Protein AF-A0A3R8L8L7-F1 (afdb_monomer_lite)

pLDDT: mean 90.02, std 15.24, range [28.59, 98.88]

Secondary structure (DSSP, 8-state):
--PPPPSS-EEE--TTTT---TTSEEE----TT-PPPPEEEEEEEEP--S--S--SSPPPPEEEEEEEE--TT-EEEEEEE-HHHHHHHHHHHHHHHHHTT-EEEE-B-TTTSTTHHHHHHHHHHHHHTHHHHHHTHHHHHHTT--GGG-HHHHHHHGGGS-HHHHHHHHHHHHHHHHHSPPBPEEEGGGTEETTS-TTSSBHHHHHHHHHHTTSEEE-TTS-EEEEEEE---HHHHHHHHHHHHHHHHH----TTT-----EEE--TTT-BGGG-GGGEEE-SSSEEEEEEETTT--EEEEEEE-TT-EEEEEEE-HHHHHHHHHHHHHHHHHHT--EEEE--TTSHHHHHHHHHHHHHGGGS--TT--EEEE-HHHHHHHHHHHHTTT---EEEE-HHHHHHHHHHHHHHHTS-TTS--EEEE-TTS-EEEES-SS---HHHHHHHHHHS-----THHHHHHHHHHHHHHHHHTT-HHHHHHHHHHHHHHHHHHHTT-S--SSTTS--HHHHHHHHHHHHHHHHHH-SS-HHHHHHHHHHHHHHHHTHHHHHHHHHTTTTS----S-SSS--HHHHHHHH---HHHHHHHTT-

Sequence (595 aa):
MTLAAPTTIRIELLPTSNIQHPTSNIQRPNDPNGAAAPHLDVGCSALDVGRSARSAVPPPPLILKDKLPLLAGEILDATVLREKDLLAYYETQIARAKTDDILLSLHLKATMMKVSDPILFGHAVRVFFKPLLEKHAPTLARLGVDLNNGLGDLVSKIQTLPDAERAAIETDIQAAYATGPGLSYVNSGKGITNLHVPSDVIVDASLPALIRAGGKVYDSQGKLQDTLILIPDRSYAGVYQAVIDFVKQHGPLDPATIGSVPNVGLMAQAAEEYGSHNKTFEIPTDGTVRIIDTATGQTLLEHTVAAGDIWRACQAKDIPIQDWVKLAVTRARLSNTPAIFWLDAARAHDAQIIAKVQAYLKNHDTTGLDLRILPPATACKLTLERLVKGQDTISVTGNVLRDYLTDLFPILEVGTSAKMLSIVPLIAGGGLFETGAGGSAPKHVQQFLEENYLRWDSLGEFFALAASLEHLATTLNHAKAKVLADTLDTANGKFLENDKSPGRKLGTTDNRGSHFYLALYWAQALAAQTQDPDLAKHFAPIAEKLTDNEQKIAAELLAVQGQPADIGAYYRPDEAKASTAMRPSPTLNAILATL

Radius of gyration: 27.3 Å; chains: 1; bounding box: 80×51×76 Å

Foldseek 3Di:
DFFFAADDADEDALPQFQQADLLQKDFAAADPPPDDWFWKWWWFQAPPDDDDPDDPDGPDTDGLDGTDTDDHRKMKGKGWDALVSLLVSLLVLQVVLAVVLFAEAEAAACVLLVPPQLLSLLSNQCSLLVVLCVVCVVVCVVLVQRQSQFVQSVLVSLVPPDPVSSVVSVVSVVVSCVPTHWYFALDLVVPHGNRNGSNSHHRLQNLLVCVSNSNFGQTNVGDTTHYHYYDHHPQAVLLSNLSSVVCNVPPAADLVQFAAEAEQEQQPPNFWSSPKNSFKDQAQAFGKIFIARPVPRDTSRMDGGGHRMIMIMGMDDLLSLLVSLVVQLVVCVVVVAAEEEAADCSNSSSVSSVVSSVVNVVVDPCPSHHYYYHHSSVVSNVQVVQRSNNGYYYYRYYDVVNLNVLQNRCCSNVVGQQQDWDWDCDPVRDIDTDLGSDDPPVVQVVQCQQWVFGLDWSNSVLVSQLVNLVSCCVVVVDQVSPLLSVLSVQLSVVLVVVVQHADDDQPTHGPLSSVLSSLLSSLVSQLPDDSDPVSVVLSVVLNVLSVVCVVVQRCQSRVRTGHGQQQPDDPDGDPVSVCCSSCRRPSNVVSVVSD

Structure (mmCIF, N/CA/C/O backbone):
data_AF-A0A3R8L8L7-F1
#
_entry.id   AF-A0A3R8L8L7-F1
#
loop_
_atom_site.group_PDB
_atom_site.id
_atom_site.type_symbol
_atom_site.label_atom_id
_atom_site.label_alt_id
_atom_site.label_comp_id
_atom_site.label_asym_id
_atom_site.label_entity_id
_atom_site.label_seq_id
_atom_site.pdbx_PDB_ins_code
_atom_site.Cartn_x
_atom_site.Cartn_y
_atom_site.Cartn_z
_atom_site.occupancy
_atom_site.B_iso_or_equiv
_atom_site.auth_seq_id
_atom_site.auth_comp_id
_atom_site.auth_asym_id
_atom_site.auth_atom_id
_atom_site.pdbx_PDB_model_num
ATOM 1 N N . MET A 1 1 ? 18.881 -14.001 1.008 1.00 35.97 1 MET A N 1
ATOM 2 C CA . MET A 1 1 ? 18.713 -14.023 2.479 1.00 35.97 1 MET A CA 1
ATOM 3 C C . MET A 1 1 ? 17.714 -15.117 2.783 1.00 35.97 1 MET A C 1
ATOM 5 O O . MET A 1 1 ? 16.585 -15.009 2.331 1.00 35.97 1 MET A O 1
ATOM 9 N N . THR A 1 2 ? 18.138 -16.184 3.452 1.00 36.03 2 THR A N 1
ATOM 10 C CA . THR A 1 2 ? 17.245 -17.233 3.950 1.00 36.03 2 THR A CA 1
ATOM 11 C C . THR A 1 2 ? 16.308 -16.614 4.984 1.00 36.03 2 THR A C 1
ATOM 13 O O . THR A 1 2 ? 16.734 -16.159 6.041 1.00 36.03 2 THR A O 1
ATOM 16 N N . LEU A 1 3 ? 15.037 -16.509 4.621 1.00 45.03 3 LEU A N 1
ATOM 17 C CA . LEU A 1 3 ? 13.948 -16.069 5.489 1.00 45.03 3 LEU A CA 1
ATOM 18 C C . LEU A 1 3 ? 13.837 -17.061 6.674 1.00 45.03 3 LEU A C 1
ATOM 20 O O . LEU A 1 3 ? 13.856 -18.274 6.479 1.00 45.03 3 LEU A O 1
ATOM 24 N N . ALA A 1 4 ? 13.776 -16.577 7.914 1.00 46.50 4 ALA A N 1
ATOM 25 C CA . ALA A 1 4 ? 13.662 -17.447 9.089 1.00 46.50 4 ALA A CA 1
ATOM 26 C C . ALA A 1 4 ? 12.212 -17.932 9.270 1.00 46.50 4 ALA A C 1
ATOM 28 O O . ALA A 1 4 ? 11.280 -17.146 9.109 1.00 46.50 4 ALA A O 1
ATOM 29 N N . ALA A 1 5 ? 12.011 -19.204 9.631 1.00 47.19 5 ALA A N 1
ATOM 30 C CA . ALA A 1 5 ? 10.679 -19.722 9.942 1.00 47.19 5 ALA A CA 1
ATOM 31 C C . ALA A 1 5 ? 10.181 -19.146 11.289 1.00 47.19 5 ALA A C 1
ATOM 33 O O . ALA A 1 5 ? 10.910 -19.217 12.284 1.00 47.19 5 ALA A O 1
ATOM 34 N N . PRO A 1 6 ? 8.968 -18.574 11.353 1.00 49.94 6 PRO A N 1
ATOM 35 C CA . PRO A 1 6 ? 8.470 -17.950 12.573 1.00 49.94 6 PRO A CA 1
ATOM 36 C C . PRO A 1 6 ? 7.987 -18.962 13.616 1.00 49.94 6 PRO A C 1
ATOM 38 O O . PRO A 1 6 ? 7.127 -19.793 13.332 1.00 49.94 6 PRO A O 1
ATOM 41 N N . THR A 1 7 ? 8.467 -18.851 14.856 1.00 53.03 7 THR A N 1
ATOM 42 C CA . THR A 1 7 ? 8.131 -19.783 15.947 1.00 53.03 7 THR A CA 1
ATOM 43 C C . THR A 1 7 ? 6.872 -19.393 16.737 1.00 53.03 7 THR A C 1
ATOM 45 O O . THR A 1 7 ? 6.123 -20.289 17.123 1.00 53.03 7 THR A O 1
ATOM 48 N N . THR A 1 8 ? 6.560 -18.093 16.906 1.00 60.22 8 THR A N 1
ATOM 49 C CA . THR A 1 8 ? 5.518 -17.640 17.870 1.00 60.22 8 THR A CA 1
ATOM 50 C C . THR A 1 8 ? 4.591 -16.520 17.366 1.00 60.22 8 THR A C 1
ATOM 52 O O . THR A 1 8 ? 4.067 -15.736 18.144 1.00 60.22 8 THR A O 1
ATOM 55 N N . ILE A 1 9 ? 4.350 -16.419 16.058 1.00 62.03 9 ILE A N 1
ATOM 56 C CA . ILE A 1 9 ? 3.555 -15.307 15.489 1.00 62.03 9 ILE A CA 1
ATOM 57 C C . ILE A 1 9 ? 2.083 -15.653 15.397 1.00 62.03 9 ILE A C 1
ATOM 59 O O . ILE A 1 9 ? 1.749 -16.742 14.926 1.00 62.03 9 ILE A O 1
ATOM 63 N N . ARG A 1 10 ? 1.198 -14.728 15.762 1.00 67.88 10 ARG A N 1
ATOM 64 C CA . ARG A 1 10 ? -0.244 -14.866 15.533 1.00 67.88 10 ARG A CA 1
ATOM 65 C C . ARG A 1 10 ? -0.844 -13.524 15.135 1.00 67.88 10 ARG A C 1
ATOM 67 O O . ARG A 1 10 ? -0.438 -12.493 15.671 1.00 67.88 10 ARG A O 1
ATOM 74 N N . ILE A 1 11 ? -1.794 -13.560 14.204 1.00 71.75 11 ILE A N 1
ATOM 75 C CA . ILE A 1 11 ? -2.692 -12.436 13.960 1.00 71.75 11 ILE A CA 1
ATOM 76 C C . ILE A 1 11 ? -3.904 -12.619 14.854 1.00 71.75 11 ILE A C 1
ATOM 78 O O . ILE A 1 11 ? -4.542 -13.671 14.851 1.00 71.75 11 ILE A O 1
ATOM 82 N N . GLU A 1 12 ? -4.222 -11.577 15.604 1.00 70.94 12 GLU A N 1
ATOM 83 C CA . GLU A 1 12 ? -5.446 -11.509 16.379 1.00 70.94 12 GLU A CA 1
ATOM 84 C C . GLU A 1 12 ? -6.424 -10.583 15.663 1.00 70.94 12 GLU A C 1
ATOM 86 O O . GLU A 1 12 ? -6.056 -9.525 15.146 1.00 70.94 12 GLU A O 1
ATOM 91 N N . LEU A 1 13 ? -7.669 -11.045 15.587 1.00 61.19 13 LEU A N 1
ATOM 92 C CA . LEU A 1 13 ? -8.765 -10.396 14.878 1.00 61.19 13 LEU A CA 1
ATOM 93 C C . LEU A 1 13 ? -9.870 -10.104 15.876 1.00 61.19 13 LEU A C 1
ATOM 95 O O . LEU A 1 13 ? -10.127 -10.933 16.751 1.00 61.19 13 LEU A O 1
ATOM 99 N N . LEU A 1 14 ? -10.575 -8.984 15.714 1.00 52.09 14 LEU A N 1
ATOM 100 C CA . LEU A 1 14 ? -11.814 -8.773 16.452 1.00 52.09 14 LEU A CA 1
ATOM 101 C C . LEU A 1 14 ? -12.924 -9.604 15.781 1.00 52.09 14 LEU A C 1
ATOM 103 O O . LEU A 1 14 ? -13.299 -9.296 14.650 1.00 52.09 14 LEU A O 1
ATOM 107 N N . PRO A 1 15 ? -13.500 -10.634 16.434 1.00 41.66 15 PRO A N 1
ATOM 108 C CA . PRO A 1 15 ? -14.463 -11.521 15.773 1.00 41.66 15 PRO A CA 1
ATOM 109 C C . PRO A 1 15 ? -15.737 -10.808 15.300 1.00 41.66 15 PRO A C 1
ATOM 111 O O . PRO A 1 15 ? -16.375 -11.256 14.341 1.00 41.66 15 PRO A O 1
ATOM 114 N N . THR A 1 16 ? -16.091 -9.706 15.974 1.00 55.25 16 THR A N 1
ATOM 115 C CA . THR A 1 16 ? -17.292 -8.903 15.721 1.00 55.25 16 THR A CA 1
ATOM 116 C C . THR A 1 16 ? -17.086 -7.757 14.733 1.00 55.25 16 THR A C 1
ATOM 118 O O . THR A 1 16 ? -18.066 -7.125 14.338 1.00 55.25 16 THR A O 1
ATOM 121 N N . SER A 1 17 ? -15.854 -7.491 14.282 1.00 46.91 17 SER A N 1
ATOM 122 C CA . SER A 1 17 ? -15.610 -6.437 13.295 1.00 46.91 17 SER A CA 1
ATOM 123 C C . SER A 1 17 ? -16.218 -6.797 11.944 1.00 46.91 17 SER A C 1
ATOM 125 O O . SER A 1 17 ? -16.157 -7.943 11.502 1.00 46.91 17 SER A O 1
ATOM 127 N N . ASN A 1 18 ? -16.822 -5.806 11.283 1.00 50.59 18 ASN A N 1
ATOM 128 C CA . ASN A 1 18 ? -17.343 -5.925 9.919 1.00 50.59 18 ASN A CA 1
ATOM 129 C C . ASN A 1 18 ? -18.208 -7.173 9.652 1.00 50.59 18 ASN A C 1
ATOM 131 O O . ASN A 1 18 ? -18.197 -7.732 8.551 1.00 50.59 18 ASN A O 1
ATOM 135 N N . ILE A 1 19 ? -18.988 -7.609 10.649 1.00 53.44 19 ILE A N 1
ATOM 136 C CA . ILE A 1 19 ? -20.031 -8.613 10.437 1.00 53.44 19 ILE A CA 1
ATOM 137 C C . ILE A 1 19 ? -21.115 -7.981 9.560 1.00 53.44 19 ILE A C 1
ATOM 139 O O . ILE A 1 19 ? -21.884 -7.137 10.013 1.00 53.44 19 ILE A O 1
ATOM 143 N N . GLN A 1 20 ? -21.180 -8.418 8.304 1.00 47.50 20 GLN A N 1
ATOM 144 C CA . GLN A 1 20 ? -22.274 -8.100 7.396 1.00 47.50 20 GLN A CA 1
ATOM 145 C C . GLN A 1 20 ? -23.281 -9.252 7.408 1.00 47.50 20 GLN A C 1
ATOM 147 O O . GLN A 1 20 ? -22.940 -10.387 7.078 1.00 47.50 20 GLN A O 1
ATOM 152 N N . HIS A 1 21 ? -24.526 -8.964 7.780 1.00 40.38 21 HIS A N 1
ATOM 153 C CA . HIS A 1 21 ? -25.631 -9.903 7.611 1.00 40.38 21 HIS A CA 1
ATOM 154 C C . HIS A 1 21 ? -26.097 -9.918 6.149 1.00 40.38 21 HIS A C 1
ATOM 156 O O . HIS A 1 21 ? -25.871 -8.941 5.444 1.00 40.38 21 HIS A O 1
ATOM 162 N N . PRO A 1 22 ? -26.814 -10.957 5.676 1.00 34.66 22 PRO A N 1
ATOM 163 C CA . PRO A 1 22 ? -27.354 -10.989 4.310 1.00 34.66 22 PRO A CA 1
ATOM 164 C C . PRO A 1 22 ? -28.227 -9.782 3.923 1.00 34.66 22 PRO A C 1
ATOM 166 O O . PRO A 1 22 ? -28.472 -9.571 2.744 1.00 34.66 22 PRO A O 1
ATOM 169 N N . THR A 1 23 ? -28.701 -9.009 4.905 1.00 46.50 23 THR A N 1
ATOM 170 C CA . THR A 1 23 ? -29.482 -7.773 4.742 1.00 46.50 23 THR A CA 1
ATOM 171 C C . THR A 1 23 ? -28.653 -6.494 4.906 1.00 46.50 23 THR A C 1
ATOM 173 O O . THR A 1 23 ? -29.216 -5.408 4.912 1.00 46.50 23 THR A O 1
ATOM 176 N N . SER A 1 24 ? -27.333 -6.588 5.086 1.00 54.44 24 SER A N 1
ATOM 177 C CA . SER A 1 24 ? -26.410 -5.448 5.235 1.00 54.44 24 SER A CA 1
ATOM 178 C C . SER A 1 24 ? -26.022 -4.819 3.890 1.00 54.44 24 SER A C 1
ATOM 180 O O . SER A 1 24 ? -25.084 -4.028 3.816 1.00 54.44 24 SER A O 1
ATOM 182 N N . ASN A 1 25 ? -26.731 -5.170 2.820 1.00 61.19 25 ASN A N 1
ATOM 183 C CA . ASN A 1 25 ? -26.543 -4.642 1.482 1.00 61.19 25 ASN A CA 1
ATOM 184 C C . ASN A 1 25 ? -27.868 -4.532 0.721 1.00 61.19 25 ASN A C 1
ATOM 186 O O . ASN A 1 25 ? -28.871 -5.161 1.050 1.00 61.19 25 ASN A O 1
ATOM 190 N N . ILE A 1 26 ? -27.841 -3.735 -0.338 1.00 59.25 26 ILE A N 1
ATOM 191 C CA . ILE A 1 26 ? -28.893 -3.667 -1.342 1.00 59.25 26 ILE A CA 1
ATOM 192 C C . ILE A 1 26 ? -28.256 -3.550 -2.729 1.00 59.25 26 ILE A C 1
ATOM 194 O O . ILE A 1 26 ? -27.202 -2.934 -2.899 1.00 59.25 26 ILE A O 1
ATOM 198 N N . GLN A 1 27 ? -28.925 -4.107 -3.737 1.00 52.59 27 GLN A N 1
ATOM 199 C CA . GLN A 1 27 ? -28.637 -3.830 -5.141 1.00 52.59 27 GLN A CA 1
ATOM 200 C C . GLN A 1 27 ? -29.842 -3.110 -5.743 1.00 52.59 27 GLN A C 1
ATOM 202 O O . GLN A 1 27 ? -30.962 -3.625 -5.691 1.00 52.59 27 GLN A O 1
ATOM 207 N N . ARG A 1 28 ? -29.629 -1.934 -6.347 1.00 52.62 28 ARG A N 1
ATOM 208 C CA . ARG A 1 28 ? -30.714 -1.247 -7.059 1.00 52.62 28 ARG A CA 1
ATOM 209 C C . ARG A 1 28 ? -31.095 -2.058 -8.310 1.00 52.62 28 ARG A C 1
ATOM 211 O O . ARG A 1 28 ? -30.201 -2.357 -9.107 1.00 52.62 28 ARG A O 1
ATOM 218 N N . PRO A 1 29 ? -32.381 -2.395 -8.528 1.00 49.84 29 PRO A N 1
ATOM 219 C CA . PRO A 1 29 ? -32.817 -3.057 -9.754 1.00 49.84 29 PRO A CA 1
ATOM 220 C C . PRO A 1 29 ? -32.434 -2.241 -10.994 1.00 49.84 29 PRO A C 1
ATOM 222 O O . PRO A 1 29 ? -32.417 -1.008 -10.954 1.00 49.84 29 PRO A O 1
ATOM 225 N N . ASN A 1 30 ? -32.149 -2.920 -12.104 1.00 49.28 30 ASN A N 1
ATOM 226 C CA . ASN A 1 30 ? -31.993 -2.250 -13.391 1.00 49.28 30 ASN A CA 1
ATOM 227 C C . ASN A 1 30 ? -33.376 -1.752 -13.839 1.00 49.28 30 ASN A C 1
ATOM 229 O O . ASN A 1 30 ? -34.271 -2.568 -14.052 1.00 49.28 30 ASN A O 1
ATOM 233 N N . ASP A 1 31 ? -33.567 -0.435 -13.941 1.00 45.44 31 ASP A N 1
ATOM 234 C CA . ASP A 1 31 ? -34.810 0.157 -14.447 1.00 45.44 31 ASP A CA 1
ATOM 235 C C . ASP A 1 31 ? -34.753 0.232 -15.985 1.00 45.44 31 ASP A C 1
ATOM 237 O O . ASP A 1 31 ? -33.930 0.983 -16.517 1.00 45.44 31 ASP A O 1
ATOM 241 N N . PRO A 1 32 ? -35.595 -0.515 -16.723 1.00 42.22 32 PRO A N 1
ATOM 242 C CA . PRO A 1 32 ? -35.626 -0.455 -18.183 1.00 42.22 32 PRO A CA 1
ATOM 243 C C . PRO A 1 32 ? -36.137 0.889 -18.738 1.00 42.22 32 PRO A C 1
ATOM 245 O O . PRO A 1 32 ? -35.988 1.125 -19.934 1.00 42.22 32 PRO A O 1
ATOM 248 N N . ASN A 1 33 ? -36.707 1.774 -17.905 1.00 41.03 33 ASN A N 1
ATOM 249 C CA . ASN A 1 33 ? -37.371 3.010 -18.342 1.00 41.03 33 ASN A CA 1
ATOM 250 C C . ASN A 1 33 ? -36.611 4.313 -18.017 1.00 41.03 33 ASN A C 1
ATOM 252 O O . ASN A 1 33 ? -37.095 5.393 -18.354 1.00 41.03 33 ASN A O 1
ATOM 256 N N . GLY A 1 34 ? -35.425 4.245 -17.402 1.00 38.00 34 GLY A N 1
ATOM 257 C CA . GLY A 1 34 ? -34.536 5.406 -17.247 1.00 38.00 34 GLY A CA 1
ATOM 258 C C . GLY A 1 34 ? -35.058 6.544 -16.355 1.00 38.00 34 GLY A C 1
ATOM 259 O O . GLY A 1 34 ? -34.684 7.697 -16.579 1.00 38.00 34 GLY A O 1
ATOM 260 N N . ALA A 1 35 ? -35.904 6.269 -15.355 1.00 41.38 35 ALA A N 1
ATOM 261 C CA . ALA A 1 35 ? -36.378 7.314 -14.447 1.00 41.38 35 ALA A CA 1
ATOM 262 C C . ALA A 1 35 ? -35.230 7.911 -13.599 1.00 41.38 35 ALA A C 1
ATOM 264 O O . ALA A 1 35 ? -34.304 7.209 -13.175 1.00 41.38 35 ALA A O 1
ATOM 265 N N . ALA A 1 36 ? -35.297 9.226 -13.345 1.00 42.34 36 ALA A N 1
ATOM 266 C CA . ALA A 1 36 ? -34.312 9.967 -12.553 1.00 42.34 36 ALA A CA 1
ATOM 267 C C . ALA A 1 36 ? -34.100 9.343 -11.157 1.00 42.34 36 ALA A C 1
ATOM 269 O O . ALA A 1 36 ? -35.029 8.826 -10.539 1.00 42.34 36 ALA A O 1
ATOM 270 N N . ALA A 1 37 ? -32.853 9.369 -10.675 1.00 44.88 37 ALA A N 1
ATOM 271 C CA . ALA A 1 37 ? -32.444 8.704 -9.440 1.00 44.88 37 ALA A CA 1
ATOM 272 C C . ALA A 1 37 ? -33.157 9.279 -8.198 1.00 44.88 37 ALA A C 1
ATOM 274 O O . ALA A 1 37 ? -33.150 10.499 -8.029 1.00 44.88 37 ALA A O 1
ATOM 275 N N . PRO A 1 38 ? -33.704 8.444 -7.294 1.00 43.56 38 PRO A N 1
ATOM 276 C CA . PRO A 1 38 ? -34.073 8.923 -5.972 1.00 43.56 38 PRO A CA 1
ATOM 277 C C . PRO A 1 38 ? -32.805 9.305 -5.196 1.00 43.56 38 PRO A C 1
ATOM 279 O O . PRO A 1 38 ? -31.754 8.667 -5.318 1.00 43.56 38 PRO A O 1
ATOM 282 N N . HIS A 1 39 ? -32.896 10.367 -4.400 1.00 45.75 39 HIS A N 1
ATOM 283 C CA . HIS A 1 39 ? -31.891 10.666 -3.388 1.00 45.75 39 HIS A CA 1
ATOM 284 C C . HIS A 1 39 ? -32.092 9.689 -2.215 1.00 45.75 39 HIS A C 1
ATOM 286 O O . HIS A 1 39 ? -33.227 9.441 -1.814 1.00 45.75 39 HIS A O 1
ATOM 292 N N . LEU A 1 40 ? -31.027 9.097 -1.674 1.00 43.03 40 LEU A N 1
ATOM 293 C CA . LEU A 1 40 ? -31.105 8.363 -0.404 1.00 43.03 40 LEU A CA 1
ATOM 294 C C . LEU A 1 40 ? -30.634 9.273 0.729 1.00 43.03 40 LEU A C 1
ATOM 296 O O . LEU A 1 40 ? -29.590 9.903 0.583 1.00 43.03 40 LEU A O 1
ATOM 300 N N . ASP A 1 41 ? -31.339 9.310 1.853 1.00 40.88 41 ASP A N 1
ATOM 301 C CA . ASP A 1 41 ? -30.851 9.986 3.057 1.00 40.88 41 ASP A CA 1
ATOM 302 C C . ASP A 1 41 ? -30.323 8.946 4.039 1.00 40.88 41 ASP A C 1
ATOM 304 O O . ASP A 1 41 ? -30.942 7.902 4.273 1.00 40.88 41 ASP A O 1
ATOM 308 N N . VAL A 1 42 ? -29.158 9.234 4.624 1.00 43.25 42 VAL A N 1
ATOM 309 C CA . VAL A 1 42 ? -28.630 8.452 5.744 1.00 43.25 42 VAL A CA 1
ATOM 310 C C . VAL A 1 42 ? -28.986 9.195 7.024 1.00 43.25 42 VAL A C 1
ATOM 312 O O . VAL A 1 42 ? -28.354 10.191 7.393 1.00 43.25 42 VAL A O 1
ATOM 315 N N . GLY A 1 43 ? -30.033 8.714 7.686 1.00 39.31 43 GLY A N 1
ATOM 316 C CA . GLY A 1 43 ? -30.531 9.259 8.941 1.00 39.31 43 GLY A CA 1
ATOM 317 C C . GLY A 1 43 ? -30.132 8.379 10.121 1.00 39.31 43 GLY A C 1
ATOM 318 O O . GLY A 1 43 ? -30.296 7.163 10.090 1.00 39.31 43 GLY A O 1
ATOM 319 N N . CYS A 1 44 ? -29.650 8.989 11.197 1.00 36.41 44 CYS A N 1
ATOM 320 C CA . CYS A 1 44 ? -29.596 8.374 12.514 1.00 36.41 44 CYS A CA 1
ATOM 321 C C . CYS A 1 44 ? -30.826 8.829 13.299 1.00 36.41 44 CYS A C 1
ATOM 323 O O . CYS A 1 44 ? -30.955 9.997 13.665 1.00 36.41 44 CYS A O 1
ATOM 325 N N . SER A 1 45 ? -31.761 7.920 13.558 1.00 38.59 45 SER A N 1
ATOM 326 C CA . SER A 1 45 ? -32.768 8.178 14.583 1.00 38.59 45 SER A CA 1
ATOM 327 C C . SER A 1 45 ? -32.176 7.750 15.920 1.00 38.59 45 SER A C 1
ATOM 329 O O . SER A 1 45 ? -31.852 6.570 16.087 1.00 38.59 45 SER A O 1
ATOM 331 N N . ALA A 1 46 ? -32.065 8.674 16.876 1.00 33.03 46 ALA A N 1
ATOM 332 C CA . ALA A 1 46 ? -31.953 8.282 18.276 1.00 33.03 46 ALA A CA 1
ATOM 333 C C . ALA A 1 46 ? -33.122 7.329 18.570 1.00 33.03 46 ALA A C 1
ATOM 335 O O . ALA A 1 46 ? -34.274 7.668 18.285 1.00 33.03 46 ALA A O 1
ATOM 336 N N . LEU A 1 47 ? -32.843 6.116 19.050 1.00 37.06 47 LEU A N 1
ATOM 337 C CA . LEU A 1 47 ? -33.923 5.278 19.560 1.00 37.06 47 LEU A CA 1
ATOM 338 C C . LEU A 1 47 ? -34.453 5.937 20.829 1.00 37.06 47 LEU A C 1
ATOM 340 O O . LEU A 1 47 ? -33.691 6.496 21.617 1.00 37.06 47 LEU A O 1
ATOM 344 N N . ASP A 1 48 ? -35.764 5.812 21.008 1.00 36.03 48 ASP A N 1
ATOM 345 C CA . ASP A 1 48 ? -36.535 6.007 22.233 1.00 36.03 48 ASP A CA 1
ATOM 346 C C . ASP A 1 48 ? -35.997 5.156 23.404 1.00 36.03 48 ASP A C 1
ATOM 348 O O . ASP A 1 48 ? -36.686 4.295 23.951 1.00 36.03 48 ASP A O 1
ATOM 352 N N . VAL A 1 49 ? -34.753 5.363 23.827 1.00 28.59 49 VAL A N 1
ATOM 353 C CA . VAL A 1 49 ? -34.206 4.689 25.001 1.00 28.59 49 VAL A CA 1
ATOM 354 C C . VAL A 1 49 ? -34.479 5.573 26.215 1.00 28.59 49 VAL A C 1
ATOM 356 O O . VAL A 1 49 ? -33.670 6.395 26.631 1.00 28.59 49 VAL A O 1
ATOM 359 N N . GLY A 1 50 ? -35.679 5.410 26.778 1.00 32.81 50 GLY A N 1
ATOM 360 C CA . GLY A 1 50 ? -35.921 5.714 28.189 1.00 32.81 50 GLY A CA 1
ATOM 361 C C . GLY A 1 50 ? -36.469 7.098 28.544 1.00 32.81 50 GLY A C 1
ATOM 362 O O . GLY A 1 50 ? -36.138 7.615 29.610 1.00 32.81 50 GLY A O 1
ATOM 363 N N . ARG A 1 51 ? -37.368 7.696 27.748 1.00 34.84 51 ARG A N 1
ATOM 364 C CA . ARG A 1 51 ? -38.238 8.754 28.292 1.00 34.84 51 ARG A CA 1
ATOM 365 C C . ARG A 1 51 ? -39.477 8.143 28.930 1.00 34.84 51 ARG A C 1
ATOM 367 O O . ARG A 1 51 ? -40.331 7.571 28.262 1.00 34.84 51 ARG A O 1
ATOM 374 N N . SER A 1 52 ? -39.608 8.362 30.238 1.00 37.47 52 SER A N 1
ATOM 375 C CA . SER A 1 52 ? -40.903 8.351 30.912 1.00 37.47 52 SER A CA 1
ATOM 376 C C . SER A 1 52 ? -41.917 9.125 30.063 1.00 37.47 52 SER A C 1
ATOM 378 O O . SER A 1 52 ? -41.600 10.226 29.613 1.00 37.47 52 SER A O 1
ATOM 380 N N . ALA A 1 53 ? -43.103 8.555 29.884 1.00 41.84 53 ALA A N 1
ATOM 381 C CA . ALA A 1 53 ? -44.271 9.013 29.130 1.00 41.84 53 ALA A CA 1
ATOM 382 C C . ALA A 1 53 ? -44.660 10.519 29.228 1.00 41.84 53 ALA A C 1
ATOM 384 O O . ALA A 1 53 ? -45.752 10.843 29.686 1.00 41.84 53 ALA A O 1
ATOM 385 N N . ARG A 1 54 ? -43.805 11.473 28.821 1.00 46.00 54 ARG A N 1
ATOM 386 C CA . ARG A 1 54 ? -44.063 12.924 28.974 1.00 46.00 54 ARG A CA 1
ATOM 387 C C . ARG A 1 54 ? -43.773 13.807 27.752 1.00 46.00 54 ARG A C 1
ATOM 389 O O . ARG A 1 54 ? -43.931 15.016 27.853 1.00 46.00 54 ARG A O 1
ATOM 396 N N . SER A 1 55 ? -43.426 13.252 26.591 1.00 45.50 55 SER A N 1
ATOM 397 C CA . SER A 1 55 ? -43.384 14.009 25.326 1.00 45.50 55 SER A CA 1
ATOM 398 C C . SER A 1 55 ? -43.887 13.129 24.188 1.00 45.50 55 SER A C 1
ATOM 400 O O . SER A 1 55 ? -43.260 12.124 23.883 1.00 45.50 55 SER A O 1
ATOM 402 N N . ALA A 1 56 ? -45.022 13.493 23.587 1.00 55.06 56 ALA A N 1
ATOM 403 C CA . ALA A 1 56 ? -45.706 12.713 22.549 1.00 55.06 56 ALA A CA 1
ATOM 404 C C . ALA A 1 56 ? -45.075 12.836 21.146 1.00 55.06 56 ALA A C 1
ATOM 406 O O . ALA A 1 56 ? -45.573 12.231 20.202 1.00 55.06 56 ALA A O 1
ATOM 407 N N . VAL A 1 57 ? -44.001 13.619 20.998 1.00 50.94 57 VAL A N 1
ATOM 408 C CA . VAL A 1 57 ? -43.291 13.808 19.726 1.00 50.94 57 VAL A CA 1
ATOM 409 C C . VAL A 1 57 ? -41.823 13.408 19.918 1.00 50.94 57 VAL A C 1
ATOM 411 O O . VAL A 1 57 ? -41.159 14.010 20.774 1.00 50.94 57 VAL A O 1
ATOM 414 N N . PRO A 1 58 ? -41.316 12.397 19.185 1.00 55.62 58 PRO A N 1
ATOM 415 C CA . PRO A 1 58 ? -39.898 12.060 19.199 1.00 55.62 58 PRO A CA 1
ATOM 416 C C . PRO A 1 58 ? -39.081 13.214 18.590 1.00 55.62 58 PRO A C 1
ATOM 418 O O . PRO A 1 58 ? -39.571 13.906 17.692 1.00 55.62 58 PRO A O 1
ATOM 421 N N . PRO A 1 59 ? -37.854 13.473 19.080 1.00 61.31 59 PRO A N 1
ATOM 422 C CA . PRO A 1 59 ? -36.985 14.476 18.476 1.00 61.31 59 PRO A CA 1
ATOM 423 C C . PRO A 1 59 ? -36.717 14.136 16.998 1.00 61.31 59 PRO A C 1
ATOM 425 O O . PRO A 1 59 ? -36.707 12.956 16.634 1.00 61.31 59 PRO A O 1
ATOM 428 N N . PRO A 1 60 ? -36.502 15.147 16.137 1.00 68.88 60 PRO A N 1
ATOM 429 C CA . PRO A 1 60 ? -36.178 14.900 14.738 1.00 68.88 60 PRO A CA 1
ATOM 430 C C . PRO A 1 60 ? -34.892 14.060 14.626 1.00 68.88 60 PRO A C 1
ATOM 432 O O . PRO A 1 60 ? -33.980 14.240 15.441 1.00 68.88 60 PRO A O 1
ATOM 435 N N . PRO A 1 61 ? -34.802 13.143 13.645 1.00 75.56 61 PRO A N 1
ATOM 436 C CA . PRO A 1 61 ? -33.616 12.316 13.460 1.00 75.56 61 PRO A CA 1
ATOM 437 C C . PRO A 1 61 ? -32.394 13.183 13.131 1.00 75.56 61 PRO A C 1
ATOM 439 O O . PRO A 1 61 ? -32.492 14.177 12.409 1.00 75.56 61 PRO A O 1
ATOM 442 N N . LEU A 1 62 ? -31.230 12.781 13.637 1.00 84.25 62 LEU A N 1
ATOM 443 C CA . LEU A 1 62 ? -29.952 13.367 13.261 1.00 84.25 62 LEU A CA 1
ATOM 444 C C . LEU A 1 62 ? -29.584 12.879 11.858 1.00 84.25 62 LEU A C 1
ATOM 446 O O . LEU A 1 62 ? -29.315 11.698 11.649 1.00 84.25 62 LEU A O 1
ATOM 450 N N . ILE A 1 63 ? -29.541 13.782 10.885 1.00 87.06 63 ILE A N 1
ATOM 451 C CA . ILE A 1 63 ? -29.102 13.442 9.529 1.00 87.06 63 ILE A CA 1
ATOM 452 C C . ILE A 1 63 ? -27.572 13.348 9.530 1.00 87.06 63 ILE A C 1
ATOM 454 O O . ILE A 1 63 ? -26.892 14.358 9.698 1.00 87.06 63 ILE A O 1
ATOM 458 N N . LEU A 1 64 ? -27.031 12.136 9.348 1.00 87.12 64 LEU A N 1
ATOM 459 C CA . LEU A 1 64 ? -25.581 11.912 9.244 1.00 87.12 64 LEU A CA 1
ATOM 460 C C . LEU A 1 64 ? -25.068 12.292 7.852 1.00 87.12 64 LEU A C 1
ATOM 462 O O . LEU A 1 64 ? -23.968 12.823 7.705 1.00 87.12 64 LEU A O 1
ATOM 466 N N . LYS A 1 65 ? -25.884 12.046 6.821 1.00 86.12 65 LYS A N 1
ATOM 467 C CA . LYS A 1 65 ? -25.606 12.460 5.448 1.00 86.12 65 LYS A CA 1
ATOM 468 C C . LYS A 1 65 ? -26.890 12.794 4.703 1.00 86.12 65 LYS A C 1
ATOM 470 O O . LYS A 1 65 ? -27.700 11.907 4.444 1.00 86.12 65 LYS A O 1
ATOM 475 N N . ASP A 1 66 ? -26.995 14.054 4.294 1.00 79.94 66 ASP A N 1
ATOM 476 C CA . ASP A 1 66 ? -27.974 14.499 3.302 1.00 79.94 66 ASP A CA 1
ATOM 477 C C . ASP A 1 66 ? -27.535 14.003 1.915 1.00 79.94 66 ASP A C 1
ATOM 479 O O . ASP A 1 66 ? -26.369 14.180 1.536 1.00 79.94 66 ASP A O 1
ATOM 483 N N . LYS A 1 67 ? -28.456 13.373 1.178 1.00 77.69 67 LYS A N 1
ATOM 484 C CA . LYS A 1 67 ? -28.315 12.948 -0.226 1.00 77.69 67 LYS A CA 1
ATOM 485 C C . LYS A 1 67 ? -27.111 12.054 -0.540 1.00 77.69 67 LYS A C 1
ATOM 487 O O . LYS A 1 67 ? -25.966 12.478 -0.736 1.00 77.69 67 LYS A O 1
ATOM 492 N N . LEU A 1 68 ? -27.416 10.788 -0.769 1.00 81.62 68 LEU A N 1
ATOM 493 C CA . LEU A 1 68 ? -26.534 9.776 -1.316 1.00 81.62 68 LEU A CA 1
ATOM 494 C C . LEU A 1 68 ? -27.116 9.274 -2.648 1.00 81.62 68 LEU A C 1
ATOM 496 O O . LEU A 1 68 ? -28.046 8.468 -2.641 1.00 81.62 68 LEU A O 1
ATOM 500 N N . PRO A 1 69 ? -26.629 9.768 -3.802 1.00 82.44 69 PRO A N 1
ATOM 501 C CA . PRO A 1 69 ? -27.107 9.288 -5.091 1.00 82.44 69 PRO A CA 1
ATOM 502 C C . PRO A 1 69 ? -26.679 7.833 -5.308 1.00 82.44 69 PRO A C 1
ATOM 504 O O . PRO A 1 69 ? -25.514 7.488 -5.090 1.00 82.44 69 PRO A O 1
ATOM 507 N N . LEU A 1 70 ? -27.624 7.010 -5.769 1.00 81.69 70 LEU A N 1
ATOM 508 C CA . LEU A 1 70 ? -27.408 5.605 -6.105 1.00 81.69 70 LEU A CA 1
ATOM 509 C C . LEU A 1 70 ? -27.855 5.338 -7.546 1.00 81.69 70 LEU A C 1
ATOM 511 O O . LEU A 1 70 ? -29.002 5.604 -7.913 1.00 81.69 70 LEU A O 1
ATOM 515 N N . LEU A 1 71 ? -26.958 4.815 -8.375 1.00 84.69 71 LEU A N 1
ATOM 516 C CA . LEU A 1 71 ? -27.231 4.468 -9.768 1.00 84.69 71 LEU A CA 1
ATOM 517 C C . LEU A 1 71 ? -27.944 3.115 -9.878 1.00 84.69 71 LEU A C 1
ATOM 519 O O . LEU A 1 71 ? -27.901 2.286 -8.968 1.00 84.69 71 LEU A O 1
ATOM 523 N N . ALA A 1 72 ? -28.618 2.881 -11.006 1.00 80.50 72 ALA A N 1
ATOM 524 C CA . ALA A 1 72 ? -29.176 1.565 -11.310 1.00 80.50 72 ALA A CA 1
ATOM 525 C C . ALA A 1 72 ? -28.059 0.508 -11.331 1.00 80.50 72 ALA A C 1
ATOM 527 O O . ALA A 1 72 ? -26.964 0.764 -11.835 1.00 80.50 72 ALA A O 1
ATOM 528 N N . GLY A 1 73 ? -28.320 -0.655 -10.736 1.00 83.00 73 GLY A N 1
ATOM 529 C CA . GLY A 1 73 ? -27.340 -1.731 -10.618 1.00 83.00 73 GLY A CA 1
ATOM 530 C C . GLY A 1 73 ? -26.207 -1.481 -9.616 1.00 83.00 73 GLY A C 1
ATOM 531 O O . GLY A 1 73 ? -25.411 -2.395 -9.412 1.00 83.00 73 GLY A O 1
ATOM 532 N N . GLU A 1 74 ? -26.115 -0.308 -8.979 1.00 88.88 74 GLU A N 1
ATOM 533 C CA . GLU A 1 74 ? -25.103 -0.032 -7.952 1.00 88.88 74 GLU A CA 1
ATOM 534 C C . GLU A 1 74 ? -25.369 -0.863 -6.689 1.00 88.88 74 GLU A C 1
ATOM 536 O O . GLU A 1 74 ? -26.519 -1.049 -6.274 1.00 88.88 74 GLU A O 1
ATOM 541 N N . ILE A 1 75 ? -24.289 -1.382 -6.105 1.00 92.50 75 ILE A N 1
ATOM 542 C CA . ILE A 1 75 ? -24.293 -2.069 -4.815 1.00 92.50 75 ILE A CA 1
ATOM 543 C C . ILE A 1 75 ? -24.016 -1.029 -3.735 1.00 92.50 75 ILE A C 1
ATOM 545 O O . ILE A 1 75 ? -23.067 -0.249 -3.851 1.00 92.50 75 ILE A O 1
ATOM 549 N N . LEU A 1 76 ? -24.854 -1.031 -2.702 1.00 91.56 76 LEU A N 1
ATOM 550 C CA . LEU A 1 76 ? -24.680 -0.253 -1.482 1.00 91.56 76 LEU A CA 1
ATOM 551 C C . LEU A 1 76 ? -24.663 -1.219 -0.302 1.00 91.56 76 LEU A C 1
ATOM 553 O O . LEU A 1 76 ? -25.617 -1.973 -0.111 1.00 91.56 76 LEU A O 1
ATOM 557 N N . ASP A 1 77 ? -23.610 -1.169 0.498 1.00 92.75 77 ASP A N 1
ATOM 558 C CA . ASP A 1 77 ? -23.465 -1.951 1.722 1.00 92.75 77 ASP A CA 1
ATOM 559 C C . ASP A 1 77 ? -23.198 -1.041 2.923 1.00 92.75 77 ASP A C 1
ATOM 561 O O . ASP A 1 77 ? -22.732 0.093 2.777 1.00 92.75 77 ASP A O 1
ATOM 565 N N . ALA A 1 78 ? -23.538 -1.521 4.119 1.00 92.12 78 ALA A N 1
ATOM 566 C CA . ALA A 1 78 ? -23.273 -0.820 5.367 1.00 92.12 78 ALA A CA 1
ATOM 567 C C . ALA A 1 78 ? -22.866 -1.780 6.488 1.00 92.12 78 ALA A C 1
ATOM 569 O O . ALA A 1 78 ? -23.233 -2.953 6.500 1.00 92.12 78 ALA A O 1
ATOM 570 N N . THR A 1 79 ? -22.089 -1.267 7.437 1.00 93.25 79 THR A N 1
ATOM 571 C CA . THR A 1 79 ? -21.503 -2.037 8.538 1.00 93.25 79 THR A CA 1
ATOM 572 C C . THR A 1 79 ? -21.314 -1.162 9.774 1.00 93.25 79 THR A C 1
ATOM 574 O O . THR A 1 79 ? -21.296 0.069 9.685 1.00 93.25 79 THR A O 1
ATOM 577 N N . VAL A 1 80 ? -21.155 -1.803 10.932 1.00 91.69 80 VAL A N 1
ATOM 578 C CA . VAL A 1 80 ? -20.847 -1.152 12.206 1.00 91.69 80 VAL A CA 1
ATOM 579 C C . VAL A 1 80 ? -19.693 -1.873 12.899 1.00 91.69 80 VAL A C 1
ATOM 581 O O . VAL A 1 80 ? -19.710 -3.094 13.052 1.00 91.69 80 VAL A O 1
ATOM 584 N N . LEU A 1 81 ? -18.694 -1.110 13.337 1.00 91.00 81 LEU A N 1
ATOM 585 C CA . LEU A 1 81 ? -17.693 -1.558 14.296 1.00 91.00 81 LEU A CA 1
ATOM 586 C C . LEU A 1 81 ? -18.115 -1.089 15.686 1.00 91.00 81 LEU A C 1
ATOM 588 O O . LEU A 1 81 ? -18.289 0.109 15.907 1.00 91.00 81 LEU A O 1
ATOM 592 N N . ARG A 1 82 ? -18.275 -2.036 16.612 1.00 93.19 82 ARG A N 1
ATOM 593 C CA . ARG A 1 82 ? -18.695 -1.741 17.983 1.00 93.19 82 ARG A CA 1
ATOM 594 C C . ARG A 1 82 ? -17.524 -1.236 18.811 1.00 93.19 82 ARG A C 1
ATOM 596 O O . ARG A 1 82 ? -16.540 -1.964 18.950 1.00 93.19 82 ARG A O 1
ATOM 603 N N . GLU A 1 83 ? -17.641 -0.051 19.405 1.00 94.00 83 GLU A N 1
ATOM 604 C CA . GLU A 1 83 ? -16.564 0.519 20.232 1.00 94.00 83 GLU A CA 1
ATOM 605 C C . GLU A 1 83 ? -16.256 -0.397 21.418 1.00 94.00 83 GLU A C 1
ATOM 607 O O . GLU A 1 83 ? -15.108 -0.761 21.665 1.00 94.00 83 GLU A O 1
ATOM 612 N N . LYS A 1 84 ? -17.305 -0.841 22.118 1.00 93.50 84 LYS A N 1
ATOM 613 C CA . LYS A 1 84 ? -17.179 -1.713 23.289 1.00 93.50 84 LYS A CA 1
ATOM 614 C C . LYS A 1 84 ? -16.397 -2.991 22.981 1.00 93.50 84 LYS A C 1
ATOM 616 O O . LYS A 1 84 ? -15.543 -3.391 23.773 1.00 93.50 84 LYS A O 1
ATOM 621 N N . ASP A 1 85 ? -16.682 -3.623 21.846 1.00 92.50 85 ASP A N 1
ATOM 622 C CA . ASP A 1 85 ? -16.005 -4.856 21.449 1.00 92.50 85 ASP A CA 1
ATOM 623 C C . ASP A 1 85 ? -14.549 -4.579 21.064 1.00 92.50 85 ASP A C 1
ATOM 625 O O . ASP A 1 85 ? -13.660 -5.343 21.437 1.00 92.50 85 ASP A O 1
ATOM 629 N N . LEU A 1 86 ? -14.291 -3.467 20.367 1.00 92.81 86 LEU A N 1
ATOM 630 C CA . LEU A 1 86 ? -12.945 -3.028 20.008 1.00 92.81 86 LEU A CA 1
ATOM 631 C C . LEU A 1 86 ? -12.081 -2.762 21.248 1.00 92.81 86 LEU A C 1
ATOM 633 O O . LEU A 1 86 ? -10.943 -3.226 21.312 1.00 92.81 86 LEU A O 1
ATOM 637 N N . LEU A 1 87 ? -12.620 -2.055 22.244 1.00 94.00 87 LEU A N 1
ATOM 638 C CA . LEU A 1 87 ? -11.930 -1.780 23.504 1.00 94.00 87 LEU A CA 1
ATOM 639 C C . LEU A 1 87 ? -11.630 -3.072 24.269 1.00 94.00 87 LEU A C 1
ATOM 641 O O . LEU A 1 87 ? -10.488 -3.285 24.671 1.00 94.00 87 LEU A O 1
ATOM 645 N N . ALA A 1 88 ? -12.618 -3.963 24.406 1.00 92.31 88 ALA A N 1
ATOM 646 C CA . ALA A 1 88 ? -12.435 -5.254 25.071 1.00 92.31 88 ALA A CA 1
ATOM 647 C C . ALA A 1 88 ? -11.400 -6.135 24.351 1.00 92.31 88 ALA A C 1
ATOM 649 O O . ALA A 1 88 ? -10.593 -6.814 24.992 1.00 92.31 88 ALA A O 1
ATOM 650 N N . TYR A 1 89 ? -11.391 -6.101 23.016 1.00 92.56 89 TYR A N 1
ATOM 651 C CA . TYR A 1 89 ? -10.373 -6.751 22.201 1.00 92.56 89 TYR A CA 1
ATOM 652 C C . TYR A 1 89 ? -8.984 -6.185 22.496 1.00 92.56 89 TYR A C 1
ATOM 654 O O . TYR A 1 89 ? -8.087 -6.956 22.830 1.00 92.56 89 TYR A O 1
ATOM 662 N N . TYR A 1 90 ? -8.795 -4.864 22.455 1.00 95.69 90 TYR A N 1
ATOM 663 C CA . TYR A 1 90 ? -7.493 -4.272 22.763 1.00 95.69 90 TYR A CA 1
ATOM 664 C C . TYR A 1 90 ? -7.033 -4.585 24.188 1.00 95.69 90 TYR A C 1
ATOM 666 O O . TYR A 1 90 ? -5.887 -4.991 24.361 1.00 95.69 90 TYR A O 1
ATOM 674 N N . GLU A 1 91 ? -7.909 -4.474 25.191 1.00 96.06 91 GLU A N 1
ATOM 675 C CA . GLU A 1 91 ? -7.584 -4.816 26.584 1.00 96.06 91 GLU A CA 1
ATOM 676 C C . GLU A 1 91 ? -7.102 -6.272 26.694 1.00 96.06 91 GLU A C 1
ATOM 678 O O . GLU A 1 91 ? -6.053 -6.544 27.283 1.00 96.06 91 GLU A O 1
ATOM 683 N N . THR A 1 92 ? -7.819 -7.198 26.051 1.00 94.12 92 THR A N 1
ATOM 684 C CA . THR A 1 92 ? -7.483 -8.628 26.045 1.00 94.12 92 THR A CA 1
ATOM 685 C C . THR A 1 92 ? -6.149 -8.897 25.351 1.00 94.12 92 THR A C 1
ATOM 687 O O . THR A 1 92 ? -5.308 -9.617 25.890 1.00 94.12 92 THR A O 1
ATOM 690 N N . GLN A 1 93 ? -5.925 -8.321 24.168 1.00 93.06 93 GLN A N 1
ATOM 691 C CA . GLN A 1 93 ? -4.728 -8.617 23.381 1.00 93.06 93 GLN A CA 1
ATOM 692 C C . GLN A 1 93 ? -3.473 -7.929 23.928 1.00 93.06 93 GLN A C 1
ATOM 694 O O . GLN A 1 93 ? -2.396 -8.522 23.909 1.00 93.06 93 GLN A O 1
ATOM 699 N N . ILE A 1 94 ? -3.595 -6.722 24.489 1.00 94.94 94 ILE A N 1
ATOM 700 C CA . ILE A 1 94 ? -2.495 -6.045 25.192 1.00 94.94 94 ILE A CA 1
ATOM 701 C C . ILE A 1 94 ? -2.074 -6.861 26.420 1.00 94.94 94 ILE A C 1
ATOM 703 O O . ILE A 1 94 ? -0.882 -7.100 26.624 1.00 94.94 94 ILE A O 1
ATOM 707 N N . ALA A 1 95 ? -3.038 -7.333 27.219 1.00 95.25 95 ALA A N 1
ATOM 708 C CA . ALA A 1 95 ? -2.755 -8.203 28.358 1.00 95.25 95 ALA A CA 1
ATOM 709 C C . ALA A 1 95 ? -2.083 -9.511 27.916 1.00 95.25 95 ALA A C 1
ATOM 711 O O . ALA A 1 95 ? -1.099 -9.935 28.522 1.00 95.25 95 ALA A O 1
ATOM 712 N N . ARG A 1 96 ? -2.563 -10.115 26.825 1.00 91.81 96 ARG A N 1
ATOM 713 C CA . ARG A 1 96 ? -1.991 -11.343 26.278 1.00 91.81 96 ARG A CA 1
ATOM 714 C C . ARG A 1 96 ? -0.559 -11.170 25.789 1.00 91.81 96 ARG A C 1
ATOM 716 O O . ARG A 1 96 ? 0.278 -11.978 26.162 1.00 91.81 96 ARG A O 1
ATOM 723 N N . ALA A 1 97 ? -0.257 -10.126 25.015 1.00 93.25 97 ALA A N 1
ATOM 724 C CA . ALA A 1 97 ? 1.110 -9.861 24.556 1.00 93.25 97 ALA A CA 1
ATOM 725 C C . ALA A 1 97 ? 2.096 -9.775 25.732 1.00 93.25 97 ALA A C 1
ATOM 727 O O . ALA A 1 97 ? 3.225 -10.247 25.637 1.00 93.25 97 ALA A O 1
ATOM 728 N N . LYS A 1 98 ? 1.640 -9.239 26.873 1.00 94.81 98 LYS A N 1
ATOM 729 C CA . LYS A 1 98 ? 2.434 -9.174 28.102 1.00 94.81 98 LYS A CA 1
ATOM 730 C C . LYS A 1 98 ? 2.611 -10.549 28.745 1.00 94.81 98 LYS A C 1
ATOM 732 O O . LYS A 1 98 ? 3.707 -10.869 29.184 1.00 94.81 98 LYS A O 1
ATOM 737 N N . THR A 1 99 ? 1.545 -11.345 28.837 1.00 95.31 99 THR A N 1
ATOM 738 C CA . THR A 1 99 ? 1.607 -12.710 29.388 1.00 95.31 99 THR A CA 1
ATOM 739 C C . THR A 1 99 ? 2.486 -13.632 28.548 1.00 95.31 99 THR A C 1
ATOM 741 O O . THR A 1 99 ? 3.235 -14.425 29.111 1.00 95.31 99 THR A O 1
ATOM 744 N N . ASP A 1 100 ? 2.407 -13.503 27.226 1.00 90.69 100 ASP A N 1
ATOM 745 C CA . ASP A 1 100 ? 3.152 -14.315 26.265 1.00 90.69 100 ASP A CA 1
ATOM 746 C C . ASP A 1 100 ? 4.601 -13.807 26.064 1.00 90.69 100 ASP A C 1
ATOM 748 O O . ASP A 1 100 ? 5.369 -14.460 25.363 1.00 90.69 100 ASP A O 1
ATOM 752 N N . ASP A 1 101 ? 4.978 -12.676 26.681 1.00 93.56 101 ASP A N 1
ATOM 753 C CA . ASP A 1 101 ? 6.286 -12.005 26.559 1.00 93.56 101 ASP A CA 1
ATOM 754 C C . ASP A 1 101 ? 6.717 -11.771 25.096 1.00 93.56 101 ASP A C 1
ATOM 756 O O . ASP A 1 101 ? 7.832 -12.079 24.673 1.00 93.56 101 ASP A O 1
ATOM 760 N N . ILE A 1 102 ? 5.790 -11.238 24.295 1.00 92.81 102 ILE A N 1
ATOM 761 C CA . ILE A 1 102 ? 5.993 -10.905 22.878 1.00 92.81 102 ILE A CA 1
ATOM 762 C C . ILE A 1 102 ? 5.650 -9.443 22.607 1.00 92.81 102 ILE A C 1
ATOM 764 O O . ILE A 1 102 ? 4.834 -8.831 23.299 1.00 92.81 102 ILE A O 1
ATOM 768 N N . LEU A 1 103 ? 6.248 -8.870 21.561 1.00 96.44 103 LEU A N 1
ATOM 769 C CA . LEU A 1 103 ? 5.984 -7.478 21.209 1.00 96.44 103 LEU A CA 1
ATOM 770 C C . LEU A 1 103 ? 4.551 -7.297 20.711 1.00 96.44 103 LEU A C 1
ATOM 772 O O . LEU A 1 103 ? 4.041 -8.105 19.940 1.00 96.44 103 LEU A O 1
ATOM 776 N N . LEU A 1 104 ? 3.917 -6.187 21.056 1.00 97.00 104 LEU A N 1
ATOM 777 C CA . LEU A 1 104 ? 2.646 -5.777 20.475 1.00 97.00 104 LEU A CA 1
ATOM 778 C C . LEU A 1 104 ? 2.878 -4.923 19.220 1.00 97.00 104 LEU A C 1
ATOM 780 O O . LEU A 1 104 ? 3.684 -3.984 19.226 1.00 97.00 104 LEU A O 1
ATOM 784 N N . SER A 1 105 ? 2.141 -5.211 18.150 1.00 96.88 105 SER A N 1
ATOM 785 C CA . SER A 1 105 ? 2.127 -4.398 16.933 1.00 96.88 105 SER A CA 1
ATOM 786 C C . SER A 1 105 ? 0.703 -4.184 16.417 1.00 96.88 105 SER A C 1
ATOM 788 O O . SER A 1 105 ? -0.118 -5.094 16.406 1.00 96.88 105 SER A O 1
ATOM 790 N N . LEU A 1 106 ? 0.395 -2.954 16.017 1.00 97.12 106 LEU A N 1
ATOM 791 C CA . LEU A 1 106 ? -0.879 -2.513 15.465 1.00 97.12 106 LEU A CA 1
ATOM 792 C C . LEU A 1 106 ? -0.687 -2.113 14.007 1.00 97.12 106 LEU A C 1
ATOM 794 O O . LEU A 1 106 ? 0.166 -1.280 13.689 1.00 97.12 106 LEU A O 1
ATOM 798 N N . HIS A 1 107 ? -1.515 -2.683 13.138 1.00 96.75 107 HIS A N 1
ATOM 799 C CA . HIS A 1 107 ? -1.414 -2.503 11.698 1.00 96.75 107 HIS A CA 1
ATOM 800 C C . HIS A 1 107 ? -2.754 -2.030 11.132 1.00 96.75 107 HIS A C 1
ATOM 802 O O . HIS A 1 107 ? -3.722 -2.785 11.072 1.00 96.75 107 HIS A O 1
ATOM 808 N N . LEU A 1 108 ? -2.795 -0.762 10.724 1.00 95.31 108 LEU A N 1
ATOM 809 C CA . LEU A 1 108 ? -3.975 -0.075 10.190 1.00 95.31 108 LEU A CA 1
ATOM 810 C C . LEU A 1 108 ? -3.608 0.670 8.899 1.00 95.31 108 LEU A C 1
ATOM 812 O O . LEU A 1 108 ? -2.457 0.639 8.465 1.00 95.31 108 LEU A O 1
ATOM 816 N N . LYS A 1 109 ? -4.564 1.359 8.273 1.00 94.81 109 LYS A N 1
ATOM 817 C CA . LYS A 1 109 ? -4.334 2.180 7.076 1.00 94.81 109 LYS A CA 1
ATOM 818 C C . LYS A 1 109 ? -4.817 3.618 7.277 1.00 94.81 109 LYS A C 1
ATOM 820 O O . LYS A 1 109 ? -5.558 4.159 6.459 1.00 94.81 109 LYS A O 1
ATOM 825 N N . ALA A 1 110 ? -4.372 4.251 8.366 1.00 92.56 110 ALA A N 1
ATOM 826 C CA . ALA A 1 110 ? -4.881 5.539 8.852 1.00 92.56 110 ALA A CA 1
ATOM 827 C C . ALA A 1 110 ? -4.782 6.716 7.869 1.00 92.56 110 ALA A C 1
ATOM 829 O O . ALA A 1 110 ? -5.602 7.629 7.929 1.00 92.56 110 ALA A O 1
ATOM 830 N N . THR A 1 111 ? -3.821 6.697 6.943 1.00 87.19 111 THR A N 1
ATOM 831 C CA . THR A 1 111 ? -3.681 7.732 5.906 1.00 87.19 111 THR A CA 1
ATOM 832 C C . THR A 1 111 ? -4.794 7.666 4.862 1.00 87.19 111 THR A C 1
ATOM 834 O O . THR A 1 111 ? -5.340 8.699 4.480 1.00 87.19 111 THR A O 1
ATOM 837 N N . MET A 1 112 ? -5.140 6.460 4.403 1.00 89.50 112 MET A N 1
ATOM 838 C CA . MET A 1 112 ? -6.181 6.250 3.395 1.00 89.50 112 MET A CA 1
ATOM 839 C C . MET A 1 112 ? -7.558 6.202 4.059 1.00 89.50 112 MET A C 1
ATOM 841 O O . MET A 1 112 ? -8.451 6.967 3.702 1.00 89.50 112 MET A O 1
ATOM 845 N N . MET A 1 113 ? -7.717 5.397 5.111 1.00 91.50 113 MET A N 1
ATOM 846 C CA . MET A 1 113 ? -8.942 5.295 5.907 1.00 91.50 113 MET A CA 1
ATOM 847 C C . MET A 1 113 ? -9.061 6.442 6.920 1.00 91.50 113 MET A C 1
ATOM 849 O O . MET A 1 113 ? -9.250 6.229 8.115 1.00 91.50 113 MET A O 1
ATOM 853 N N . LYS A 1 114 ? -8.996 7.678 6.419 1.00 89.00 114 LYS A N 1
ATOM 854 C CA . LYS A 1 114 ? -8.818 8.930 7.177 1.00 89.00 114 LYS A CA 1
ATOM 855 C C . LYS A 1 114 ? -9.853 9.253 8.264 1.00 89.00 114 LYS A C 1
ATOM 857 O O . LYS A 1 114 ? -9.682 10.239 8.969 1.00 89.00 114 LYS A O 1
ATOM 862 N N . VAL A 1 115 ? -10.950 8.498 8.348 1.00 92.88 115 VAL A N 1
ATOM 863 C CA . VAL A 1 115 ? -11.984 8.672 9.383 1.00 92.88 115 VAL A CA 1
ATOM 864 C C . VAL A 1 115 ? -11.947 7.508 10.364 1.00 92.88 115 VAL A C 1
ATOM 866 O O . VAL A 1 115 ? -11.726 7.729 11.545 1.00 92.88 115 VAL A O 1
ATOM 869 N N . SER A 1 116 ? -12.122 6.269 9.890 1.00 93.00 116 SER A N 1
ATOM 870 C CA . SER A 1 116 ? -12.208 5.096 10.769 1.00 93.00 116 SER A CA 1
ATOM 871 C C . SER A 1 116 ? -10.899 4.817 11.497 1.00 93.00 116 SER A C 1
ATOM 873 O O . SER A 1 116 ? -10.868 4.707 12.717 1.00 93.00 116 SER A O 1
ATOM 875 N N . ASP A 1 117 ? -9.805 4.694 10.758 1.00 95.94 117 ASP A N 1
ATOM 876 C CA . ASP A 1 117 ? -8.580 4.100 11.282 1.00 95.94 117 ASP A CA 1
ATOM 877 C C . ASP A 1 117 ? -7.855 4.991 12.304 1.00 95.94 117 ASP A C 1
ATOM 879 O O . ASP A 1 117 ? -7.339 4.434 13.272 1.00 95.94 117 ASP A O 1
ATOM 883 N N . PRO A 1 118 ? -7.859 6.338 12.195 1.00 97.56 118 PRO A N 1
ATOM 884 C CA . PRO A 1 118 ? -7.407 7.201 13.288 1.00 97.56 118 PRO A CA 1
ATOM 885 C C . PRO A 1 118 ? -8.181 6.989 14.598 1.00 97.56 118 PRO A C 1
ATOM 887 O O . PRO A 1 118 ? -7.575 7.028 15.666 1.00 97.56 118 PRO A O 1
ATOM 890 N N . ILE A 1 119 ? -9.489 6.703 14.538 1.00 96.50 119 ILE A N 1
ATOM 891 C CA . ILE A 1 119 ? -10.302 6.401 15.730 1.00 96.50 119 ILE A CA 1
ATOM 892 C C . ILE A 1 119 ? -9.884 5.041 16.315 1.00 96.50 119 ILE A C 1
ATOM 894 O O . ILE A 1 119 ? -9.599 4.939 17.509 1.00 96.50 119 ILE A O 1
ATOM 898 N N . LEU A 1 120 ? -9.745 4.002 15.476 1.00 96.50 120 LEU A N 1
ATOM 899 C CA . LEU A 1 120 ? -9.250 2.680 15.906 1.00 96.50 120 LEU A CA 1
ATOM 900 C C . LEU A 1 120 ? -7.866 2.775 16.558 1.00 96.50 120 LEU A C 1
ATOM 902 O O . LEU A 1 120 ? -7.609 2.095 17.555 1.00 96.50 120 LEU A O 1
ATOM 906 N N . PHE A 1 121 ? -6.986 3.597 15.986 1.00 98.25 121 PHE A N 1
ATOM 907 C CA . PHE A 1 121 ? -5.650 3.858 16.506 1.00 98.25 121 PHE A CA 1
ATOM 908 C C . PHE A 1 121 ? -5.717 4.564 17.861 1.00 98.25 121 PHE A C 1
ATOM 910 O O . PHE A 1 121 ? -5.101 4.112 18.826 1.00 98.25 121 PHE A O 1
ATOM 917 N N . GLY A 1 122 ? -6.526 5.622 17.962 1.00 97.88 122 GLY A N 1
ATOM 918 C CA . GLY A 1 122 ? -6.744 6.358 19.202 1.00 97.88 122 GLY A CA 1
ATOM 919 C C . GLY A 1 122 ? -7.254 5.471 20.335 1.00 97.88 122 GLY A C 1
ATOM 920 O O . GLY A 1 122 ? -6.756 5.577 21.456 1.00 97.88 122 GLY A O 1
ATOM 921 N N . HIS A 1 123 ? -8.169 4.536 20.061 1.00 97.75 123 HIS A N 1
ATOM 922 C CA . HIS A 1 123 ? -8.610 3.559 21.061 1.00 97.75 123 HIS A CA 1
ATOM 923 C C . HIS A 1 123 ? -7.475 2.644 21.537 1.00 97.75 123 HIS A C 1
ATOM 925 O O . HIS A 1 123 ? -7.362 2.415 22.740 1.00 97.75 123 HIS A O 1
ATOM 931 N N . ALA A 1 124 ? -6.592 2.176 20.649 1.00 97.56 124 ALA A N 1
ATOM 932 C CA . ALA A 1 124 ? -5.438 1.370 21.056 1.00 97.56 124 ALA A CA 1
ATOM 933 C C . ALA A 1 124 ? -4.491 2.156 21.980 1.00 97.56 124 ALA A C 1
ATOM 935 O O . ALA A 1 124 ? -4.066 1.644 23.018 1.00 97.56 124 ALA A O 1
ATOM 936 N N . VAL A 1 125 ? -4.218 3.426 21.650 1.00 98.38 125 VAL A N 1
ATOM 937 C CA . VAL A 1 125 ? -3.419 4.335 22.491 1.00 98.38 125 VAL A CA 1
ATOM 938 C C . VAL A 1 125 ? -4.097 4.547 23.848 1.00 98.38 125 VAL A C 1
ATOM 940 O O . VAL A 1 125 ? -3.443 4.447 24.887 1.00 98.38 125 VAL A O 1
ATOM 943 N N . ARG A 1 126 ? -5.415 4.789 23.861 1.00 97.75 126 ARG A N 1
ATOM 944 C CA . ARG A 1 126 ? -6.197 4.982 25.092 1.00 97.75 126 ARG A CA 1
ATOM 945 C C . ARG A 1 126 ? -6.151 3.768 26.007 1.00 97.75 126 ARG A C 1
ATOM 947 O O . ARG A 1 126 ? -5.961 3.938 27.206 1.00 97.75 126 ARG A O 1
ATOM 954 N N . VAL A 1 127 ? -6.300 2.565 25.456 1.00 97.62 127 VAL A N 1
ATOM 955 C CA . VAL A 1 127 ? -6.258 1.327 26.241 1.00 97.62 127 VAL A CA 1
ATOM 956 C C . VAL A 1 127 ? -4.853 1.073 26.788 1.00 97.62 127 VAL A C 1
ATOM 958 O O . VAL A 1 127 ? -4.713 0.785 27.975 1.00 97.62 127 VAL A O 1
ATOM 961 N N . PHE A 1 128 ? -3.808 1.237 25.970 1.00 98.31 128 PHE A N 1
ATOM 962 C CA . PHE A 1 128 ? -2.427 1.004 26.407 1.00 98.31 128 PHE A CA 1
ATOM 963 C C . PHE A 1 128 ? -1.997 1.966 27.528 1.00 98.31 128 PHE A C 1
ATOM 965 O O . PHE A 1 128 ? -1.384 1.548 28.507 1.00 98.31 128 PHE A O 1
ATOM 972 N N . PHE A 1 129 ? -2.351 3.251 27.417 1.00 98.12 129 PHE A N 1
ATOM 973 C CA . PHE A 1 129 ? -1.957 4.297 28.368 1.00 98.12 129 PHE A CA 1
ATOM 974 C C . PHE A 1 129 ? -3.048 4.649 29.394 1.00 98.12 129 PHE A C 1
ATOM 976 O O . PHE A 1 129 ? -2.967 5.696 30.037 1.00 98.12 129 PHE A O 1
ATOM 983 N N . LYS A 1 130 ? -4.064 3.801 29.586 1.00 97.19 130 LYS A N 1
ATOM 984 C CA . LYS A 1 130 ? -5.254 4.114 30.400 1.00 97.19 130 LYS A CA 1
ATOM 985 C C . LYS A 1 130 ? -4.942 4.723 31.782 1.00 97.19 130 LYS A C 1
ATOM 987 O O . LYS A 1 130 ? -5.461 5.807 32.049 1.00 97.19 130 LYS A O 1
ATOM 992 N N . PRO A 1 131 ? -4.044 4.156 32.619 1.00 95.88 131 PRO A N 1
ATOM 993 C CA . PRO A 1 131 ? -3.759 4.729 33.939 1.00 95.88 131 PRO A CA 1
ATOM 994 C C . PRO A 1 131 ? -3.136 6.135 33.883 1.00 95.88 131 PRO A C 1
ATOM 996 O O . PRO A 1 131 ? -3.483 7.002 34.683 1.00 95.88 131 PRO A O 1
ATOM 999 N N . LEU A 1 132 ? -2.236 6.377 32.919 1.00 96.69 132 LEU A N 1
ATOM 1000 C CA . LEU A 1 132 ? -1.632 7.692 32.662 1.00 96.69 132 LEU A CA 1
ATOM 1001 C C . LEU A 1 132 ? -2.717 8.709 32.289 1.00 96.69 132 LEU A C 1
ATOM 1003 O O . LEU A 1 132 ? -2.749 9.819 32.822 1.00 96.69 132 LEU A O 1
ATOM 1007 N N . LEU A 1 133 ? -3.588 8.332 31.354 1.00 97.69 133 LEU A N 1
ATOM 1008 C CA . LEU A 1 133 ? -4.605 9.222 30.805 1.00 97.69 133 LEU A CA 1
ATOM 1009 C C . LEU A 1 133 ? -5.661 9.589 31.850 1.00 97.69 133 LEU A C 1
ATOM 1011 O O . LEU A 1 133 ? -6.053 10.750 31.921 1.00 97.69 133 LEU A O 1
ATOM 1015 N N . GLU A 1 134 ? -6.077 8.639 32.690 1.00 97.56 134 GLU A N 1
ATOM 1016 C CA . GLU A 1 134 ? -7.007 8.885 33.799 1.00 97.56 134 GLU A CA 1
ATOM 1017 C C . GLU A 1 134 ? -6.402 9.834 34.844 1.00 97.56 134 GLU A C 1
ATOM 1019 O O . GLU A 1 134 ? -7.051 10.794 35.262 1.00 97.56 134 GLU A O 1
ATOM 1024 N N . LYS A 1 135 ? -5.133 9.619 35.221 1.00 98.12 135 LYS A N 1
ATOM 1025 C CA . LYS A 1 135 ? -4.424 10.447 36.208 1.00 98.12 135 LYS A CA 1
ATOM 1026 C C . LYS A 1 135 ? -4.261 11.903 35.760 1.00 98.12 135 LYS A C 1
ATOM 1028 O O . LYS A 1 135 ? -4.386 12.809 36.581 1.00 98.12 135 LYS A O 1
ATOM 1033 N N . HIS A 1 136 ? -3.995 12.135 34.473 1.00 98.00 136 HIS A N 1
ATOM 1034 C CA . HIS A 1 136 ? -3.696 13.466 33.921 1.00 98.00 136 HIS A CA 1
ATOM 1035 C C . HIS A 1 136 ? -4.831 14.074 33.092 1.00 98.00 136 HIS A C 1
ATOM 1037 O O . HIS A 1 136 ? -4.620 15.084 32.415 1.00 98.00 136 HIS A O 1
ATOM 1043 N N . ALA A 1 137 ? -6.038 13.502 33.147 1.00 97.81 137 ALA A N 1
ATOM 1044 C CA . ALA A 1 137 ? -7.157 13.883 32.285 1.00 97.81 137 ALA A CA 1
ATOM 1045 C C . ALA A 1 137 ? -7.427 15.405 32.220 1.00 97.81 137 ALA A C 1
ATOM 1047 O O . ALA A 1 137 ? -7.542 15.922 31.106 1.00 97.81 137 ALA A O 1
ATOM 1048 N N . PRO A 1 138 ? -7.455 16.168 33.338 1.00 97.44 138 PRO A N 1
ATOM 1049 C CA . PRO A 1 138 ? -7.690 17.614 33.277 1.00 97.44 138 PRO A CA 1
ATOM 1050 C C . PRO A 1 138 ? -6.601 18.373 32.505 1.00 97.44 138 PRO A C 1
ATOM 1052 O O . PRO A 1 138 ? -6.901 19.277 31.723 1.00 97.44 138 PRO A O 1
ATOM 1055 N N . THR A 1 139 ? -5.334 17.996 32.695 1.00 97.75 139 THR A N 1
ATOM 1056 C CA . THR A 1 139 ? -4.192 18.629 32.023 1.00 97.75 139 THR A CA 1
ATOM 1057 C C . THR A 1 139 ? -4.180 18.298 30.536 1.00 97.75 139 THR A C 1
ATOM 1059 O O . THR A 1 139 ? -4.022 19.196 29.711 1.00 97.75 139 THR A O 1
ATOM 1062 N N . LEU A 1 140 ? -4.409 17.033 30.178 1.00 97.81 140 LEU A N 1
ATOM 1063 C CA . LEU A 1 140 ? -4.443 16.595 28.781 1.00 97.81 140 LEU A CA 1
ATOM 1064 C C . LEU A 1 140 ? -5.620 17.222 28.017 1.00 97.81 140 LEU A C 1
ATOM 1066 O O . LEU A 1 140 ? -5.446 17.645 26.874 1.00 97.81 140 LEU A O 1
ATOM 1070 N N . ALA A 1 141 ? -6.783 17.367 28.663 1.00 97.19 141 ALA A N 1
ATOM 1071 C CA . ALA A 1 141 ? -7.930 18.074 28.097 1.00 97.19 141 ALA A CA 1
ATOM 1072 C C . ALA A 1 141 ? -7.624 19.562 27.857 1.00 97.19 141 ALA A C 1
ATOM 1074 O O . ALA A 1 141 ? -7.925 20.086 26.786 1.00 97.19 141 ALA A O 1
ATOM 1075 N N . ARG A 1 142 ? -6.962 20.236 28.809 1.00 97.50 142 ARG A N 1
ATOM 1076 C CA . ARG A 1 142 ? -6.536 21.641 28.668 1.00 97.50 142 ARG A CA 1
ATOM 1077 C C . ARG A 1 142 ? -5.552 21.850 27.515 1.00 97.50 142 ARG A C 1
ATOM 1079 O O . ARG A 1 142 ? -5.603 22.885 26.859 1.00 97.50 142 ARG A O 1
ATOM 1086 N N . LEU A 1 143 ? -4.661 20.890 27.278 1.00 97.56 143 LEU A N 1
ATOM 1087 C CA . LEU A 1 143 ? -3.719 20.912 26.155 1.00 97.56 143 LEU A CA 1
ATOM 1088 C C . LEU A 1 143 ? -4.371 20.546 24.812 1.00 97.56 143 LEU A C 1
ATOM 1090 O O . LEU A 1 143 ? -3.738 20.698 23.769 1.00 97.56 143 LEU A O 1
ATOM 1094 N N . GLY A 1 144 ? -5.613 20.051 24.826 1.00 97.62 144 GLY A N 1
ATOM 1095 C CA . GLY A 1 144 ? -6.305 19.583 23.631 1.00 97.62 144 GLY A CA 1
ATOM 1096 C C . GLY A 1 144 ? -5.607 18.390 22.981 1.00 97.62 144 GLY A C 1
ATOM 1097 O O . GLY A 1 144 ? -5.507 18.352 21.758 1.00 97.62 144 GLY A O 1
ATOM 1098 N N . VAL A 1 145 ? -5.058 17.462 23.774 1.00 98.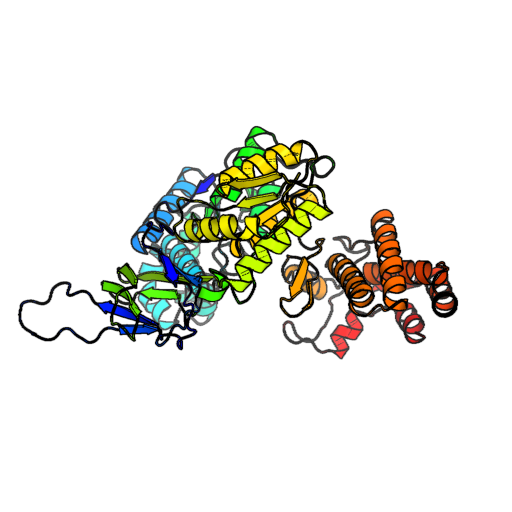12 145 VAL A N 1
ATOM 1099 C CA . VAL A 1 145 ? -4.391 16.252 23.261 1.00 98.12 145 VAL A CA 1
ATOM 1100 C C . VAL A 1 145 ? -5.378 15.397 22.466 1.00 98.12 145 VAL A C 1
ATOM 1102 O O . VAL A 1 145 ? -6.449 15.050 22.962 1.00 98.12 145 VAL A O 1
ATOM 1105 N N . ASP A 1 146 ? -4.987 15.032 21.249 1.00 97.75 146 ASP A N 1
ATOM 1106 C CA . ASP A 1 146 ? -5.758 14.198 20.336 1.00 97.75 146 ASP A CA 1
ATOM 1107 C C . ASP A 1 146 ? -5.009 12.891 20.065 1.00 97.75 146 ASP A C 1
ATOM 1109 O O . ASP A 1 146 ? -4.082 12.819 19.259 1.00 97.75 146 ASP A O 1
ATOM 1113 N N . LEU A 1 147 ? -5.439 11.831 20.748 1.00 97.69 147 LEU A N 1
ATOM 1114 C CA . LEU A 1 147 ? -4.820 10.511 20.642 1.00 97.69 147 LEU A CA 1
ATOM 1115 C C . LEU A 1 147 ? -5.123 9.809 19.314 1.00 97.69 147 LEU A C 1
ATOM 1117 O O . LEU A 1 147 ? -4.449 8.828 19.004 1.00 97.69 147 LEU A O 1
ATOM 1121 N N . ASN A 1 148 ? -6.053 10.321 18.500 1.00 97.19 148 ASN A N 1
ATOM 1122 C CA . ASN A 1 148 ? -6.239 9.832 17.132 1.00 97.19 148 ASN A CA 1
ATOM 1123 C C . ASN A 1 148 ? -5.036 10.212 16.246 1.00 97.19 148 AS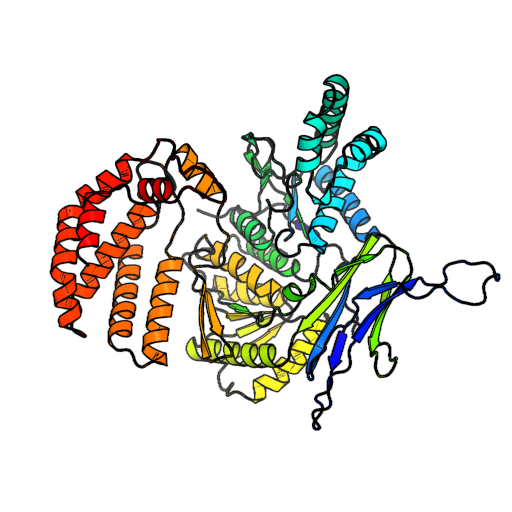N A C 1
ATOM 1125 O O . ASN A 1 148 ? -4.762 9.527 15.263 1.00 97.19 148 ASN A O 1
ATOM 1129 N N . ASN A 1 149 ? -4.261 11.236 16.640 1.00 97.06 149 ASN A N 1
ATOM 1130 C CA . ASN A 1 149 ? -2.957 11.582 16.056 1.00 97.06 149 ASN A CA 1
ATOM 1131 C C . ASN A 1 149 ? -1.779 10.846 16.727 1.00 97.06 149 ASN A C 1
ATOM 1133 O O . ASN A 1 149 ? -0.624 11.047 16.354 1.00 97.06 149 ASN A O 1
ATOM 1137 N N . GLY A 1 150 ? -2.070 9.968 17.690 1.00 97.62 150 GLY A N 1
ATOM 1138 C CA . GLY A 1 150 ? -1.112 9.115 18.383 1.00 97.62 150 GLY A CA 1
ATOM 1139 C C . GLY A 1 150 ? -0.410 9.736 19.584 1.00 97.62 150 GLY A C 1
ATOM 1140 O O . GLY A 1 150 ? -0.637 10.886 19.960 1.00 97.62 150 GLY A O 1
ATOM 1141 N N . LEU A 1 151 ? 0.463 8.946 20.219 1.00 98.06 151 LEU A N 1
ATOM 1142 C CA . LEU A 1 151 ? 1.224 9.382 21.394 1.00 98.06 151 LEU A CA 1
ATOM 1143 C C . LEU A 1 151 ? 2.134 10.581 21.081 1.00 98.06 151 LEU A C 1
ATOM 1145 O O . LEU A 1 151 ? 2.405 11.388 21.968 1.00 98.06 151 LEU A O 1
ATOM 1149 N N . GLY A 1 152 ? 2.579 10.728 19.830 1.00 97.31 152 GLY A N 1
ATOM 1150 C CA . GLY A 1 152 ? 3.391 11.862 19.392 1.00 97.31 152 GLY A CA 1
ATOM 1151 C C . GLY A 1 152 ? 2.706 13.214 19.614 1.00 97.31 152 GLY A C 1
ATOM 1152 O O . GLY A 1 152 ? 3.379 14.172 19.991 1.00 97.31 152 GLY A O 1
ATOM 1153 N N . ASP A 1 153 ? 1.377 13.287 19.467 1.00 98.06 153 ASP A N 1
ATOM 1154 C CA . ASP A 1 153 ? 0.601 14.504 19.745 1.00 98.06 153 ASP A CA 1
ATOM 1155 C C . ASP A 1 153 ? 0.656 14.878 21.234 1.00 98.06 153 ASP A C 1
ATOM 1157 O O . ASP A 1 153 ? 0.936 16.029 21.580 1.00 98.06 153 ASP A O 1
ATOM 1161 N N . LEU A 1 154 ? 0.502 13.888 22.122 1.00 98.00 154 LEU A N 1
ATOM 1162 C CA . LEU A 1 154 ? 0.670 14.070 23.565 1.00 98.00 154 LEU A CA 1
ATOM 1163 C C . LEU A 1 154 ? 2.091 14.545 23.884 1.00 98.00 154 LEU A C 1
ATOM 1165 O O . LEU A 1 154 ? 2.258 15.583 24.523 1.00 98.00 154 LEU A O 1
ATOM 1169 N N . VAL A 1 155 ? 3.109 13.814 23.417 1.00 97.25 155 VAL A N 1
ATOM 1170 C CA . VAL A 1 155 ? 4.527 14.099 23.699 1.00 97.25 155 VAL A CA 1
ATOM 1171 C C . VAL A 1 155 ? 4.927 15.493 23.217 1.00 97.25 155 VAL A C 1
ATOM 1173 O O . VAL A 1 155 ? 5.693 16.175 23.897 1.00 97.25 155 VAL A O 1
ATOM 1176 N N . SER A 1 156 ? 4.387 15.943 22.083 1.00 97.56 156 SER A N 1
ATOM 1177 C CA . SER A 1 156 ? 4.607 17.294 21.568 1.00 97.56 156 SER A CA 1
ATOM 1178 C C . SER A 1 156 ? 3.936 18.359 22.440 1.00 97.56 156 SER A C 1
ATOM 1180 O O . SER A 1 156 ? 4.582 19.337 22.820 1.00 97.56 156 SER A O 1
ATOM 1182 N N . LYS A 1 157 ? 2.664 18.172 22.807 1.00 98.06 157 LYS A N 1
ATOM 1183 C CA . LYS A 1 157 ? 1.887 19.174 23.552 1.00 98.06 157 LYS A CA 1
ATOM 1184 C C . LYS A 1 157 ? 2.349 19.355 24.993 1.00 98.06 157 LYS A C 1
ATOM 1186 O O . LYS A 1 157 ? 2.304 20.469 25.505 1.00 98.06 157 LYS A O 1
ATOM 1191 N N . ILE A 1 158 ? 2.847 18.309 25.652 1.00 97.94 158 ILE A N 1
ATOM 1192 C CA . ILE A 1 158 ? 3.353 18.442 27.029 1.00 97.94 158 ILE A CA 1
ATOM 1193 C C . ILE A 1 158 ? 4.636 19.279 27.121 1.00 97.94 158 ILE A C 1
ATOM 1195 O O . ILE A 1 158 ? 4.970 19.744 28.207 1.00 97.94 158 ILE A O 1
ATOM 1199 N N . GLN A 1 159 ? 5.328 19.539 26.003 1.00 97.50 159 GLN A N 1
ATOM 1200 C CA . GLN A 1 159 ? 6.512 20.407 25.990 1.00 97.50 159 GLN A CA 1
ATOM 1201 C C . GLN A 1 159 ? 6.189 21.865 26.340 1.00 97.50 159 GLN A C 1
ATOM 1203 O O . GLN A 1 159 ? 7.087 22.613 26.715 1.00 97.50 159 GLN A O 1
ATOM 1208 N N . THR A 1 160 ? 4.920 22.276 26.253 1.00 96.19 160 THR A N 1
ATOM 1209 C CA . THR A 1 160 ? 4.485 23.626 26.638 1.00 96.19 160 THR A CA 1
ATOM 1210 C C . THR A 1 160 ? 4.158 23.754 28.130 1.00 96.19 160 THR A C 1
ATOM 1212 O O . THR A 1 160 ? 3.734 24.824 28.566 1.00 96.19 160 THR A O 1
ATOM 1215 N N . LEU A 1 161 ? 4.265 22.672 28.910 1.00 97.19 161 LEU A N 1
ATOM 1216 C CA . LEU A 1 161 ? 3.989 22.673 30.347 1.00 97.19 161 LEU A CA 1
ATOM 1217 C C . LEU A 1 161 ? 5.208 23.120 31.171 1.00 97.19 161 LEU A C 1
ATOM 1219 O O . LEU A 1 161 ? 6.345 22.982 30.718 1.00 97.19 161 LEU A O 1
ATOM 1223 N N . PRO A 1 162 ? 4.994 23.585 32.417 1.00 97.56 162 PRO A N 1
ATOM 1224 C CA . PRO A 1 162 ? 6.071 23.728 33.391 1.00 97.56 162 PRO A CA 1
ATOM 1225 C C . PRO A 1 162 ? 6.809 22.403 33.622 1.00 97.56 162 PRO A C 1
ATOM 1227 O O . PRO A 1 162 ? 6.190 21.336 33.633 1.00 97.56 162 PRO A O 1
ATOM 1230 N N . ASP A 1 163 ? 8.116 22.476 33.890 1.00 96.75 163 ASP A N 1
ATOM 1231 C CA . ASP A 1 163 ? 8.996 21.301 33.991 1.00 96.75 163 ASP A CA 1
ATOM 1232 C C . ASP A 1 163 ? 8.486 20.227 34.963 1.00 96.75 163 ASP A C 1
ATOM 1234 O O . ASP A 1 163 ? 8.583 19.041 34.665 1.00 96.75 163 ASP A O 1
ATOM 1238 N N . ALA A 1 164 ? 7.907 20.622 36.102 1.00 96.50 164 ALA A N 1
ATOM 1239 C CA . ALA A 1 164 ? 7.387 19.679 37.092 1.00 96.50 164 ALA A CA 1
ATOM 1240 C C . ALA A 1 164 ? 6.161 18.893 36.586 1.00 96.50 164 ALA A C 1
ATOM 1242 O O . ALA A 1 164 ? 6.078 17.684 36.799 1.00 96.50 164 ALA A O 1
ATOM 1243 N N . GLU A 1 165 ? 5.226 19.558 35.896 1.00 96.31 165 GLU A N 1
ATOM 1244 C CA . GLU A 1 165 ? 4.057 18.899 35.295 1.00 96.31 165 GLU A CA 1
ATOM 1245 C C . GLU A 1 165 ? 4.478 18.012 34.117 1.00 96.31 165 GLU A C 1
ATOM 1247 O O . GLU A 1 165 ? 4.031 16.868 34.021 1.00 96.31 165 GLU A O 1
ATOM 1252 N N . ARG A 1 166 ? 5.387 18.506 33.260 1.00 97.88 166 ARG A N 1
ATOM 1253 C CA . ARG A 1 166 ? 5.948 17.731 32.144 1.00 97.88 166 ARG A CA 1
ATOM 1254 C C . ARG A 1 166 ? 6.635 16.462 32.649 1.00 97.88 166 ARG A C 1
ATOM 1256 O O . ARG A 1 166 ? 6.295 15.372 32.201 1.00 97.88 166 ARG A O 1
ATOM 1263 N N . ALA A 1 167 ? 7.544 16.592 33.617 1.00 97.62 167 ALA A N 1
ATOM 1264 C CA . ALA A 1 167 ? 8.308 15.470 34.158 1.00 97.62 167 ALA A CA 1
ATOM 1265 C C . ALA A 1 167 ? 7.411 14.413 34.824 1.00 97.62 167 ALA A C 1
ATOM 1267 O O . ALA A 1 167 ? 7.690 13.217 34.724 1.00 97.62 167 ALA A O 1
ATOM 1268 N N . ALA A 1 168 ? 6.319 14.829 35.477 1.00 97.56 168 ALA A N 1
ATOM 1269 C CA . ALA A 1 168 ? 5.347 13.900 36.048 1.00 97.56 168 ALA A CA 1
ATOM 1270 C C . ALA A 1 168 ? 4.660 13.054 34.961 1.00 97.56 168 ALA A C 1
ATOM 1272 O O . ALA A 1 168 ? 4.578 11.833 35.097 1.00 97.56 168 ALA A O 1
ATOM 1273 N N . ILE A 1 169 ? 4.226 13.681 33.862 1.00 98.38 169 ILE A N 1
ATOM 1274 C CA . ILE A 1 169 ? 3.607 12.979 32.727 1.00 98.38 169 ILE A CA 1
ATOM 1275 C C . ILE A 1 169 ? 4.626 12.068 32.030 1.00 98.38 169 ILE A C 1
ATOM 1277 O O . ILE A 1 169 ? 4.326 10.907 31.768 1.00 98.38 169 ILE A O 1
ATOM 1281 N N . GLU A 1 170 ? 5.845 12.550 31.774 1.00 97.94 170 GLU A N 1
ATOM 1282 C CA . GLU A 1 170 ? 6.922 11.754 31.164 1.00 97.94 170 GLU A CA 1
ATOM 1283 C C . GLU A 1 170 ? 7.278 10.523 32.010 1.00 97.94 170 GLU A C 1
ATOM 1285 O O . GLU A 1 170 ? 7.454 9.430 31.470 1.00 97.94 170 GLU A O 1
ATOM 1290 N N . THR A 1 171 ? 7.313 10.669 33.337 1.00 98.12 171 THR A N 1
ATOM 1291 C CA . THR A 1 171 ? 7.535 9.550 34.266 1.00 98.12 171 THR A CA 1
ATOM 1292 C C . THR A 1 171 ? 6.428 8.507 34.153 1.00 98.12 171 THR A C 1
ATOM 1294 O O . THR A 1 171 ? 6.709 7.312 34.069 1.00 98.12 171 THR A O 1
ATOM 1297 N N . ASP A 1 172 ? 5.167 8.936 34.112 1.00 98.19 172 ASP A N 1
ATOM 1298 C CA . ASP A 1 172 ? 4.036 8.017 33.996 1.00 98.19 172 ASP A CA 1
ATOM 1299 C C . ASP A 1 172 ? 3.961 7.356 32.600 1.00 98.19 172 ASP A C 1
ATOM 1301 O O . ASP A 1 172 ? 3.500 6.219 32.487 1.00 98.19 172 ASP A O 1
ATOM 1305 N N . ILE A 1 173 ? 4.473 8.002 31.541 1.00 97.94 173 ILE A N 1
ATOM 1306 C CA . ILE A 1 173 ? 4.665 7.370 30.221 1.00 97.94 173 ILE A CA 1
ATOM 1307 C C . ILE A 1 173 ? 5.685 6.229 30.330 1.00 97.94 173 ILE A C 1
ATOM 1309 O O . ILE A 1 173 ? 5.425 5.125 29.851 1.00 97.94 173 ILE A O 1
ATOM 1313 N N . GLN A 1 174 ? 6.827 6.460 30.989 1.00 96.94 174 GLN A N 1
ATOM 1314 C CA . GLN A 1 174 ? 7.822 5.403 31.211 1.00 96.94 174 GLN A CA 1
ATOM 1315 C C . GLN A 1 174 ? 7.264 4.272 32.082 1.00 96.94 174 GLN A C 1
ATOM 1317 O O . GLN A 1 174 ? 7.512 3.099 31.805 1.00 96.94 174 GLN A O 1
ATOM 1322 N N . ALA A 1 175 ? 6.457 4.600 33.094 1.00 97.62 175 ALA A N 1
ATOM 1323 C CA . ALA A 1 175 ? 5.777 3.606 33.916 1.00 97.62 175 ALA A CA 1
ATOM 1324 C C . ALA A 1 175 ? 4.791 2.758 33.096 1.00 97.62 175 ALA A C 1
ATOM 1326 O O . ALA A 1 175 ? 4.736 1.541 33.282 1.00 97.62 175 ALA A O 1
ATOM 1327 N N . ALA A 1 176 ? 4.054 3.356 32.155 1.00 96.75 176 ALA A N 1
ATOM 1328 C CA . ALA A 1 176 ? 3.176 2.619 31.248 1.00 96.75 176 ALA A CA 1
ATOM 1329 C C . ALA A 1 176 ? 3.968 1.636 30.369 1.00 96.75 176 ALA A C 1
ATOM 1331 O O . ALA A 1 176 ? 3.585 0.475 30.267 1.00 96.75 176 ALA A O 1
ATOM 1332 N N . TYR A 1 177 ? 5.120 2.041 29.821 1.00 96.31 177 TYR A N 1
ATOM 1333 C CA . TYR A 1 177 ? 5.989 1.118 29.077 1.00 96.31 177 TYR A CA 1
ATOM 1334 C C . TYR A 1 177 ? 6.560 -0.005 29.942 1.00 96.31 177 TYR A C 1
ATOM 1336 O O . TYR A 1 177 ? 6.619 -1.145 29.496 1.00 96.31 177 TYR A O 1
ATOM 1344 N N . ALA A 1 178 ? 6.961 0.296 31.179 1.00 94.81 178 ALA A N 1
ATOM 1345 C CA . ALA A 1 178 ? 7.506 -0.703 32.094 1.00 94.81 178 ALA A CA 1
ATOM 1346 C C . ALA A 1 178 ? 6.447 -1.702 32.593 1.00 94.81 178 ALA A C 1
ATOM 1348 O O . ALA A 1 178 ? 6.780 -2.822 32.979 1.00 94.81 178 ALA A O 1
ATOM 1349 N N . THR A 1 179 ? 5.176 -1.294 32.629 1.00 93.50 179 THR A N 1
ATOM 1350 C CA . THR A 1 179 ? 4.071 -2.120 33.135 1.00 93.50 179 THR A CA 1
ATOM 1351 C C . THR A 1 179 ? 3.243 -2.779 32.033 1.00 93.50 179 THR A C 1
ATOM 1353 O O . THR A 1 179 ? 2.566 -3.766 32.324 1.00 93.50 179 THR A O 1
ATOM 1356 N N . GLY A 1 180 ? 3.280 -2.285 30.796 1.00 94.00 180 GLY A N 1
ATOM 1357 C CA . GLY A 1 180 ? 2.648 -2.891 29.621 1.00 94.00 180 GLY A CA 1
ATOM 1358 C C . GLY A 1 180 ? 3.502 -3.985 28.960 1.00 94.00 180 GLY A C 1
ATOM 1359 O O . GLY A 1 180 ? 4.588 -4.301 29.449 1.00 94.00 180 GLY A O 1
ATOM 1360 N N . PRO A 1 181 ? 3.023 -4.598 27.860 1.00 96.00 181 PRO A N 1
ATOM 1361 C CA . PRO A 1 181 ? 3.883 -5.394 26.988 1.00 96.00 181 PRO A CA 1
ATOM 1362 C C . PRO A 1 181 ? 4.913 -4.509 26.277 1.00 96.00 181 PRO A C 1
ATOM 1364 O O . PRO A 1 181 ? 4.698 -3.306 26.092 1.00 96.00 181 PRO A O 1
ATOM 1367 N N . GLY A 1 182 ? 5.993 -5.121 25.788 1.00 96.62 182 GLY A N 1
ATOM 1368 C CA . GLY A 1 182 ? 6.876 -4.452 24.835 1.00 96.62 182 GLY A CA 1
ATOM 1369 C C . GLY A 1 182 ? 6.101 -4.038 23.579 1.00 96.62 182 GLY A C 1
ATOM 1370 O O . GLY A 1 182 ? 5.269 -4.791 23.079 1.00 96.62 182 GLY A O 1
ATOM 1371 N N . LEU A 1 183 ? 6.364 -2.840 23.057 1.00 97.81 183 LEU A N 1
ATOM 1372 C CA . LEU A 1 183 ? 5.818 -2.391 21.774 1.00 97.81 183 LEU A CA 1
ATOM 1373 C C . LEU A 1 183 ? 6.833 -2.603 20.655 1.00 97.81 183 LEU A C 1
ATOM 1375 O O . LEU A 1 183 ? 8.041 -2.512 20.869 1.00 97.81 183 LEU A O 1
ATOM 1379 N N . SER A 1 184 ? 6.329 -2.790 19.440 1.00 97.50 184 SER A N 1
ATOM 1380 C CA . SER A 1 184 ? 7.130 -2.634 18.228 1.00 97.50 184 SER A CA 1
ATOM 1381 C C . SER A 1 184 ? 7.570 -1.174 18.012 1.00 97.50 184 SER A C 1
ATOM 1383 O O . SER A 1 184 ? 6.849 -0.225 18.345 1.00 97.50 184 SER A O 1
ATOM 1385 N N . TYR A 1 185 ? 8.767 -0.984 17.449 1.00 97.62 185 TYR A N 1
ATOM 1386 C CA . TYR A 1 185 ? 9.377 0.325 17.197 1.00 97.62 185 TYR A CA 1
ATOM 1387 C C . TYR A 1 185 ? 9.528 0.629 15.705 1.00 97.62 185 TYR A C 1
ATOM 1389 O O . TYR A 1 185 ? 9.999 -0.186 14.913 1.00 97.62 185 TYR A O 1
ATOM 1397 N N . VAL A 1 186 ? 9.188 1.866 15.339 1.00 96.00 186 VAL A N 1
ATOM 1398 C CA . VAL A 1 186 ? 9.421 2.455 14.010 1.00 96.00 186 VAL A CA 1
ATOM 1399 C C . VAL A 1 186 ? 10.863 2.958 13.902 1.00 96.00 186 VAL A C 1
ATOM 1401 O O . VAL A 1 186 ? 11.497 2.845 12.843 1.00 96.00 186 VAL A O 1
ATOM 1404 N N . ASN A 1 187 ? 11.373 3.523 15.004 1.00 95.25 187 ASN A N 1
ATOM 1405 C CA . ASN A 1 187 ? 12.757 3.949 15.172 1.00 95.25 187 ASN A CA 1
ATOM 1406 C C . ASN A 1 187 ? 13.178 3.849 16.649 1.00 95.25 187 ASN A C 1
ATOM 1408 O O . ASN A 1 187 ? 12.943 4.770 17.435 1.00 95.25 187 ASN A O 1
ATOM 1412 N N . SER A 1 188 ? 13.838 2.748 17.010 1.00 94.38 188 SER A N 1
ATOM 1413 C CA . SER A 1 188 ? 14.298 2.476 18.378 1.00 94.38 188 SER A CA 1
ATOM 1414 C C . SER A 1 188 ? 15.300 3.519 18.888 1.00 94.38 188 SER A C 1
ATOM 1416 O O . SER A 1 188 ? 15.196 3.960 20.027 1.00 94.38 188 SER A O 1
ATOM 1418 N N . GLY A 1 189 ? 16.204 4.009 18.029 1.00 93.38 189 GLY A N 1
ATOM 1419 C CA . GLY A 1 189 ? 17.202 5.023 18.402 1.00 93.38 189 GLY A CA 1
ATOM 1420 C C . GLY A 1 189 ? 16.614 6.398 18.740 1.00 93.38 189 GLY A C 1
ATOM 1421 O O . GLY A 1 189 ? 17.261 7.185 19.425 1.00 93.38 189 GLY A O 1
ATOM 1422 N N . LYS A 1 190 ? 15.386 6.682 18.287 1.00 92.44 190 LYS A N 1
ATOM 1423 C CA . LYS A 1 190 ? 14.630 7.905 18.613 1.00 92.44 190 LYS A CA 1
ATOM 1424 C C . LYS A 1 190 ? 13.461 7.648 19.573 1.00 92.44 190 LYS A C 1
ATOM 1426 O O . LYS A 1 190 ? 12.676 8.555 19.818 1.00 92.44 190 LYS A O 1
ATOM 1431 N N . GLY A 1 191 ? 13.309 6.421 20.078 1.00 94.75 191 GLY A N 1
ATOM 1432 C CA . GLY A 1 191 ? 12.197 6.046 20.954 1.00 94.75 191 GLY A CA 1
ATOM 1433 C C . GLY A 1 191 ? 10.817 6.024 20.280 1.00 94.75 191 GLY A C 1
ATOM 1434 O O . GLY A 1 191 ? 9.812 5.996 20.983 1.00 94.75 191 GLY A O 1
ATOM 1435 N N . ILE A 1 192 ? 10.744 6.019 18.943 1.00 97.19 192 ILE A N 1
ATOM 1436 C CA . ILE A 1 192 ? 9.477 6.100 18.200 1.00 97.19 192 ILE A CA 1
ATOM 1437 C C . ILE A 1 192 ? 8.852 4.708 18.100 1.00 97.19 192 ILE A C 1
ATOM 1439 O O . ILE A 1 192 ? 9.324 3.850 17.346 1.00 97.19 192 ILE A O 1
ATOM 1443 N N . THR A 1 193 ? 7.792 4.491 18.876 1.00 98.12 193 THR A N 1
ATOM 1444 C CA . THR A 1 193 ? 6.992 3.257 18.909 1.00 98.12 193 THR A CA 1
ATOM 1445 C C . THR A 1 193 ? 5.927 3.242 17.814 1.00 98.12 193 THR A C 1
ATOM 1447 O O . THR A 1 193 ? 5.572 4.273 17.250 1.00 98.12 193 THR A O 1
ATOM 1450 N N . ASN A 1 194 ? 5.350 2.073 17.558 1.00 97.94 194 ASN A N 1
ATOM 1451 C CA . ASN A 1 194 ? 4.204 1.892 16.667 1.00 97.94 194 ASN A CA 1
ATOM 1452 C C . ASN A 1 194 ? 2.942 2.678 17.085 1.00 97.94 194 ASN A C 1
ATOM 1454 O O . ASN A 1 194 ? 2.097 2.946 16.239 1.00 97.94 194 ASN A O 1
ATOM 1458 N N . LEU A 1 195 ? 2.842 3.121 18.345 1.00 98.31 195 LEU A N 1
ATOM 1459 C CA . LEU A 1 195 ? 1.739 3.959 18.836 1.00 98.31 195 LEU A CA 1
ATOM 1460 C C . LEU A 1 195 ? 2.031 5.476 18.774 1.00 98.31 195 LEU A C 1
ATOM 1462 O O . LEU A 1 195 ? 1.218 6.274 19.241 1.00 98.31 195 LEU A O 1
ATOM 1466 N N . HIS A 1 196 ? 3.176 5.901 18.219 1.00 98.19 196 HIS A N 1
ATOM 1467 C CA . HIS A 1 196 ? 3.534 7.325 18.142 1.00 98.19 196 HIS A CA 1
ATOM 1468 C C . HIS A 1 196 ? 2.738 8.098 17.097 1.00 98.19 196 HIS A C 1
ATOM 1470 O O . HIS A 1 196 ? 2.195 9.147 17.433 1.00 98.19 196 HIS A O 1
ATOM 1476 N N . VAL A 1 197 ? 2.689 7.609 15.856 1.00 97.81 197 VAL A N 1
ATOM 1477 C CA . VAL A 1 197 ? 2.034 8.296 14.736 1.00 97.81 197 VAL A CA 1
ATOM 1478 C C . VAL A 1 197 ? 1.224 7.271 13.933 1.00 97.81 197 VAL A C 1
ATOM 1480 O O . VAL A 1 197 ? 1.787 6.262 13.502 1.00 97.81 197 VAL A O 1
ATOM 1483 N N . PRO A 1 198 ? -0.076 7.509 13.683 1.00 96.00 198 PRO A N 1
ATOM 1484 C CA . PRO A 1 198 ? -0.970 6.536 13.046 1.00 96.00 198 PRO A CA 1
ATOM 1485 C C . PRO A 1 198 ? -0.575 6.172 11.607 1.00 96.00 198 PRO A C 1
ATOM 1487 O O . PRO A 1 198 ? -0.949 5.114 11.107 1.00 96.00 198 PRO A O 1
ATOM 1490 N N . SER A 1 199 ? 0.185 7.034 10.931 1.00 94.19 199 SER A N 1
ATOM 1491 C CA . SER A 1 199 ? 0.648 6.831 9.555 1.00 94.19 199 SER A CA 1
ATOM 1492 C C . SER A 1 199 ? 1.980 6.088 9.430 1.00 94.19 199 SER A C 1
ATOM 1494 O O . SER A 1 199 ? 2.397 5.811 8.309 1.00 94.19 199 SER A O 1
ATOM 1496 N N . ASP A 1 200 ? 2.680 5.805 10.532 1.00 93.81 200 ASP A N 1
ATOM 1497 C CA . ASP A 1 200 ? 4.038 5.247 10.462 1.00 93.81 200 ASP A CA 1
ATOM 1498 C C . ASP A 1 200 ? 4.058 3.751 10.124 1.00 93.81 200 ASP A C 1
ATOM 1500 O O . ASP A 1 200 ? 4.998 3.267 9.488 1.00 93.81 200 ASP A O 1
ATOM 1504 N N . VAL A 1 201 ? 3.031 3.010 10.550 1.00 95.38 201 VAL A N 1
ATOM 1505 C CA . VAL A 1 201 ? 2.897 1.564 10.325 1.00 95.38 201 VAL A CA 1
ATOM 1506 C C . VAL A 1 201 ? 1.611 1.301 9.554 1.00 95.38 201 VAL A C 1
ATOM 1508 O O . VAL A 1 201 ? 0.525 1.229 10.124 1.00 95.38 201 VAL A O 1
ATOM 1511 N N . ILE A 1 202 ? 1.757 1.169 8.236 1.00 94.69 202 ILE A N 1
ATOM 1512 C CA . ILE A 1 202 ? 0.649 0.991 7.295 1.00 94.69 202 ILE A CA 1
ATOM 1513 C C . ILE A 1 202 ? 0.548 -0.494 6.933 1.00 94.69 202 ILE A C 1
ATOM 1515 O O . ILE A 1 202 ? 1.553 -1.112 6.584 1.00 94.69 202 ILE A O 1
ATOM 1519 N N . VAL A 1 203 ? -0.624 -1.102 7.122 1.00 94.69 203 VAL A N 1
ATOM 1520 C CA . VAL A 1 203 ? -0.843 -2.565 7.089 1.00 94.69 203 VAL A CA 1
ATOM 1521 C C . VAL A 1 203 ? -0.363 -3.244 5.801 1.00 94.69 203 VAL A C 1
ATOM 1523 O O . VAL A 1 203 ? 0.298 -4.276 5.874 1.00 94.69 203 VAL A O 1
ATOM 1526 N N . ASP A 1 204 ? -0.622 -2.630 4.651 1.00 93.00 204 ASP A N 1
ATOM 1527 C CA . ASP A 1 204 ? -0.231 -3.089 3.314 1.00 93.00 204 ASP A CA 1
ATOM 1528 C C . ASP A 1 204 ? 1.282 -3.277 3.166 1.00 93.00 204 ASP A C 1
ATOM 1530 O O . ASP A 1 204 ? 1.705 -4.319 2.686 1.00 93.00 204 ASP A O 1
ATOM 1534 N N . ALA A 1 205 ? 2.098 -2.341 3.652 1.00 91.50 205 ALA A N 1
ATOM 1535 C CA . ALA A 1 205 ? 3.557 -2.401 3.571 1.00 91.50 205 ALA A CA 1
ATOM 1536 C C . ALA A 1 205 ? 4.197 -3.098 4.784 1.00 91.50 205 ALA A C 1
ATOM 1538 O O . ALA A 1 205 ? 5.218 -3.785 4.670 1.00 91.50 205 ALA A O 1
ATOM 1539 N N . SER A 1 206 ? 3.615 -2.922 5.972 1.00 94.06 206 SER A N 1
ATOM 1540 C CA . SER A 1 206 ? 4.183 -3.420 7.228 1.00 94.06 206 SER A CA 1
ATOM 1541 C C . SER A 1 206 ? 4.030 -4.930 7.400 1.00 94.06 206 SER A C 1
ATOM 1543 O O . SER A 1 206 ? 4.976 -5.562 7.868 1.00 94.06 206 SER A O 1
ATOM 1545 N N . LEU A 1 207 ? 2.906 -5.531 6.992 1.00 94.69 207 LEU A N 1
ATOM 1546 C CA . LEU A 1 207 ? 2.709 -6.983 7.093 1.00 94.69 207 LEU A CA 1
ATOM 1547 C C . LEU A 1 207 ? 3.645 -7.771 6.169 1.00 94.69 207 LEU A C 1
ATOM 1549 O O . LEU A 1 207 ? 4.278 -8.709 6.650 1.00 94.69 207 LEU A O 1
ATOM 1553 N N . PRO A 1 208 ? 3.811 -7.418 4.883 1.00 93.06 208 PRO A N 1
ATOM 1554 C CA . PRO A 1 208 ? 4.767 -8.106 4.022 1.00 93.06 208 PRO A CA 1
ATOM 1555 C C . PRO A 1 208 ? 6.208 -7.944 4.506 1.00 93.06 208 PRO A C 1
ATOM 1557 O O . PRO A 1 208 ? 6.965 -8.914 4.505 1.00 93.06 208 PRO A O 1
ATOM 1560 N N . ALA A 1 209 ? 6.586 -6.747 4.977 1.00 91.12 209 ALA A N 1
ATOM 1561 C CA . ALA A 1 209 ? 7.902 -6.513 5.568 1.00 91.12 209 ALA A CA 1
ATOM 1562 C C . ALA A 1 209 ? 8.128 -7.380 6.816 1.00 91.12 209 ALA A C 1
ATOM 1564 O O . ALA A 1 209 ? 9.190 -7.991 6.950 1.00 91.12 209 ALA A O 1
ATOM 1565 N N . LEU A 1 210 ? 7.117 -7.481 7.685 1.00 92.56 210 LEU A N 1
ATOM 1566 C CA . LEU A 1 210 ? 7.106 -8.365 8.846 1.00 92.56 210 LEU A CA 1
ATOM 1567 C C . LEU A 1 210 ? 7.277 -9.818 8.399 1.00 92.56 210 LEU A C 1
ATOM 1569 O O . LEU A 1 210 ? 8.249 -10.451 8.799 1.00 92.56 210 LEU A O 1
ATOM 1573 N N . ILE A 1 211 ? 6.410 -10.340 7.525 1.00 91.31 211 ILE A N 1
ATOM 1574 C CA . ILE A 1 211 ? 6.440 -11.740 7.061 1.00 91.31 211 ILE A CA 1
ATOM 1575 C C . ILE A 1 211 ? 7.813 -12.075 6.469 1.00 91.31 211 ILE A C 1
ATOM 1577 O O . ILE A 1 211 ? 8.418 -13.088 6.825 1.00 91.31 211 ILE A O 1
ATOM 1581 N N . ARG A 1 212 ? 8.361 -11.179 5.642 1.00 89.88 212 ARG A N 1
ATOM 1582 C CA . ARG A 1 212 ? 9.702 -11.317 5.068 1.00 89.88 212 ARG A CA 1
ATOM 1583 C C . ARG A 1 212 ? 10.814 -11.285 6.125 1.00 89.88 212 ARG A C 1
ATOM 1585 O O . ARG A 1 212 ? 11.835 -11.943 5.968 1.00 89.88 212 ARG A O 1
ATOM 1592 N N . ALA A 1 213 ? 10.644 -10.575 7.233 1.00 88.25 213 ALA A N 1
ATOM 1593 C CA . ALA A 1 213 ? 11.595 -10.578 8.347 1.00 88.25 213 ALA A CA 1
ATOM 1594 C C . ALA A 1 213 ? 11.499 -11.841 9.236 1.00 88.25 213 ALA A C 1
ATOM 1596 O O . ALA A 1 213 ? 11.969 -11.833 10.374 1.00 88.25 213 ALA A O 1
ATOM 1597 N N . GLY A 1 2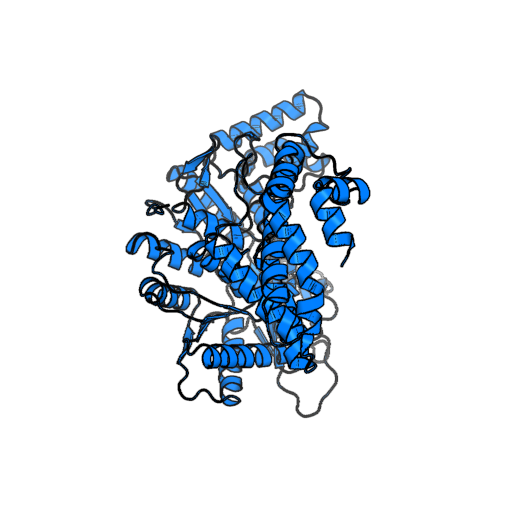14 ? 10.874 -12.923 8.751 1.00 86.88 214 GLY A N 1
ATOM 1598 C CA . GLY A 1 214 ? 10.550 -14.097 9.567 1.00 86.88 214 GLY A CA 1
ATOM 1599 C C . GLY A 1 214 ? 9.490 -13.782 10.618 1.00 86.88 214 GLY A C 1
ATOM 1600 O O . GLY A 1 214 ? 9.482 -14.373 11.694 1.00 86.88 214 GLY A O 1
ATOM 1601 N N . GLY A 1 215 ? 8.657 -12.786 10.309 1.00 86.94 215 GLY A N 1
ATOM 1602 C CA . GLY A 1 215 ? 7.569 -12.254 11.107 1.00 86.94 215 GLY A CA 1
ATOM 1603 C C . GLY A 1 215 ? 7.952 -11.642 12.459 1.00 86.94 215 GLY A C 1
ATOM 1604 O O . GLY A 1 215 ? 7.237 -11.708 13.457 1.00 86.94 215 GLY A O 1
ATOM 1605 N N . LYS A 1 216 ? 9.102 -10.978 12.460 1.00 91.00 216 LYS A N 1
ATOM 1606 C CA . LYS A 1 216 ? 9.615 -10.248 13.611 1.00 91.00 216 LYS A CA 1
ATOM 1607 C C . LYS A 1 216 ? 9.514 -8.744 13.397 1.00 91.00 216 LYS A C 1
ATOM 1609 O O . LYS A 1 216 ? 9.550 -8.263 12.265 1.00 91.00 216 LYS A O 1
ATOM 1614 N N . VAL A 1 217 ? 9.447 -8.004 14.496 1.00 94.62 217 VAL A N 1
ATOM 1615 C CA . VAL A 1 217 ? 9.478 -6.533 14.530 1.00 94.62 217 VAL A CA 1
ATOM 1616 C C . VAL A 1 217 ? 10.565 -6.050 15.482 1.00 94.62 217 VAL A C 1
ATOM 1618 O O . VAL A 1 217 ? 11.097 -6.829 16.270 1.00 94.62 217 VAL A O 1
ATOM 1621 N N . TYR A 1 218 ? 10.938 -4.775 15.378 1.00 96.62 218 TYR A N 1
ATOM 1622 C CA . TYR A 1 218 ? 12.009 -4.199 16.188 1.00 96.62 218 TYR A CA 1
ATOM 1623 C C . TYR A 1 218 ? 11.534 -3.858 17.604 1.00 96.62 218 TYR A C 1
ATOM 1625 O O . TYR A 1 218 ? 10.502 -3.209 17.769 1.00 96.62 218 TYR A O 1
ATOM 1633 N N . ASP A 1 219 ? 12.318 -4.254 18.605 1.00 96.19 219 ASP A N 1
ATOM 1634 C CA . ASP A 1 219 ? 12.165 -3.851 20.004 1.00 96.19 219 ASP A CA 1
ATOM 1635 C C . ASP A 1 219 ? 12.787 -2.466 20.289 1.00 96.19 219 ASP A C 1
ATOM 1637 O O . ASP A 1 219 ? 13.309 -1.778 19.401 1.00 96.19 219 ASP A O 1
ATOM 1641 N N . SER A 1 220 ? 12.765 -2.055 21.558 1.00 95.94 220 SER A N 1
ATOM 1642 C CA . SER A 1 220 ? 13.338 -0.786 22.023 1.00 95.94 220 SER A CA 1
ATOM 1643 C C . SER A 1 220 ? 14.861 -0.694 21.877 1.00 95.94 220 SER A C 1
ATOM 1645 O O . SER A 1 220 ? 15.403 0.409 21.892 1.00 95.94 220 SER A O 1
ATOM 1647 N N . GLN A 1 221 ? 15.560 -1.818 21.692 1.00 96.12 221 GLN A N 1
ATOM 1648 C CA . GLN A 1 221 ? 17.004 -1.875 21.447 1.00 96.12 221 GLN A CA 1
ATOM 1649 C C . GLN A 1 221 ? 17.352 -2.076 19.962 1.00 96.12 221 GLN A C 1
ATOM 1651 O O . GLN A 1 221 ? 18.528 -2.215 19.620 1.00 96.12 221 GLN A O 1
ATOM 1656 N N . GLY A 1 222 ? 16.357 -2.090 19.072 1.00 94.94 222 GLY A N 1
ATOM 1657 C CA . GLY A 1 222 ? 16.550 -2.286 17.637 1.00 94.94 222 GLY A CA 1
ATOM 1658 C C . GLY A 1 222 ? 16.837 -3.735 17.239 1.00 94.94 222 GLY A C 1
ATOM 1659 O O . GLY A 1 222 ? 17.378 -3.969 16.157 1.00 94.94 222 GLY A O 1
ATOM 1660 N N . LYS A 1 223 ? 16.486 -4.718 18.077 1.00 95.50 223 LYS A N 1
ATOM 1661 C CA . LYS A 1 223 ? 16.591 -6.147 17.754 1.00 95.50 223 LYS A CA 1
ATOM 1662 C C . LYS A 1 223 ? 15.239 -6.700 17.314 1.00 95.50 223 LYS A C 1
ATOM 1664 O O . LYS A 1 223 ? 14.191 -6.232 17.741 1.00 95.50 223 LYS A O 1
ATOM 1669 N N . LEU A 1 224 ? 15.273 -7.697 16.432 1.00 92.94 224 LEU A N 1
ATOM 1670 C CA . LEU A 1 224 ? 14.074 -8.366 15.931 1.00 92.94 224 LEU A CA 1
ATOM 1671 C C . LEU A 1 224 ? 13.537 -9.371 16.959 1.00 92.94 224 LEU A C 1
ATOM 1673 O O . LEU A 1 224 ? 14.272 -10.268 17.375 1.00 92.94 224 LEU A O 1
ATOM 1677 N N . GLN A 1 225 ? 12.253 -9.267 17.297 1.00 92.44 225 GLN A N 1
ATOM 1678 C CA . GLN A 1 225 ? 11.542 -10.192 18.186 1.00 92.44 225 GLN A CA 1
ATOM 1679 C C . GLN A 1 225 ? 10.176 -10.597 17.617 1.00 92.44 225 GLN A C 1
ATOM 1681 O O . GLN A 1 225 ? 9.639 -9.928 16.732 1.00 92.44 225 GLN A O 1
ATOM 1686 N N . ASP A 1 226 ? 9.632 -11.709 18.118 1.00 91.94 226 ASP A N 1
ATOM 1687 C CA . ASP A 1 226 ? 8.278 -12.162 17.777 1.00 91.94 226 ASP A CA 1
ATOM 1688 C C . ASP A 1 226 ? 7.229 -11.144 18.247 1.00 91.94 226 ASP A C 1
ATOM 1690 O O . ASP A 1 226 ? 7.447 -10.388 19.199 1.00 91.94 226 ASP A O 1
ATOM 1694 N N . THR A 1 227 ? 6.082 -11.118 17.567 1.00 93.94 227 THR A N 1
ATOM 1695 C CA . THR A 1 227 ? 5.030 -10.143 17.849 1.00 93.94 227 THR A CA 1
ATOM 1696 C C . THR A 1 227 ? 3.622 -10.721 17.762 1.00 93.94 227 THR A C 1
ATOM 1698 O O . THR A 1 227 ? 3.341 -11.616 16.960 1.00 93.94 227 THR A O 1
ATOM 1701 N N . LEU A 1 228 ? 2.738 -10.163 18.588 1.00 94.25 228 LEU A N 1
ATOM 1702 C CA . LEU A 1 228 ? 1.295 -10.238 18.444 1.00 94.25 228 LEU A CA 1
ATOM 1703 C C . LEU A 1 228 ? 0.824 -9.134 17.493 1.00 94.25 228 LEU A C 1
ATOM 1705 O O . LEU A 1 228 ? 0.954 -7.947 17.803 1.00 94.25 228 LEU A O 1
ATOM 1709 N N . ILE A 1 229 ? 0.275 -9.542 16.351 1.00 94.38 229 ILE A N 1
ATOM 1710 C CA . ILE A 1 229 ? -0.154 -8.643 15.280 1.00 94.38 229 ILE A CA 1
ATOM 1711 C C . ILE A 1 229 ? -1.635 -8.332 15.472 1.00 94.38 229 ILE A C 1
ATOM 1713 O O . ILE A 1 229 ? -2.483 -9.217 15.342 1.00 94.38 229 ILE A O 1
ATOM 1717 N N . LEU A 1 230 ? -1.957 -7.071 15.739 1.00 94.31 230 LEU A N 1
ATOM 1718 C CA . LEU A 1 230 ? -3.329 -6.598 15.838 1.00 94.31 230 LEU A CA 1
ATOM 1719 C C . LEU A 1 230 ? -3.805 -6.052 14.492 1.00 94.31 230 LEU A C 1
ATOM 1721 O O . LEU A 1 230 ? -3.318 -5.018 14.027 1.00 94.31 230 LEU A O 1
ATOM 1725 N N . ILE A 1 231 ? -4.812 -6.714 13.919 1.00 92.62 231 ILE A N 1
ATOM 1726 C CA . ILE A 1 231 ? -5.598 -6.205 12.791 1.00 92.62 231 ILE A CA 1
ATOM 1727 C C . ILE A 1 231 ? -7.073 -6.328 13.190 1.00 92.62 231 ILE A C 1
ATOM 1729 O O . ILE A 1 231 ? -7.650 -7.407 13.065 1.00 92.62 231 ILE A O 1
ATOM 1733 N N . PRO A 1 232 ? -7.703 -5.260 13.721 1.00 87.25 232 PRO A N 1
ATOM 1734 C CA . PRO A 1 232 ? -9.069 -5.356 14.229 1.00 87.25 232 PRO A CA 1
ATOM 1735 C C . PRO A 1 232 ? -10.074 -5.836 13.173 1.00 87.25 232 PRO A C 1
ATOM 1737 O O . PRO A 1 232 ? -10.957 -6.630 13.488 1.00 87.25 232 PRO A O 1
ATOM 1740 N N . ASP A 1 233 ? -9.943 -5.391 11.921 1.00 79.94 233 ASP A N 1
ATOM 1741 C CA . ASP A 1 233 ? -10.833 -5.801 10.834 1.00 79.94 233 ASP A CA 1
ATOM 1742 C C . ASP A 1 233 ? -10.573 -7.241 10.359 1.00 79.94 233 ASP A C 1
ATOM 1744 O O . ASP A 1 233 ? -9.492 -7.579 9.877 1.00 79.94 233 ASP A O 1
ATOM 1748 N N . ARG A 1 234 ? -11.611 -8.081 10.410 1.00 84.44 234 ARG A N 1
ATOM 1749 C CA . ARG A 1 234 ? -11.546 -9.476 9.962 1.00 84.44 234 ARG A CA 1
ATOM 1750 C C . ARG A 1 234 ? -11.658 -9.654 8.446 1.00 84.44 234 ARG A C 1
ATOM 1752 O O . ARG A 1 234 ? -11.366 -10.744 7.961 1.00 84.44 234 ARG A O 1
ATOM 1759 N N . SER A 1 235 ? -12.107 -8.634 7.705 1.00 86.06 235 SER A N 1
ATOM 1760 C CA . SER A 1 235 ? -12.441 -8.762 6.275 1.00 86.06 235 SER A CA 1
ATOM 1761 C C . SER A 1 235 ? -11.246 -9.222 5.438 1.00 86.06 235 SER A C 1
ATOM 1763 O O . SER A 1 235 ? -11.403 -10.014 4.512 1.00 86.06 235 SER A O 1
ATOM 1765 N N . TYR A 1 236 ? -10.046 -8.758 5.794 1.00 90.06 236 TYR A N 1
ATOM 1766 C CA . TYR A 1 236 ? -8.832 -8.971 4.999 1.00 90.06 236 TYR A CA 1
ATOM 1767 C C . TYR A 1 236 ? -7.732 -9.719 5.746 1.00 90.06 236 TYR A C 1
ATOM 1769 O O . TYR A 1 236 ? -6.885 -10.371 5.138 1.00 90.06 236 TYR A O 1
ATOM 1777 N N . ALA A 1 237 ? -7.746 -9.676 7.072 1.00 88.69 237 ALA A N 1
ATOM 1778 C CA . ALA A 1 237 ? -6.641 -10.163 7.879 1.00 88.69 237 ALA A CA 1
ATOM 1779 C C . ALA A 1 237 ? -6.428 -11.690 7.810 1.00 88.69 237 ALA A C 1
ATOM 1781 O O . ALA A 1 237 ? -5.302 -12.169 7.966 1.00 88.69 237 ALA A O 1
ATOM 1782 N N . GLY A 1 238 ? -7.473 -12.458 7.472 1.00 90.38 238 GLY A N 1
ATOM 1783 C CA . GLY A 1 238 ? -7.359 -13.896 7.201 1.00 90.38 238 GLY A CA 1
ATOM 1784 C C . GLY A 1 238 ? -6.412 -14.238 6.041 1.00 90.38 238 GLY A C 1
ATOM 1785 O O . GLY A 1 238 ? -5.847 -15.330 6.019 1.00 90.38 238 GLY A O 1
ATOM 1786 N N . VAL A 1 239 ? -6.179 -13.308 5.106 1.00 95.81 239 VAL A N 1
ATOM 1787 C CA . VAL A 1 239 ? -5.202 -13.476 4.016 1.00 95.81 239 VAL A CA 1
ATOM 1788 C C . VAL A 1 239 ? -3.778 -13.533 4.562 1.00 95.81 239 VAL A C 1
ATOM 1790 O O . VAL A 1 239 ? -3.032 -14.449 4.221 1.00 95.81 239 VAL A O 1
ATOM 1793 N N . TYR A 1 240 ? -3.407 -12.598 5.440 1.00 94.75 240 TYR A N 1
ATOM 1794 C CA . TYR A 1 240 ? -2.081 -12.588 6.058 1.00 94.75 240 TYR A CA 1
ATOM 1795 C C . TYR A 1 240 ? -1.879 -13.800 6.970 1.00 94.75 240 TYR A C 1
ATOM 1797 O O . TYR A 1 240 ? -0.802 -14.394 6.961 1.00 94.75 240 TYR A O 1
ATOM 1805 N N . GLN A 1 241 ? -2.922 -14.217 7.698 1.00 91.50 241 GLN A N 1
ATOM 1806 C CA . GLN A 1 241 ? -2.861 -15.416 8.536 1.00 91.50 241 GLN A CA 1
ATOM 1807 C C . GLN A 1 241 ? -2.601 -16.665 7.681 1.00 91.50 241 GLN A C 1
ATOM 1809 O O . GLN A 1 241 ? -1.737 -17.465 8.030 1.00 91.50 241 GLN A O 1
ATOM 1814 N N . ALA A 1 242 ? -3.253 -16.785 6.517 1.00 94.88 242 ALA A N 1
ATOM 1815 C CA . ALA A 1 242 ? -3.000 -17.876 5.578 1.00 94.88 242 ALA A CA 1
ATOM 1816 C C . ALA A 1 242 ? -1.541 -17.905 5.084 1.00 94.88 242 ALA A C 1
ATOM 1818 O O . ALA A 1 242 ? -0.956 -18.984 5.013 1.00 94.88 242 ALA A O 1
ATOM 1819 N N . VAL A 1 243 ? -0.928 -16.747 4.797 1.00 95.50 243 VAL A N 1
ATOM 1820 C CA . VAL A 1 243 ? 0.503 -16.678 4.439 1.00 95.50 243 VAL A CA 1
ATOM 1821 C C . VAL A 1 243 ? 1.388 -17.104 5.606 1.00 95.50 243 VAL A C 1
ATOM 1823 O O . VAL A 1 243 ? 2.289 -17.916 5.412 1.00 95.50 243 VAL A O 1
ATOM 1826 N N . ILE A 1 244 ? 1.135 -16.585 6.811 1.00 91.56 244 ILE A N 1
ATOM 1827 C CA . ILE A 1 244 ? 1.920 -16.907 8.011 1.00 91.56 244 ILE A CA 1
ATOM 1828 C C . ILE A 1 244 ? 1.871 -18.409 8.301 1.00 91.56 244 ILE A C 1
ATOM 1830 O O . ILE A 1 244 ? 2.915 -19.025 8.504 1.00 91.56 244 ILE A O 1
ATOM 1834 N N . ASP A 1 245 ? 0.682 -19.011 8.293 1.00 92.00 245 ASP A N 1
ATOM 1835 C CA . ASP A 1 245 ? 0.522 -20.446 8.535 1.00 92.00 245 ASP A CA 1
ATOM 1836 C C . ASP A 1 245 ? 1.217 -21.277 7.459 1.00 92.00 245 ASP A C 1
ATOM 1838 O O . ASP A 1 245 ? 1.887 -22.265 7.767 1.00 92.00 245 ASP A O 1
ATOM 1842 N N . PHE A 1 246 ? 1.134 -20.838 6.203 1.00 94.44 246 PHE A N 1
ATOM 1843 C CA . PHE A 1 246 ? 1.805 -21.503 5.099 1.00 94.44 246 PHE A CA 1
ATOM 1844 C C . PHE A 1 246 ? 3.331 -21.477 5.256 1.00 94.44 246 PHE A C 1
ATOM 1846 O O . PHE A 1 246 ? 3.963 -22.529 5.172 1.00 94.44 246 PHE A O 1
ATOM 1853 N N . VAL A 1 247 ? 3.939 -20.321 5.550 1.00 91.56 247 VAL A N 1
ATOM 1854 C CA . VAL A 1 247 ? 5.405 -20.236 5.714 1.00 91.56 247 VAL A CA 1
ATOM 1855 C C . VAL A 1 247 ? 5.904 -20.914 6.991 1.00 91.56 247 VAL A C 1
ATOM 1857 O O . VAL A 1 247 ? 7.047 -21.361 7.047 1.00 91.56 247 VAL A O 1
ATOM 1860 N N . LYS A 1 248 ? 5.058 -21.050 8.020 1.00 87.69 248 LYS A N 1
ATOM 1861 C CA . LYS A 1 248 ? 5.364 -21.900 9.181 1.00 87.69 248 LYS A CA 1
ATOM 1862 C C . LYS A 1 248 ? 5.416 -23.373 8.809 1.00 87.69 248 LYS A C 1
ATOM 1864 O O . LYS A 1 248 ? 6.296 -24.089 9.274 1.00 87.69 248 LYS A O 1
ATOM 1869 N N . GLN A 1 249 ? 4.463 -23.822 7.996 1.00 92.44 249 GLN A N 1
ATOM 1870 C CA . GLN A 1 249 ? 4.338 -25.223 7.613 1.00 92.44 249 GLN A CA 1
ATOM 1871 C C . GLN A 1 249 ? 5.382 -25.643 6.571 1.00 92.44 249 GLN A C 1
ATOM 1873 O O . GLN A 1 249 ? 5.925 -26.743 6.656 1.00 92.44 249 GLN A O 1
ATOM 1878 N N . HIS A 1 250 ? 5.647 -24.790 5.584 1.00 90.62 250 HIS A N 1
ATOM 1879 C CA . HIS A 1 250 ? 6.468 -25.117 4.415 1.00 90.62 250 HIS A CA 1
ATOM 1880 C C . HIS A 1 250 ? 7.867 -24.502 4.459 1.00 90.62 250 HIS A C 1
ATOM 1882 O O . HIS A 1 250 ? 8.690 -24.773 3.586 1.00 90.62 250 HIS A O 1
ATOM 1888 N N . GLY A 1 251 ? 8.146 -23.703 5.487 1.00 88.25 251 GLY A N 1
ATOM 1889 C CA . GLY A 1 251 ? 9.308 -22.843 5.505 1.00 88.25 251 GLY A CA 1
ATOM 1890 C C . GLY A 1 251 ? 9.102 -21.605 4.628 1.00 88.25 251 GLY A C 1
ATOM 1891 O O . GLY A 1 251 ? 8.034 -21.380 4.051 1.00 88.25 251 GLY A O 1
ATOM 1892 N N . PRO A 1 252 ? 10.123 -20.754 4.559 1.00 88.12 252 PRO A N 1
ATOM 1893 C CA . PRO A 1 252 ? 10.055 -19.547 3.760 1.00 88.12 252 PRO A CA 1
ATOM 1894 C C . PRO A 1 252 ? 9.903 -19.781 2.257 1.00 88.12 252 PRO A C 1
ATOM 1896 O O . PRO A 1 252 ? 10.380 -20.777 1.721 1.00 88.12 252 PRO A O 1
ATOM 1899 N N . LEU A 1 253 ? 9.344 -18.787 1.565 1.00 91.94 253 LEU A N 1
ATOM 1900 C CA . LEU A 1 253 ? 9.330 -18.751 0.104 1.00 91.94 253 LEU A CA 1
ATOM 1901 C C . LEU A 1 253 ? 10.744 -18.524 -0.454 1.00 91.94 253 LEU A C 1
ATOM 1903 O O . LEU A 1 253 ? 11.527 -17.764 0.115 1.00 91.94 253 LEU A O 1
ATOM 1907 N N . ASP A 1 254 ? 11.058 -19.158 -1.581 1.00 94.06 254 ASP A N 1
ATOM 1908 C CA . ASP A 1 254 ? 12.321 -18.969 -2.295 1.00 94.06 254 ASP A CA 1
ATOM 1909 C C . ASP A 1 254 ? 12.096 -18.149 -3.579 1.00 94.06 254 ASP A C 1
ATOM 1911 O O . ASP A 1 254 ? 11.602 -18.700 -4.565 1.00 94.06 254 ASP A O 1
ATOM 1915 N N . PRO A 1 255 ? 12.482 -16.857 -3.602 1.00 93.62 255 PRO A N 1
ATOM 1916 C CA . PRO A 1 255 ? 12.363 -15.991 -4.776 1.00 93.62 255 PRO A CA 1
ATOM 1917 C C . PRO A 1 255 ? 12.943 -16.556 -6.077 1.00 93.62 255 PRO A C 1
ATOM 1919 O O . PRO A 1 255 ? 12.546 -16.122 -7.150 1.00 93.62 255 PRO A O 1
ATOM 1922 N N . ALA A 1 256 ? 13.894 -17.496 -6.007 1.00 94.06 256 ALA A N 1
ATOM 1923 C CA . ALA A 1 256 ? 14.506 -18.084 -7.196 1.00 94.06 256 ALA A CA 1
ATOM 1924 C C . ALA A 1 256 ? 13.629 -19.142 -7.890 1.00 94.06 256 ALA A C 1
ATOM 1926 O O . ALA A 1 256 ? 13.910 -19.499 -9.034 1.00 94.06 256 ALA A O 1
ATOM 1927 N N . THR A 1 257 ? 12.616 -19.684 -7.205 1.00 95.94 257 THR A N 1
ATOM 1928 C CA . THR A 1 257 ? 11.843 -20.847 -7.681 1.00 95.94 257 THR A CA 1
ATOM 1929 C C . THR A 1 257 ? 10.331 -20.669 -7.624 1.00 95.94 257 THR A C 1
ATOM 1931 O O . THR A 1 257 ? 9.608 -21.414 -8.289 1.00 95.94 257 THR A O 1
ATOM 1934 N N . ILE A 1 258 ? 9.835 -19.705 -6.848 1.00 97.62 258 ILE A N 1
ATOM 1935 C CA . ILE A 1 258 ? 8.405 -19.407 -6.794 1.00 97.62 258 ILE A CA 1
ATOM 1936 C C . ILE A 1 258 ? 7.890 -18.796 -8.104 1.00 97.62 258 ILE A C 1
ATOM 1938 O O . ILE A 1 258 ? 8.640 -18.173 -8.850 1.00 97.62 258 ILE A O 1
ATOM 1942 N N . GLY A 1 259 ? 6.597 -18.990 -8.378 1.00 97.75 259 GLY A N 1
ATOM 1943 C CA . GLY A 1 259 ? 5.894 -18.294 -9.462 1.00 97.75 259 GLY A CA 1
ATOM 1944 C C . GLY A 1 259 ? 5.578 -16.838 -9.104 1.00 97.75 259 GLY A C 1
ATOM 1945 O O . GLY A 1 259 ? 6.187 -16.266 -8.200 1.00 97.75 259 GLY A O 1
ATOM 1946 N N . SER A 1 260 ? 4.562 -16.271 -9.755 1.00 98.06 260 SER A N 1
ATOM 1947 C CA . SER A 1 260 ? 4.094 -14.905 -9.505 1.00 98.06 260 SER A CA 1
ATOM 1948 C C . SER A 1 260 ? 2.580 -14.796 -9.297 1.00 98.06 260 SER A C 1
ATOM 1950 O O . SER A 1 260 ? 1.781 -15.573 -9.838 1.00 98.06 260 SER A O 1
ATOM 1952 N N . VAL A 1 261 ? 2.165 -13.799 -8.512 1.00 98.50 261 VAL A N 1
ATOM 1953 C CA . VAL A 1 261 ? 0.754 -13.482 -8.252 1.00 98.50 261 VAL A CA 1
ATOM 1954 C C . VAL A 1 261 ? 0.401 -12.077 -8.757 1.00 98.50 261 VAL A C 1
ATOM 1956 O O . VAL A 1 261 ? 0.366 -11.118 -7.981 1.00 98.50 261 VAL A O 1
ATOM 1959 N N . PRO A 1 262 ? 0.081 -11.916 -10.054 1.00 97.62 262 PRO A N 1
ATOM 1960 C CA . PRO A 1 262 ? -0.466 -10.661 -10.561 1.00 97.62 262 PRO A CA 1
ATOM 1961 C C . PRO A 1 262 ? -1.858 -10.368 -9.973 1.00 97.62 262 PRO A C 1
ATOM 1963 O O . PRO A 1 262 ? -2.573 -11.269 -9.518 1.00 97.62 262 PRO A O 1
ATOM 1966 N N . ASN A 1 263 ? -2.276 -9.101 -10.025 1.00 98.62 263 ASN A N 1
ATOM 1967 C CA . ASN A 1 263 ? -3.579 -8.657 -9.530 1.00 98.62 263 ASN A CA 1
ATOM 1968 C C . ASN A 1 263 ? -4.409 -7.939 -10.606 1.00 98.62 263 ASN A C 1
ATOM 1970 O O . ASN A 1 263 ? -3.883 -7.172 -11.411 1.00 98.62 263 ASN A O 1
ATOM 1974 N N . VAL A 1 264 ? -5.722 -8.176 -10.590 1.00 98.50 264 VAL A N 1
ATOM 1975 C CA . VAL A 1 264 ? -6.739 -7.387 -11.292 1.00 98.50 264 VAL A CA 1
ATOM 1976 C C . VAL A 1 264 ? -7.706 -6.827 -10.246 1.00 98.50 264 VAL A C 1
ATOM 1978 O O . VAL A 1 264 ? -8.539 -7.556 -9.701 1.00 98.50 264 VAL A O 1
ATOM 1981 N N . GLY A 1 265 ? -7.589 -5.530 -9.961 1.00 98.12 265 GLY A N 1
ATOM 1982 C CA . GLY A 1 265 ? -8.308 -4.866 -8.873 1.00 98.12 265 GLY A CA 1
ATOM 1983 C C . GLY A 1 265 ? -9.505 -4.030 -9.320 1.00 98.12 265 GLY A C 1
ATOM 1984 O O . GLY A 1 265 ? -9.400 -3.226 -10.246 1.00 98.12 265 GLY A O 1
ATOM 1985 N N . LEU A 1 266 ? -10.634 -4.163 -8.624 1.00 98.12 266 LEU A N 1
ATOM 1986 C CA . LEU A 1 266 ? -11.781 -3.266 -8.767 1.00 98.12 266 LEU A CA 1
ATOM 1987 C C . LEU A 1 266 ? -11.509 -1.959 -8.011 1.00 98.12 266 LEU A C 1
ATOM 1989 O O . LEU A 1 266 ? -11.463 -1.958 -6.788 1.00 98.12 266 LEU A O 1
ATOM 1993 N N . MET A 1 267 ? -11.354 -0.838 -8.722 1.00 96.25 267 MET A N 1
ATOM 1994 C CA . MET A 1 267 ? -11.073 0.457 -8.072 1.00 96.25 267 MET A CA 1
ATOM 1995 C C . MET A 1 267 ? -11.751 1.679 -8.703 1.00 96.25 267 MET A C 1
ATOM 1997 O O . MET A 1 267 ? -11.842 2.735 -8.070 1.00 96.25 267 MET A O 1
ATOM 2001 N N . ALA A 1 268 ? -12.237 1.561 -9.943 1.00 95.19 268 ALA A N 1
ATOM 2002 C CA . ALA A 1 268 ? -12.767 2.699 -10.686 1.00 95.19 268 ALA A CA 1
ATOM 2003 C C . ALA A 1 268 ? -13.939 3.376 -9.953 1.00 95.19 268 ALA A C 1
ATOM 2005 O O . ALA A 1 268 ? -14.807 2.720 -9.380 1.00 95.19 268 ALA A O 1
ATOM 2006 N N . GLN A 1 269 ? -13.964 4.713 -10.011 1.00 92.88 269 GLN A N 1
ATOM 2007 C CA . GLN A 1 269 ? -14.978 5.563 -9.371 1.00 92.88 269 GLN A CA 1
ATOM 2008 C C . GLN A 1 269 ? -15.055 5.414 -7.840 1.00 92.88 269 GLN A C 1
ATOM 2010 O O . GLN A 1 269 ? -16.145 5.482 -7.270 1.00 92.88 269 GLN A O 1
ATOM 2015 N N . ALA A 1 270 ? -13.890 5.260 -7.194 1.00 93.25 270 ALA A N 1
ATOM 2016 C CA . ALA A 1 270 ? -13.747 5.103 -5.745 1.00 93.25 270 ALA A CA 1
ATOM 2017 C C . ALA A 1 270 ? -14.603 3.943 -5.213 1.00 93.25 270 ALA A C 1
ATOM 2019 O O . ALA A 1 270 ? -15.445 4.123 -4.332 1.00 93.25 270 ALA A O 1
ATOM 2020 N N . ALA A 1 271 ? -14.410 2.764 -5.808 1.00 95.56 271 ALA A N 1
ATOM 2021 C CA . ALA A 1 271 ? -15.145 1.565 -5.439 1.00 95.56 271 ALA A CA 1
ATOM 2022 C C . ALA A 1 271 ? -14.898 1.183 -3.969 1.00 95.56 271 ALA A C 1
ATOM 2024 O O . ALA A 1 271 ? -13.769 1.276 -3.472 1.00 95.56 271 ALA A O 1
ATOM 2025 N N . GLU A 1 272 ? -15.961 0.714 -3.316 1.00 97.12 272 GLU A N 1
ATOM 2026 C CA . GLU A 1 272 ? -15.940 0.080 -1.995 1.00 97.12 272 GLU A CA 1
ATOM 2027 C C . GLU A 1 272 ? -15.454 1.040 -0.887 1.00 97.12 272 GLU A C 1
ATOM 2029 O O . GLU A 1 272 ? -15.947 2.170 -0.781 1.00 97.12 272 GLU A O 1
ATOM 2034 N N . GLU A 1 273 ? -14.517 0.620 -0.030 1.00 96.38 273 GLU A N 1
ATOM 2035 C CA . GLU A 1 273 ? -14.052 1.402 1.119 1.00 96.38 273 GLU A CA 1
ATOM 2036 C C . GLU A 1 273 ? -13.392 2.731 0.746 1.00 96.38 273 GLU A C 1
ATOM 2038 O O . GLU A 1 273 ? -13.502 3.696 1.505 1.00 96.38 273 GLU A O 1
ATOM 2043 N N . TYR A 1 274 ? -12.752 2.831 -0.420 1.00 95.25 274 TYR A N 1
ATOM 2044 C CA . TYR A 1 274 ? -12.038 4.048 -0.838 1.00 95.25 274 TYR A CA 1
ATOM 2045 C C . TYR A 1 274 ? -13.016 5.189 -1.158 1.00 95.25 274 TYR A C 1
ATOM 2047 O O . TYR A 1 274 ? -12.659 6.364 -1.124 1.00 95.25 274 TYR A O 1
ATOM 2055 N N . GLY A 1 275 ? -14.283 4.864 -1.427 1.00 94.50 275 GLY A N 1
ATOM 2056 C CA . GLY A 1 275 ? -15.361 5.838 -1.568 1.00 94.50 275 GLY A CA 1
ATOM 2057 C C . GLY A 1 275 ? -16.087 6.153 -0.262 1.00 94.50 275 GLY A C 1
ATOM 2058 O O . GLY A 1 275 ? -17.000 6.978 -0.273 1.00 94.50 275 GLY A O 1
ATOM 2059 N N . SER A 1 276 ? -15.749 5.502 0.854 1.00 95.00 276 SER A N 1
ATOM 2060 C CA . SER A 1 276 ? -16.575 5.503 2.072 1.00 95.00 276 SER A CA 1
ATOM 2061 C C . SER A 1 276 ? -16.351 6.688 3.008 1.00 95.00 276 SER A C 1
ATOM 2063 O O . SER A 1 276 ? -17.184 6.934 3.867 1.00 95.00 276 SER A O 1
ATOM 2065 N N . HIS A 1 277 ? -15.276 7.466 2.850 1.00 93.62 277 HIS A N 1
ATOM 2066 C CA . HIS A 1 277 ? -14.864 8.447 3.867 1.00 93.62 277 HIS A CA 1
ATOM 2067 C C . HIS A 1 277 ? -15.946 9.472 4.234 1.00 93.62 277 HIS A C 1
ATOM 2069 O O . HIS A 1 277 ? -16.053 9.880 5.382 1.00 93.62 277 HIS A O 1
ATOM 2075 N N . ASN A 1 278 ? -16.759 9.890 3.263 1.00 92.44 278 ASN A N 1
ATOM 2076 C CA . ASN A 1 278 ? -17.867 10.826 3.475 1.00 92.44 278 ASN A CA 1
ATOM 2077 C C . ASN A 1 278 ? -19.175 10.149 3.932 1.00 92.44 278 ASN A C 1
ATOM 2079 O O . ASN A 1 278 ? -20.236 10.772 3.874 1.00 92.44 278 ASN A O 1
ATOM 2083 N N . LYS A 1 279 ? -19.099 8.867 4.291 1.00 94.50 279 LYS A N 1
ATOM 2084 C CA . LYS A 1 279 ? -20.167 7.965 4.739 1.00 94.50 279 LYS A CA 1
ATOM 2085 C C . LYS A 1 279 ? -19.715 7.131 5.949 1.00 94.50 279 LYS A C 1
ATOM 2087 O O . LYS A 1 279 ? -20.307 6.090 6.220 1.00 94.50 279 LYS A O 1
ATOM 2092 N N . THR A 1 280 ? -18.662 7.568 6.635 1.00 95.56 280 THR A N 1
ATOM 2093 C CA . THR A 1 280 ? -18.156 6.952 7.863 1.00 95.56 280 THR A CA 1
ATOM 2094 C C . THR A 1 280 ? -18.388 7.924 9.006 1.00 95.56 280 THR A C 1
ATOM 2096 O O . THR A 1 280 ? -18.002 9.087 8.899 1.00 95.56 280 THR A O 1
ATOM 2099 N N . PHE A 1 281 ? -19.010 7.455 10.083 1.00 95.00 281 PHE A N 1
ATOM 2100 C CA . PHE A 1 281 ? -19.408 8.285 11.215 1.00 95.00 281 PHE A CA 1
ATOM 2101 C C . PHE A 1 281 ? -19.082 7.581 12.527 1.00 95.00 281 PHE A C 1
ATOM 2103 O O . PHE A 1 281 ? -19.422 6.412 12.700 1.00 95.00 281 PHE A O 1
ATOM 2110 N N . GLU A 1 282 ? -18.468 8.317 13.449 1.00 95.75 282 GLU A N 1
ATOM 2111 C CA . GLU A 1 282 ? -18.486 7.976 14.869 1.00 95.75 282 GLU A CA 1
ATOM 2112 C C . GLU A 1 282 ? -19.860 8.358 15.424 1.00 95.75 282 GLU A C 1
ATOM 2114 O O . GLU A 1 282 ? -20.338 9.481 15.231 1.00 95.75 282 GLU A O 1
ATOM 2119 N N . ILE A 1 283 ? -20.544 7.400 16.034 1.00 94.50 283 ILE A N 1
ATOM 2120 C CA . ILE A 1 283 ? -21.928 7.562 16.452 1.00 94.50 283 ILE A CA 1
ATOM 2121 C C . ILE A 1 283 ? -21.983 8.405 17.732 1.00 94.50 283 ILE A C 1
ATOM 2123 O O . ILE A 1 283 ? -21.353 8.053 18.724 1.00 94.50 283 ILE A O 1
ATOM 2127 N N . PRO A 1 284 ? -22.758 9.505 17.770 1.00 90.88 284 PRO A N 1
ATOM 2128 C CA . PRO A 1 284 ? -22.759 10.402 18.926 1.00 90.88 284 PRO A CA 1
ATOM 2129 C C . PRO A 1 284 ? -23.629 9.908 20.088 1.00 90.88 284 PRO A C 1
ATOM 2131 O O . PRO A 1 284 ? -23.425 10.318 21.228 1.00 90.88 284 PRO A O 1
ATOM 2134 N N . THR A 1 285 ? -24.635 9.077 19.809 1.00 89.94 285 THR A N 1
ATOM 2135 C CA . THR A 1 285 ? -25.622 8.609 20.791 1.00 89.94 285 THR A CA 1
ATOM 2136 C C . THR A 1 285 ? -26.163 7.241 20.407 1.00 89.94 285 THR A C 1
ATOM 2138 O O . THR A 1 285 ? -26.324 6.958 19.218 1.00 89.94 285 THR A O 1
ATOM 2141 N N . ASP A 1 286 ? -26.554 6.447 21.400 1.00 90.62 286 ASP A N 1
ATOM 2142 C CA . ASP A 1 286 ? -27.260 5.183 21.194 1.00 90.62 286 ASP A CA 1
ATOM 2143 C C . ASP A 1 286 ? -28.512 5.367 20.325 1.00 90.62 286 ASP A C 1
ATOM 2145 O O . ASP A 1 286 ? -29.249 6.353 20.437 1.00 90.62 286 ASP A O 1
ATOM 2149 N N . GLY A 1 287 ? -28.769 4.413 19.433 1.00 89.88 287 GLY A N 1
ATOM 2150 C CA . GLY A 1 287 ? -29.853 4.563 18.479 1.00 89.88 287 GLY A CA 1
ATOM 2151 C C . GLY A 1 287 ? -29.892 3.535 17.368 1.00 89.88 287 GLY A C 1
ATOM 2152 O O . GLY A 1 287 ? -29.522 2.371 17.520 1.00 89.88 287 GLY A O 1
ATOM 2153 N N . THR A 1 288 ? -30.416 3.967 16.227 1.00 89.94 288 THR A N 1
ATOM 2154 C CA . THR A 1 288 ? -30.468 3.171 15.005 1.00 89.94 288 THR A CA 1
ATOM 2155 C C . THR A 1 288 ? -30.124 4.045 13.809 1.00 89.94 288 THR A C 1
ATOM 2157 O O . THR A 1 288 ? -30.758 5.078 13.578 1.00 89.94 288 THR A O 1
ATOM 2160 N N . VAL A 1 289 ? -29.133 3.610 13.034 1.00 87.94 289 VAL A N 1
ATOM 2161 C CA . VAL A 1 289 ? -28.789 4.222 11.749 1.00 87.94 289 VAL A CA 1
ATOM 2162 C C . VAL A 1 289 ? -29.578 3.529 10.650 1.00 87.94 289 VAL A C 1
ATOM 2164 O O . VAL A 1 289 ? -29.555 2.301 10.547 1.00 87.94 289 VAL A O 1
ATOM 2167 N N . ARG A 1 290 ? -30.260 4.322 9.823 1.00 87.50 290 ARG A N 1
ATOM 2168 C CA . ARG A 1 290 ? -31.030 3.870 8.664 1.00 87.50 290 ARG A CA 1
ATOM 2169 C C . ARG A 1 290 ? -30.536 4.539 7.391 1.00 87.50 290 ARG A C 1
ATOM 2171 O O . ARG A 1 290 ? -30.213 5.726 7.382 1.00 87.50 290 ARG A O 1
ATOM 2178 N N . ILE A 1 291 ? -30.567 3.787 6.300 1.00 85.00 291 ILE A N 1
ATOM 2179 C CA . ILE A 1 291 ? -30.529 4.340 4.947 1.00 85.00 291 ILE A CA 1
ATOM 2180 C C . ILE A 1 291 ? -31.949 4.264 4.401 1.00 85.00 291 ILE A C 1
ATOM 2182 O O . ILE A 1 291 ? -32.522 3.175 4.347 1.00 85.00 291 ILE A O 1
ATOM 2186 N N . ILE A 1 292 ? -32.511 5.410 4.026 1.00 82.25 292 ILE A N 1
ATOM 2187 C CA . ILE A 1 292 ? -33.909 5.541 3.611 1.00 82.25 292 ILE A CA 1
ATOM 2188 C C . ILE A 1 292 ? -33.959 6.076 2.179 1.00 82.25 292 ILE A C 1
ATOM 2190 O O . ILE A 1 292 ? -33.236 7.007 1.823 1.00 82.25 292 ILE A O 1
ATOM 2194 N N . ASP A 1 293 ? -34.830 5.496 1.359 1.00 77.44 293 ASP A N 1
ATOM 2195 C CA . ASP A 1 293 ? -35.216 6.076 0.077 1.00 77.44 293 ASP A CA 1
ATOM 2196 C C . ASP A 1 293 ? -36.112 7.294 0.312 1.00 77.44 293 ASP A C 1
ATOM 2198 O O . ASP A 1 293 ? -37.236 7.164 0.795 1.00 77.44 293 ASP A O 1
ATOM 2202 N N . THR A 1 294 ? -35.626 8.489 -0.029 1.00 72.50 294 THR A N 1
ATOM 2203 C CA . THR A 1 294 ? -36.359 9.738 0.237 1.00 72.50 294 THR A CA 1
ATOM 2204 C C . THR A 1 294 ? -37.614 9.891 -0.615 1.00 72.50 294 THR A C 1
ATOM 2206 O O . THR A 1 294 ? -38.520 10.626 -0.226 1.00 72.50 294 THR A O 1
ATOM 2209 N N . ALA A 1 295 ? -37.698 9.202 -1.757 1.00 72.50 295 ALA A N 1
ATOM 2210 C CA . ALA A 1 295 ? -38.859 9.279 -2.633 1.00 72.50 295 ALA A CA 1
ATOM 2211 C C . ALA A 1 295 ? -40.011 8.402 -2.126 1.00 72.50 295 ALA A C 1
ATOM 2213 O O . ALA A 1 295 ? -41.175 8.774 -2.264 1.00 72.50 295 ALA A O 1
ATOM 2214 N N . THR A 1 296 ? -39.693 7.240 -1.548 1.00 76.44 296 THR A N 1
ATOM 2215 C CA . THR A 1 296 ? -40.692 6.250 -1.110 1.00 76.44 296 THR A CA 1
ATOM 2216 C C . THR A 1 296 ? -40.877 6.192 0.406 1.00 76.44 296 THR A C 1
ATOM 2218 O O . THR A 1 296 ? -41.876 5.655 0.881 1.00 76.44 296 THR A O 1
ATOM 2221 N N . GLY A 1 297 ? -39.929 6.726 1.178 1.00 76.50 297 GLY A N 1
ATOM 2222 C CA . GLY A 1 297 ? -39.859 6.571 2.631 1.00 76.50 297 GLY A CA 1
ATOM 2223 C C . GLY A 1 297 ? -39.431 5.169 3.083 1.00 76.50 297 GLY A C 1
ATOM 2224 O O . GLY A 1 297 ? -39.480 4.875 4.277 1.00 76.50 297 GLY A O 1
ATOM 2225 N N . GLN A 1 298 ? -39.031 4.286 2.161 1.00 81.56 298 GLN A N 1
ATOM 2226 C CA . GLN A 1 298 ? -38.654 2.912 2.477 1.00 81.56 298 GLN A CA 1
ATOM 2227 C C . GLN A 1 298 ? -37.276 2.852 3.148 1.00 81.56 298 GLN A C 1
ATOM 2229 O O . GLN A 1 298 ? -36.286 3.340 2.604 1.00 81.56 298 GLN A O 1
ATOM 2234 N N . THR A 1 299 ? -37.185 2.179 4.297 1.00 84.38 299 THR A N 1
ATOM 2235 C CA . THR A 1 299 ? -35.895 1.798 4.890 1.00 84.38 299 THR A CA 1
ATOM 2236 C C . THR A 1 299 ? -35.252 0.692 4.060 1.00 84.38 299 THR A C 1
ATOM 2238 O O . THR A 1 299 ? -35.840 -0.373 3.873 1.00 84.38 299 THR A O 1
ATOM 2241 N N . LEU A 1 300 ? -34.037 0.943 3.585 1.00 82.56 300 LEU A N 1
ATOM 2242 C CA . LEU A 1 300 ? -33.256 0.017 2.769 1.00 82.56 300 LEU A CA 1
ATOM 2243 C C . LEU A 1 300 ? -32.278 -0.799 3.618 1.00 82.56 300 LEU A C 1
ATOM 2245 O O . LEU A 1 300 ? -32.179 -2.008 3.447 1.00 82.56 300 LEU A O 1
ATOM 2249 N N . LEU A 1 301 ? -31.573 -0.131 4.536 1.00 87.44 301 LEU A N 1
ATOM 2250 C CA . LEU A 1 301 ? -30.602 -0.728 5.457 1.00 87.44 301 LEU A CA 1
ATOM 2251 C C . LEU A 1 301 ? -30.809 -0.156 6.859 1.00 87.44 301 LEU A C 1
ATOM 2253 O O . LEU A 1 301 ? -31.101 1.032 6.999 1.00 87.44 301 LEU A O 1
ATOM 2257 N N . GLU A 1 302 ? -30.625 -0.977 7.891 1.00 90.44 302 GLU A N 1
ATOM 2258 C CA . GLU A 1 302 ? -30.809 -0.588 9.291 1.00 90.44 302 GLU A CA 1
ATOM 2259 C C . GLU A 1 302 ? -29.781 -1.276 10.199 1.00 90.44 302 GLU A C 1
ATOM 2261 O O . GLU A 1 302 ? -29.527 -2.471 10.061 1.00 90.44 302 GLU A O 1
ATOM 2266 N N . HIS A 1 303 ? -29.204 -0.524 11.141 1.00 89.50 303 HIS A N 1
ATOM 2267 C CA . HIS A 1 303 ? -28.318 -1.047 12.180 1.00 89.50 303 HIS A CA 1
ATOM 2268 C C . HIS A 1 303 ? -28.608 -0.371 13.523 1.00 89.50 303 HIS A C 1
ATOM 2270 O O . HIS A 1 303 ? -28.564 0.855 13.622 1.00 89.50 303 HIS A O 1
ATOM 2276 N N . THR A 1 304 ? -28.828 -1.151 14.584 1.00 92.12 304 THR A N 1
ATOM 2277 C CA . THR A 1 304 ? -28.741 -0.639 15.962 1.00 92.12 304 THR A CA 1
ATOM 2278 C C . THR A 1 304 ? -27.312 -0.177 16.232 1.00 92.12 304 THR A C 1
ATOM 2280 O O . THR A 1 304 ? -26.381 -0.866 15.820 1.00 92.12 304 THR A O 1
ATOM 2283 N N . VAL A 1 305 ? -27.114 0.946 16.920 1.00 90.12 305 VAL A N 1
ATOM 2284 C CA . VAL A 1 305 ? -25.804 1.556 17.221 1.00 90.12 305 VAL A CA 1
ATOM 2285 C C . VAL A 1 305 ? -25.733 2.051 18.665 1.00 90.12 305 VAL A C 1
ATOM 2287 O O . VAL A 1 305 ? -26.765 2.384 19.247 1.00 90.12 305 VAL A O 1
ATOM 2290 N N . ALA A 1 306 ? -24.529 2.094 19.229 1.00 92.69 306 ALA A N 1
ATOM 2291 C CA . ALA A 1 306 ? -24.214 2.752 20.495 1.00 92.69 306 ALA A CA 1
ATOM 2292 C C . ALA A 1 306 ? -23.335 3.991 20.251 1.00 92.69 306 ALA A C 1
ATOM 2294 O O . ALA A 1 306 ? -22.685 4.088 19.209 1.00 92.69 306 ALA A O 1
ATOM 2295 N N . ALA A 1 307 ? -23.311 4.933 21.195 1.00 95.00 307 ALA A N 1
ATOM 2296 C CA . ALA A 1 307 ? -22.350 6.034 21.173 1.00 95.00 307 ALA A CA 1
ATOM 2297 C C . ALA A 1 307 ? -20.907 5.492 21.087 1.00 95.00 307 ALA A C 1
ATOM 2299 O O . ALA A 1 307 ? -20.594 4.499 21.737 1.00 95.00 307 ALA A O 1
ATOM 2300 N N . GLY A 1 308 ? -20.066 6.129 20.270 1.00 93.00 308 GLY A N 1
ATOM 2301 C CA . GLY A 1 308 ? -18.685 5.726 19.986 1.00 93.00 308 GLY A CA 1
ATOM 2302 C C . GLY A 1 308 ? -18.530 4.643 18.910 1.00 93.00 308 GLY A C 1
ATOM 2303 O O . GLY A 1 308 ? -17.441 4.484 18.360 1.00 93.00 308 GLY A O 1
ATOM 2304 N N . ASP A 1 309 ? -19.601 3.927 18.535 1.00 94.88 309 ASP A N 1
ATOM 2305 C CA . ASP A 1 309 ? -19.544 2.971 17.421 1.00 94.88 309 ASP A CA 1
ATOM 2306 C C . ASP A 1 309 ? -19.122 3.670 16.120 1.00 94.88 309 ASP A C 1
ATOM 2308 O O . ASP A 1 309 ? -19.469 4.824 15.870 1.00 94.88 309 ASP A O 1
ATOM 2312 N N . ILE A 1 310 ? -18.437 2.946 15.235 1.00 95.81 310 ILE A N 1
ATOM 2313 C CA . ILE A 1 310 ? -18.065 3.460 13.914 1.00 95.81 310 ILE A CA 1
ATOM 2314 C C . ILE A 1 310 ? -18.970 2.810 12.879 1.00 95.81 310 ILE A C 1
ATOM 2316 O O . ILE A 1 310 ? -18.849 1.620 12.581 1.00 95.81 310 ILE A O 1
ATOM 2320 N N . TRP A 1 311 ? -19.878 3.595 12.312 1.00 95.12 311 TRP A N 1
ATOM 2321 C CA . TRP A 1 311 ? -20.764 3.159 11.241 1.00 95.12 311 TRP A CA 1
ATOM 2322 C C . TRP A 1 311 ? -20.221 3.596 9.883 1.00 95.12 311 TRP A C 1
ATOM 2324 O O . TRP A 1 311 ? -19.708 4.707 9.741 1.00 95.12 311 TRP A O 1
ATOM 2334 N N . ARG A 1 312 ? -20.350 2.743 8.864 1.00 95.00 312 ARG A N 1
ATOM 2335 C CA . ARG A 1 312 ? -19.851 3.017 7.511 1.00 95.00 312 ARG A CA 1
ATOM 2336 C C . ARG A 1 312 ? -20.797 2.491 6.439 1.00 95.00 312 ARG A C 1
ATOM 2338 O O . ARG A 1 312 ? -21.322 1.392 6.592 1.00 95.00 312 ARG A O 1
ATOM 2345 N N . ALA A 1 313 ? -20.904 3.217 5.324 1.00 92.44 313 ALA A N 1
ATOM 2346 C CA . ALA A 1 313 ? -21.470 2.710 4.072 1.00 92.44 313 ALA A CA 1
ATOM 2347 C C . ALA A 1 313 ? -20.506 2.829 2.877 1.00 92.44 313 ALA A C 1
ATOM 2349 O O . ALA A 1 313 ? -19.780 3.821 2.740 1.00 92.44 313 ALA A O 1
ATOM 2350 N N . CYS A 1 314 ? -20.546 1.840 1.984 1.00 95.00 314 CYS A N 1
ATOM 2351 C CA . CYS A 1 314 ? -19.689 1.711 0.803 1.00 95.00 314 CYS A CA 1
ATOM 2352 C C . CYS A 1 314 ? -20.528 1.568 -0.478 1.00 95.00 314 CYS A C 1
ATOM 2354 O O . CYS A 1 314 ? -21.700 1.210 -0.429 1.00 95.00 314 CYS A O 1
ATOM 2356 N N . GLN A 1 315 ? -19.947 1.915 -1.629 1.00 93.12 315 GLN A N 1
ATOM 2357 C CA . GLN A 1 315 ? -20.629 1.870 -2.927 1.00 93.12 315 GLN A CA 1
ATOM 2358 C C . GLN A 1 315 ? -19.756 1.193 -3.985 1.00 93.12 315 GLN A C 1
ATOM 2360 O O . GLN A 1 315 ? -18.581 1.534 -4.123 1.00 93.12 315 GLN A O 1
ATOM 2365 N N . ALA A 1 316 ? -20.341 0.310 -4.794 1.00 94.88 316 ALA A N 1
ATOM 2366 C CA . ALA A 1 316 ? -19.689 -0.274 -5.966 1.00 94.88 316 ALA A CA 1
ATOM 2367 C C . ALA A 1 316 ? -20.612 -0.195 -7.190 1.00 94.88 316 ALA A C 1
ATOM 2369 O O . ALA A 1 316 ? -21.688 -0.796 -7.235 1.00 94.88 316 ALA A O 1
ATOM 2370 N N . LYS A 1 317 ? -20.195 0.588 -8.190 1.00 93.69 317 LYS A N 1
ATOM 2371 C CA . LYS A 1 317 ? -20.987 0.870 -9.396 1.00 93.69 317 LYS A CA 1
ATOM 2372 C C . LYS A 1 317 ? -20.880 -0.262 -10.405 1.00 93.69 317 LYS A C 1
ATOM 2374 O O . LYS A 1 317 ? -19.844 -0.903 -10.537 1.00 93.69 317 LYS A O 1
ATOM 2379 N N . ASP A 1 318 ? -21.951 -0.449 -11.166 1.00 94.12 318 ASP A N 1
ATOM 2380 C CA . ASP A 1 318 ? -22.081 -1.579 -12.079 1.00 94.12 318 ASP A CA 1
ATOM 2381 C C . ASP A 1 318 ? -21.079 -1.557 -13.246 1.00 94.12 318 ASP A C 1
ATOM 2383 O O . ASP A 1 318 ? -20.440 -2.568 -13.524 1.00 94.12 318 ASP A O 1
ATOM 2387 N N . ILE A 1 319 ? -20.884 -0.395 -13.882 1.00 95.50 319 ILE A N 1
ATOM 2388 C CA . ILE A 1 319 ? -19.942 -0.236 -15.005 1.00 95.50 319 ILE A CA 1
ATOM 2389 C C . ILE A 1 319 ? -18.503 -0.612 -14.591 1.00 95.50 319 ILE A C 1
ATOM 2391 O O . ILE A 1 319 ? -17.904 -1.438 -15.280 1.00 95.50 319 ILE A O 1
ATOM 2395 N N . PRO A 1 320 ? -17.949 -0.100 -13.468 1.00 96.94 320 PRO A N 1
ATOM 2396 C CA . PRO A 1 320 ? -16.679 -0.587 -12.926 1.00 96.94 320 PRO A CA 1
ATOM 2397 C C . PRO A 1 320 ? -16.591 -2.106 -12.736 1.00 96.94 320 PRO A C 1
ATOM 2399 O O . PRO A 1 320 ? -15.552 -2.688 -13.025 1.00 96.94 320 PRO A O 1
ATOM 2402 N N . ILE A 1 321 ? -17.665 -2.760 -12.280 1.00 98.25 321 ILE A N 1
ATOM 2403 C CA . ILE A 1 321 ? -17.674 -4.215 -12.058 1.00 98.25 321 ILE A CA 1
ATOM 2404 C C . ILE A 1 321 ? -17.624 -4.970 -13.394 1.00 98.25 321 ILE A C 1
ATOM 2406 O O . ILE A 1 321 ? -16.889 -5.949 -13.514 1.00 98.25 321 ILE A O 1
ATOM 2410 N N . GLN A 1 322 ? -18.366 -4.514 -14.407 1.00 97.62 322 GLN A N 1
ATOM 2411 C CA . GLN A 1 322 ? -18.316 -5.099 -15.752 1.00 97.62 322 GLN A CA 1
ATOM 2412 C C . GLN A 1 322 ? -16.915 -4.994 -16.367 1.00 97.62 322 GLN A C 1
ATOM 2414 O O . GLN A 1 322 ? -16.394 -5.980 -16.892 1.00 97.62 322 GLN A O 1
ATOM 2419 N N . ASP A 1 323 ? -16.292 -3.817 -16.280 1.00 97.50 323 ASP A N 1
ATOM 2420 C CA . ASP A 1 323 ? -14.942 -3.595 -16.806 1.00 97.50 323 ASP A CA 1
ATOM 2421 C C . ASP A 1 323 ? -13.891 -4.435 -16.061 1.00 97.50 323 ASP A C 1
ATOM 2423 O O . ASP A 1 323 ? -13.047 -5.076 -16.685 1.00 97.50 323 ASP A O 1
ATOM 2427 N N . TRP A 1 324 ? -14.014 -4.544 -14.737 1.00 98.50 324 TRP A N 1
ATOM 2428 C CA . TRP A 1 324 ? -13.164 -5.403 -13.912 1.00 98.50 324 TRP A CA 1
ATOM 2429 C C . TRP A 1 324 ? -13.257 -6.890 -14.301 1.00 98.50 324 TRP A C 1
ATOM 2431 O O . TRP A 1 324 ? -12.225 -7.547 -14.462 1.00 98.50 324 TRP A O 1
ATOM 2441 N N . VAL A 1 325 ? -14.465 -7.420 -14.542 1.00 98.69 325 VAL A N 1
ATOM 2442 C CA . VAL A 1 325 ? -14.656 -8.803 -15.030 1.00 98.69 325 VAL A CA 1
ATOM 2443 C C . VAL A 1 325 ? -14.046 -8.987 -16.421 1.00 98.69 325 VAL A C 1
ATOM 2445 O O . VAL A 1 325 ? -13.329 -9.963 -16.658 1.00 98.69 325 VAL A O 1
ATOM 2448 N N . LYS A 1 326 ? -14.275 -8.035 -17.334 1.00 98.06 326 LYS A N 1
ATOM 2449 C CA . LYS A 1 326 ? -13.681 -8.042 -18.677 1.00 98.06 326 LYS A CA 1
ATOM 2450 C C . LYS A 1 326 ? -12.153 -8.068 -18.608 1.00 98.06 326 LYS A C 1
ATOM 2452 O O . LYS A 1 326 ? -11.521 -8.846 -19.328 1.00 98.06 326 LYS A O 1
ATOM 2457 N N . LEU A 1 327 ? -11.552 -7.241 -17.751 1.00 97.06 327 LEU A N 1
ATOM 2458 C CA . LEU A 1 327 ? -10.105 -7.176 -17.569 1.00 97.06 327 LEU A CA 1
ATOM 2459 C C . LEU A 1 327 ? -9.555 -8.495 -17.015 1.00 97.06 327 LEU A C 1
ATOM 2461 O O . LEU A 1 327 ? -8.558 -8.993 -17.534 1.00 97.06 327 LEU A O 1
ATOM 2465 N N . ALA A 1 328 ? -10.232 -9.113 -16.044 1.00 98.38 328 ALA A N 1
ATOM 2466 C CA . ALA A 1 328 ? -9.839 -10.410 -15.495 1.00 98.38 328 ALA A CA 1
ATOM 2467 C C . ALA A 1 328 ? -9.793 -11.507 -16.572 1.00 98.38 328 ALA A C 1
ATOM 2469 O O . ALA A 1 328 ? -8.780 -12.195 -16.711 1.00 98.38 328 ALA A O 1
ATOM 2470 N N . VAL A 1 329 ? -10.846 -11.618 -17.392 1.00 98.50 329 VAL A N 1
ATOM 2471 C CA . VAL A 1 329 ? -10.894 -12.571 -18.516 1.00 98.50 329 VAL A CA 1
ATOM 2472 C C . VAL A 1 329 ? -9.800 -12.271 -19.542 1.00 98.50 329 VAL A C 1
ATOM 2474 O O . VAL A 1 329 ? -9.112 -13.182 -20.002 1.00 98.50 329 VAL A O 1
ATOM 2477 N N . THR A 1 330 ? -9.594 -10.992 -19.865 1.00 96.19 330 THR A N 1
ATOM 2478 C CA . THR A 1 330 ? -8.558 -10.548 -20.810 1.00 96.19 330 THR A CA 1
ATOM 2479 C C . THR A 1 330 ? -7.164 -10.951 -20.327 1.00 96.19 330 THR A C 1
ATOM 2481 O O . THR A 1 330 ? -6.392 -11.529 -21.090 1.00 96.19 330 THR A O 1
ATOM 2484 N N . ARG A 1 331 ? -6.834 -10.703 -19.053 1.00 96.00 331 ARG A N 1
ATOM 2485 C CA . ARG A 1 331 ? -5.526 -11.058 -18.482 1.00 96.00 331 ARG A CA 1
ATOM 2486 C C . ARG A 1 331 ? -5.330 -12.568 -18.386 1.00 96.00 331 ARG A C 1
ATOM 2488 O O . ARG A 1 331 ? -4.263 -13.039 -18.774 1.00 96.00 331 ARG A O 1
ATOM 2495 N N . ALA A 1 332 ? -6.344 -13.320 -17.953 1.00 97.69 332 ALA A N 1
ATOM 2496 C CA . ALA A 1 332 ? -6.293 -14.783 -17.907 1.00 97.69 332 ALA A CA 1
ATOM 2497 C C . ALA A 1 332 ? -6.042 -15.389 -19.296 1.00 97.69 332 ALA A C 1
ATOM 2499 O O . ALA A 1 332 ? -5.209 -16.279 -19.449 1.00 97.69 332 ALA A O 1
ATOM 2500 N N . ARG A 1 333 ? -6.699 -14.850 -20.331 1.00 97.31 333 ARG A N 1
ATOM 2501 C CA . ARG A 1 333 ? -6.516 -15.266 -21.726 1.00 97.31 333 ARG A CA 1
ATOM 2502 C C . ARG A 1 333 ? -5.117 -14.962 -22.254 1.00 97.31 333 ARG A C 1
ATOM 2504 O O . ARG A 1 333 ? -4.490 -15.851 -22.816 1.00 97.31 333 ARG A O 1
ATOM 2511 N N . LEU A 1 334 ? -4.648 -13.722 -22.095 1.00 92.44 334 LEU A N 1
ATOM 2512 C CA . LEU A 1 334 ? -3.360 -13.276 -22.644 1.00 92.44 334 LEU A CA 1
ATOM 2513 C C . LEU A 1 334 ? -2.168 -13.995 -22.007 1.00 92.44 334 LEU A C 1
ATOM 2515 O O . LEU A 1 334 ? -1.185 -14.259 -22.689 1.00 92.44 334 LEU A O 1
ATOM 2519 N N . SER A 1 335 ? -2.256 -14.300 -20.712 1.00 93.44 335 SER A N 1
ATOM 2520 C CA . SER A 1 335 ? -1.181 -14.970 -19.967 1.00 93.44 335 SER A CA 1
ATOM 2521 C C . SER A 1 335 ? -1.307 -16.493 -19.925 1.00 93.44 335 SER A C 1
ATOM 2523 O O . SER A 1 335 ? -0.346 -17.163 -19.566 1.00 93.44 335 SER A O 1
ATOM 2525 N N . ASN A 1 336 ? -2.467 -17.051 -20.298 1.00 97.06 336 ASN A N 1
ATOM 2526 C CA . ASN A 1 336 ? -2.803 -18.462 -20.090 1.00 97.06 336 ASN A CA 1
ATOM 2527 C C . ASN A 1 336 ? -2.628 -18.906 -18.619 1.00 97.06 336 ASN A C 1
ATOM 2529 O O . ASN A 1 336 ? -2.180 -20.017 -18.328 1.00 97.06 336 ASN A O 1
ATOM 2533 N N . THR A 1 337 ? -2.994 -18.023 -17.688 1.00 98.50 337 THR A N 1
ATOM 2534 C CA . THR A 1 337 ? -2.827 -18.216 -16.241 1.00 98.50 337 THR A CA 1
ATOM 2535 C C . THR A 1 337 ? -4.194 -18.319 -15.557 1.00 98.50 337 THR A C 1
ATOM 2537 O O . THR A 1 337 ? -5.072 -17.498 -15.841 1.00 98.50 337 THR A O 1
ATOM 2540 N N . PRO A 1 338 ? -4.407 -19.284 -14.635 1.00 98.69 338 PRO A N 1
ATOM 2541 C CA . PRO A 1 338 ? -5.637 -19.365 -13.849 1.00 98.69 338 PRO A CA 1
ATOM 2542 C C . PRO A 1 338 ? -5.919 -18.073 -13.083 1.00 98.69 338 PRO A C 1
ATOM 2544 O O . PRO A 1 338 ? -5.002 -17.481 -12.510 1.00 98.69 338 PRO A O 1
ATOM 2547 N N . ALA A 1 339 ? -7.187 -17.667 -13.026 1.00 98.88 339 ALA A N 1
ATOM 2548 C CA . ALA A 1 339 ? -7.616 -16.482 -12.295 1.00 98.88 339 ALA A CA 1
ATOM 2549 C C . ALA A 1 339 ? -8.645 -16.831 -11.219 1.00 98.88 339 ALA A C 1
ATOM 2551 O O . ALA A 1 339 ? -9.628 -17.535 -11.462 1.00 98.88 339 ALA A O 1
ATOM 2552 N N . ILE A 1 340 ? -8.420 -16.324 -10.012 1.00 98.88 340 ILE A N 1
ATOM 2553 C CA . ILE A 1 340 ? -9.281 -16.563 -8.859 1.00 98.88 340 ILE A CA 1
ATOM 2554 C C . ILE A 1 340 ? -9.887 -15.229 -8.441 1.00 98.88 340 ILE A C 1
ATOM 2556 O O . ILE A 1 340 ? -9.154 -14.296 -8.134 1.00 98.88 340 ILE A O 1
ATOM 2560 N N . PHE A 1 341 ? -11.214 -15.154 -8.390 1.00 98.88 341 PHE A N 1
ATOM 2561 C CA . PHE A 1 341 ? -11.965 -14.073 -7.761 1.00 98.88 341 PHE A CA 1
ATOM 2562 C C . PHE A 1 341 ? -12.005 -14.298 -6.246 1.00 98.88 341 PHE A C 1
ATOM 2564 O O . PHE A 1 341 ? -12.529 -15.319 -5.791 1.00 98.88 341 PHE A O 1
ATOM 2571 N N . TRP A 1 342 ? -11.431 -13.377 -5.468 1.00 98.69 342 TRP A N 1
ATOM 2572 C CA . TRP A 1 342 ? -11.314 -13.505 -4.009 1.00 98.69 342 TRP A CA 1
ATOM 2573 C C . TRP A 1 342 ? -12.529 -12.853 -3.359 1.00 98.69 342 TRP A C 1
ATOM 2575 O O . TRP A 1 342 ? -12.501 -11.671 -3.022 1.00 98.69 342 TRP A O 1
ATOM 2585 N N . LEU A 1 343 ? -13.611 -13.618 -3.255 1.00 98.31 343 LEU A N 1
ATOM 2586 C CA . LEU A 1 343 ? -14.919 -13.147 -2.810 1.00 98.31 343 LEU A CA 1
ATOM 2587 C C . LEU A 1 343 ? -15.489 -14.139 -1.799 1.00 98.31 343 LEU A C 1
ATOM 2589 O O . LEU A 1 343 ? -15.589 -15.336 -2.078 1.00 98.31 343 LEU A O 1
ATOM 2593 N N . ASP A 1 344 ? -15.859 -13.645 -0.621 1.00 94.69 344 ASP A N 1
ATOM 2594 C CA . ASP A 1 344 ? -16.455 -14.454 0.436 1.00 94.69 344 ASP A CA 1
ATOM 2595 C C . ASP A 1 344 ? -17.983 -14.384 0.376 1.00 94.69 344 ASP A C 1
ATOM 2597 O O . ASP A 1 344 ? -18.580 -13.383 0.754 1.00 94.69 344 ASP A O 1
ATOM 2601 N N . ALA A 1 345 ? -18.643 -15.470 -0.028 1.00 94.00 345 ALA A N 1
ATOM 2602 C CA . ALA A 1 345 ? -20.106 -15.526 -0.069 1.00 94.00 345 ALA A CA 1
ATOM 2603 C C . ALA A 1 345 ? -20.782 -15.298 1.304 1.00 94.00 345 ALA A C 1
ATOM 2605 O O . ALA A 1 345 ? -21.982 -15.031 1.346 1.00 94.00 345 ALA A O 1
ATOM 2606 N N . ALA A 1 346 ? -20.043 -15.399 2.419 1.00 89.69 346 ALA A N 1
ATOM 2607 C CA . ALA A 1 346 ? -20.537 -15.053 3.750 1.00 89.69 346 ALA A CA 1
ATOM 2608 C C . ALA A 1 346 ? -20.530 -13.538 4.038 1.00 89.69 346 ALA A C 1
ATOM 2610 O O . ALA A 1 346 ? -21.170 -13.105 4.997 1.00 89.69 346 ALA A O 1
ATOM 2611 N N . ARG A 1 347 ? -19.841 -12.721 3.229 1.00 90.38 347 ARG A N 1
ATOM 2612 C CA . ARG A 1 347 ? -19.939 -11.256 3.262 1.00 90.38 347 ARG A CA 1
ATOM 2613 C C . ARG A 1 347 ? -21.051 -10.816 2.321 1.00 90.38 347 ARG A C 1
ATOM 2615 O O . ARG A 1 347 ? -21.067 -11.182 1.148 1.00 90.38 347 ARG A O 1
ATOM 2622 N N . ALA A 1 348 ? -21.972 -10.004 2.830 1.00 90.56 348 ALA A N 1
ATOM 2623 C CA . ALA A 1 348 ? -23.118 -9.550 2.053 1.00 90.56 348 ALA A CA 1
ATOM 2624 C C . ALA A 1 348 ? -22.666 -8.836 0.771 1.00 90.56 348 ALA A C 1
ATOM 2626 O O . ALA A 1 348 ? -23.103 -9.200 -0.320 1.00 90.56 348 ALA A O 1
ATOM 2627 N N . HIS A 1 349 ? -21.757 -7.864 0.886 1.00 94.81 349 HIS A N 1
ATOM 2628 C CA . HIS A 1 349 ? -21.180 -7.157 -0.260 1.00 94.81 349 HIS A CA 1
ATOM 2629 C C . HIS A 1 349 ? -20.651 -8.118 -1.335 1.00 94.81 349 HIS A C 1
ATOM 2631 O O . HIS A 1 349 ? -21.137 -8.115 -2.468 1.00 94.81 349 HIS A O 1
ATOM 2637 N N . ASP A 1 350 ? -19.735 -9.010 -0.955 1.00 95.94 350 ASP A N 1
ATOM 2638 C CA . ASP A 1 350 ? -19.118 -9.975 -1.864 1.00 95.94 350 ASP A CA 1
ATOM 2639 C C . ASP A 1 350 ? -20.162 -10.901 -2.504 1.00 95.94 350 ASP A C 1
ATOM 2641 O O . ASP A 1 350 ? -20.042 -11.207 -3.685 1.00 95.94 350 ASP A O 1
ATOM 2645 N N . ALA A 1 351 ? -21.227 -11.300 -1.799 1.00 95.69 351 ALA A N 1
ATOM 2646 C CA . ALA A 1 351 ? -22.304 -12.103 -2.384 1.00 95.69 351 ALA A CA 1
ATOM 2647 C C . ALA A 1 351 ? -22.996 -11.400 -3.575 1.00 95.69 351 ALA A C 1
ATOM 2649 O O . ALA A 1 351 ? -23.318 -12.052 -4.573 1.00 95.69 351 ALA A O 1
ATOM 2650 N N . GLN A 1 352 ? -23.169 -10.073 -3.524 1.00 95.31 352 GLN A N 1
ATOM 2651 C CA . GLN A 1 352 ? -23.711 -9.292 -4.650 1.00 95.31 352 GLN A CA 1
ATOM 2652 C C . GLN A 1 352 ? -22.692 -9.159 -5.783 1.00 95.31 352 GLN A C 1
ATOM 2654 O O . GLN A 1 352 ? -23.049 -9.262 -6.960 1.00 95.31 352 GLN A O 1
ATOM 2659 N N . ILE A 1 353 ? -21.409 -8.984 -5.447 1.00 97.94 353 ILE A N 1
ATOM 2660 C CA . ILE A 1 353 ? -20.328 -8.981 -6.439 1.00 97.94 353 ILE A CA 1
ATOM 2661 C C . ILE A 1 353 ? -20.255 -10.340 -7.149 1.00 97.94 353 ILE A C 1
ATOM 2663 O O . ILE A 1 353 ? -20.191 -10.371 -8.375 1.00 97.94 353 ILE A O 1
ATOM 2667 N N . ILE A 1 354 ? -20.354 -11.460 -6.425 1.00 98.38 354 ILE A N 1
ATOM 2668 C CA . ILE A 1 354 ? -20.378 -12.822 -6.985 1.00 98.38 354 ILE A CA 1
ATOM 2669 C C . ILE A 1 354 ? -21.518 -12.968 -7.996 1.00 98.38 354 ILE A C 1
ATOM 2671 O O . ILE A 1 354 ? -21.287 -13.468 -9.099 1.00 98.38 354 ILE A O 1
ATOM 2675 N N . ALA A 1 355 ? -22.726 -12.501 -7.663 1.00 97.94 355 ALA A N 1
ATOM 2676 C CA . ALA A 1 355 ? -23.866 -12.552 -8.577 1.00 97.94 355 ALA A CA 1
ATOM 2677 C C . ALA A 1 355 ? -23.591 -11.784 -9.884 1.00 97.94 355 ALA A C 1
ATOM 2679 O O . ALA A 1 355 ? -23.869 -12.291 -10.976 1.00 97.94 355 ALA A O 1
ATOM 2680 N N . LYS A 1 356 ? -22.979 -10.595 -9.798 1.00 97.88 356 LYS A N 1
ATOM 2681 C CA . LYS A 1 356 ? -22.569 -9.811 -10.974 1.00 97.88 356 LYS A CA 1
ATOM 2682 C C . LYS A 1 356 ? -21.449 -10.478 -11.768 1.00 97.88 356 LYS A C 1
ATOM 2684 O O . LYS A 1 356 ? -21.550 -10.556 -12.988 1.00 97.88 356 LYS A O 1
ATOM 2689 N N . VAL A 1 357 ? -20.425 -11.018 -11.106 1.00 98.44 357 VAL A N 1
ATOM 2690 C CA . VAL A 1 357 ? -19.339 -11.772 -11.757 1.00 98.44 357 VAL A CA 1
ATOM 2691 C C . VAL A 1 357 ? -19.916 -12.940 -12.556 1.00 98.44 357 VAL A C 1
ATOM 2693 O O . VAL A 1 357 ? -19.638 -13.071 -13.745 1.00 98.44 357 VAL A O 1
ATOM 2696 N N . GLN A 1 358 ? -20.787 -13.749 -11.950 1.00 98.19 358 GLN A N 1
ATOM 2697 C CA . GLN A 1 358 ? -21.432 -14.881 -12.622 1.00 98.19 358 GLN A CA 1
ATOM 2698 C C . GLN A 1 358 ? -22.307 -14.456 -13.808 1.00 98.19 358 GLN A C 1
ATOM 2700 O O . GLN A 1 358 ? -22.399 -15.187 -14.796 1.00 98.19 358 GLN A O 1
ATOM 2705 N N . ALA A 1 359 ? -22.962 -13.296 -13.724 1.00 97.88 359 ALA A N 1
ATOM 2706 C CA . ALA A 1 359 ? -23.726 -12.744 -14.835 1.00 97.88 359 ALA A CA 1
ATOM 2707 C C . ALA A 1 359 ? -22.807 -12.283 -15.977 1.00 97.88 359 ALA A C 1
ATOM 2709 O O . ALA A 1 359 ? -23.026 -12.663 -17.125 1.00 97.88 359 ALA A O 1
ATOM 2710 N N . TYR A 1 360 ? -21.759 -11.518 -15.670 1.00 98.25 360 TYR A N 1
ATOM 2711 C CA . TYR A 1 360 ? -20.905 -10.875 -16.670 1.00 98.25 360 TYR A CA 1
ATOM 2712 C C . TYR A 1 360 ? -19.879 -11.804 -17.305 1.00 98.25 360 TYR A C 1
ATOM 2714 O O . TYR A 1 360 ? -19.548 -11.618 -18.472 1.00 98.25 360 TYR A O 1
ATOM 2722 N N . LEU A 1 361 ? -19.459 -12.874 -16.626 1.00 98.31 361 LEU A N 1
ATOM 2723 C CA . LEU A 1 361 ? -18.636 -13.915 -17.250 1.00 98.31 361 LEU A CA 1
ATOM 2724 C C . LEU A 1 361 ? -19.318 -14.557 -18.472 1.00 98.31 361 LEU A C 1
ATOM 2726 O O . LEU A 1 361 ? -18.625 -15.005 -19.379 1.00 98.31 361 LEU A O 1
ATOM 2730 N N . LYS A 1 362 ? -20.658 -14.553 -18.544 1.00 97.94 362 LYS A N 1
ATOM 2731 C CA . LYS A 1 362 ? -21.419 -15.061 -19.703 1.00 97.94 362 LYS A CA 1
ATOM 2732 C C . LYS A 1 362 ? -21.298 -14.172 -20.945 1.00 97.94 362 LYS A C 1
ATOM 2734 O O . LYS A 1 362 ? -21.621 -14.626 -22.037 1.00 97.94 362 LYS A O 1
ATOM 2739 N N . ASN A 1 363 ? -20.831 -12.933 -20.789 1.00 97.69 363 ASN A N 1
ATOM 2740 C CA . ASN A 1 363 ? -20.642 -11.981 -21.885 1.00 97.69 363 ASN A CA 1
ATOM 2741 C C . ASN A 1 363 ? -19.257 -12.105 -22.543 1.00 97.69 363 ASN A C 1
ATOM 2743 O O . ASN A 1 363 ? -18.931 -11.331 -23.444 1.00 97.69 363 ASN A O 1
ATOM 2747 N N . HIS A 1 364 ? -18.429 -13.048 -22.091 1.00 98.06 364 HIS A N 1
ATOM 2748 C CA . HIS A 1 364 ? -17.065 -13.236 -22.566 1.00 98.06 364 HIS A CA 1
ATOM 2749 C C . HIS A 1 364 ? -16.816 -14.691 -22.964 1.00 98.06 364 HIS A C 1
ATOM 2751 O O . HIS A 1 364 ? -17.402 -15.614 -22.400 1.00 98.06 364 HIS A O 1
ATOM 2757 N N . ASP A 1 365 ? -15.901 -14.906 -23.910 1.00 97.19 365 ASP A N 1
ATOM 2758 C CA . ASP A 1 365 ? -15.417 -16.252 -24.204 1.00 97.19 365 ASP A CA 1
ATOM 2759 C C . ASP A 1 365 ? -14.481 -16.727 -23.085 1.00 97.19 365 ASP A C 1
ATOM 2761 O O . ASP A 1 365 ? -13.336 -16.277 -22.966 1.00 97.19 365 ASP A O 1
ATOM 2765 N N . THR A 1 366 ? -14.978 -17.655 -22.270 1.00 98.19 366 THR A N 1
ATOM 2766 C CA . THR A 1 366 ? -14.247 -18.290 -21.166 1.00 98.19 366 THR A CA 1
ATOM 2767 C C . THR A 1 366 ? -13.738 -19.690 -21.513 1.00 98.19 366 THR A C 1
ATOM 2769 O O . THR A 1 366 ? -13.165 -20.369 -20.662 1.00 98.19 366 THR A O 1
ATOM 2772 N N . THR A 1 367 ? -13.883 -20.129 -22.770 1.00 97.94 367 THR A N 1
ATOM 2773 C CA . THR A 1 367 ? -13.461 -21.462 -23.221 1.00 97.94 367 THR A CA 1
ATOM 2774 C C . THR A 1 367 ? -11.977 -21.675 -22.946 1.00 97.94 367 THR A C 1
ATOM 2776 O O . THR A 1 367 ? -11.149 -20.876 -23.379 1.00 97.94 367 THR A O 1
ATOM 2779 N N . GLY A 1 368 ? -11.621 -22.740 -22.226 1.00 97.56 368 GLY A N 1
ATOM 2780 C CA . GLY A 1 368 ? -10.228 -23.063 -21.900 1.00 97.56 368 GLY A CA 1
ATOM 2781 C C . GLY A 1 368 ? -9.583 -22.192 -20.813 1.00 97.56 368 GLY A C 1
ATOM 2782 O O . GLY A 1 368 ? -8.387 -22.335 -20.591 1.00 97.56 368 GLY A O 1
ATOM 2783 N N . LEU A 1 369 ? -10.334 -21.313 -20.135 1.00 98.44 369 LEU A N 1
ATOM 2784 C CA . LEU A 1 369 ? -9.838 -20.567 -18.973 1.00 98.44 369 LEU A CA 1
ATOM 2785 C C . LEU A 1 369 ? -10.173 -21.295 -17.665 1.00 98.44 369 LEU A C 1
ATOM 2787 O O . LEU A 1 369 ? -11.278 -21.810 -17.499 1.00 98.44 369 LEU A O 1
ATOM 2791 N N . ASP A 1 370 ? -9.243 -21.278 -16.708 1.00 98.44 370 ASP A N 1
ATOM 2792 C CA . ASP A 1 370 ? -9.488 -21.699 -15.323 1.00 98.44 370 ASP A CA 1
ATOM 2793 C C . ASP A 1 370 ? -9.860 -20.468 -14.484 1.00 98.44 370 ASP A C 1
ATOM 2795 O O . ASP A 1 370 ? -8.989 -19.719 -14.035 1.00 98.44 370 ASP A O 1
ATOM 2799 N N . LEU A 1 371 ? -11.167 -20.228 -14.338 1.00 98.62 371 LEU A N 1
ATOM 2800 C CA . LEU A 1 371 ? -11.728 -19.124 -13.560 1.00 98.62 371 LEU A CA 1
ATOM 2801 C C . LEU A 1 371 ? -12.459 -19.677 -12.336 1.00 98.62 371 LEU A C 1
ATOM 2803 O O . LEU A 1 371 ? -13.379 -20.485 -12.469 1.00 98.62 371 LEU A O 1
ATOM 2807 N N . ARG A 1 372 ? -12.079 -19.227 -11.137 1.00 98.44 372 ARG A N 1
ATOM 2808 C CA . ARG A 1 372 ? -12.660 -19.701 -9.867 1.00 98.44 372 ARG A CA 1
ATOM 2809 C C . ARG A 1 372 ? -13.124 -18.541 -9.003 1.00 98.44 372 ARG A C 1
ATOM 2811 O O . ARG A 1 372 ? -12.586 -17.448 -9.103 1.00 98.44 372 ARG A O 1
ATOM 2818 N N . ILE A 1 373 ? -14.077 -18.796 -8.112 1.00 98.75 373 ILE A N 1
ATOM 2819 C CA . ILE A 1 373 ? -14.499 -17.861 -7.062 1.00 98.75 373 ILE A CA 1
ATOM 2820 C C . ILE A 1 373 ? -14.259 -18.555 -5.722 1.00 98.75 373 ILE A C 1
ATOM 2822 O O . ILE A 1 373 ? -14.796 -19.640 -5.504 1.00 98.75 373 ILE A O 1
ATOM 2826 N N . LEU A 1 374 ? -13.428 -17.973 -4.855 1.00 98.56 374 LEU A N 1
ATOM 2827 C CA . LEU A 1 374 ? -13.055 -18.553 -3.561 1.00 98.56 374 LEU A CA 1
ATOM 2828 C C . LEU A 1 374 ? -12.997 -17.469 -2.471 1.00 98.56 374 LEU A C 1
ATOM 2830 O O . LEU A 1 374 ? -12.559 -16.356 -2.766 1.00 98.56 374 LEU A O 1
ATOM 2834 N N . PRO A 1 375 ? -13.334 -17.791 -1.206 1.00 97.75 375 PRO A N 1
ATOM 2835 C CA . PRO A 1 375 ? -13.122 -16.875 -0.088 1.00 97.75 375 PRO A CA 1
ATOM 2836 C C . PRO A 1 375 ? -11.641 -16.469 0.037 1.00 97.75 375 PRO A C 1
ATOM 2838 O O . PRO A 1 375 ? -10.773 -17.320 -0.189 1.00 97.75 375 PRO A O 1
ATOM 2841 N N . PRO A 1 376 ? -11.315 -15.226 0.446 1.00 97.38 376 PRO A N 1
ATOM 2842 C CA . PRO A 1 376 ? -9.953 -14.686 0.385 1.00 97.38 376 PRO A CA 1
ATOM 2843 C C . PRO A 1 376 ? -8.865 -15.557 1.028 1.00 97.38 376 PRO A C 1
ATOM 2845 O O . PRO A 1 376 ? -7.831 -15.799 0.412 1.00 97.38 376 PRO A O 1
ATOM 2848 N N . ALA A 1 377 ? -9.088 -16.092 2.234 1.00 95.88 377 ALA A N 1
ATOM 2849 C CA . ALA A 1 377 ? -8.097 -16.946 2.901 1.00 95.88 377 ALA A CA 1
ATOM 2850 C C . ALA A 1 377 ? -7.868 -18.276 2.153 1.00 95.88 377 ALA A C 1
ATOM 2852 O O . ALA A 1 377 ? -6.735 -18.740 2.019 1.00 95.88 377 ALA A O 1
ATOM 2853 N N . THR A 1 378 ? -8.934 -18.876 1.611 1.00 98.25 378 THR A N 1
ATOM 2854 C CA . THR A 1 378 ? -8.857 -20.099 0.797 1.00 98.25 378 THR A CA 1
ATOM 2855 C C . THR A 1 378 ? -8.176 -19.836 -0.545 1.00 98.25 378 THR A C 1
ATOM 2857 O O . THR A 1 378 ? -7.339 -20.631 -0.972 1.00 98.25 378 THR A O 1
ATOM 2860 N N . ALA A 1 379 ? -8.498 -18.712 -1.190 1.00 98.69 379 ALA A N 1
ATOM 2861 C CA . ALA A 1 379 ? -7.863 -18.268 -2.425 1.00 98.69 379 ALA A CA 1
ATOM 2862 C C . ALA A 1 379 ? -6.357 -18.033 -2.227 1.00 98.69 379 ALA A C 1
ATOM 2864 O O . ALA A 1 379 ? -5.553 -18.513 -3.026 1.00 98.69 379 ALA A O 1
ATOM 2865 N N . CYS A 1 380 ? -5.978 -17.377 -1.125 1.00 98.62 380 CYS A N 1
ATOM 2866 C CA . CYS A 1 380 ? -4.588 -17.158 -0.733 1.00 98.62 380 CYS A CA 1
ATOM 2867 C C . CYS A 1 380 ? -3.841 -18.484 -0.546 1.00 98.62 380 CYS A C 1
ATOM 2869 O O . CYS A 1 380 ? -2.794 -18.689 -1.154 1.00 98.62 380 CYS A O 1
ATOM 2871 N N . LYS A 1 381 ? -4.411 -19.432 0.209 1.00 98.38 381 LYS A N 1
ATOM 2872 C CA . LYS A 1 381 ? -3.798 -20.752 0.417 1.00 98.38 381 LYS A CA 1
ATOM 2873 C C . LYS A 1 381 ? -3.558 -21.499 -0.900 1.00 98.38 381 LYS A C 1
ATOM 2875 O O . LYS A 1 381 ? -2.443 -21.949 -1.141 1.00 98.38 381 LYS A O 1
ATOM 2880 N N . LEU A 1 382 ? -4.570 -21.594 -1.768 1.00 98.62 382 LEU A N 1
ATOM 2881 C CA . LEU A 1 382 ? -4.425 -22.246 -3.077 1.00 98.62 382 LEU A CA 1
ATOM 2882 C C . LEU A 1 382 ? -3.384 -21.533 -3.955 1.00 98.62 382 LEU A C 1
ATOM 2884 O O . LEU A 1 382 ? -2.621 -22.182 -4.669 1.00 98.62 382 LEU A O 1
ATOM 2888 N N . THR A 1 383 ? -3.345 -20.203 -3.890 1.00 98.75 383 THR A N 1
ATOM 2889 C CA . THR A 1 383 ? -2.346 -19.393 -4.592 1.00 98.75 383 THR A CA 1
ATOM 2890 C C . THR A 1 383 ? -0.941 -19.737 -4.107 1.00 98.75 383 THR A C 1
ATOM 2892 O O . THR A 1 383 ? -0.090 -20.033 -4.933 1.00 98.75 383 THR A O 1
ATOM 2895 N N . LEU A 1 384 ? -0.704 -19.806 -2.793 1.00 98.56 384 LEU A N 1
ATOM 2896 C CA . LEU A 1 384 ? 0.591 -20.185 -2.211 1.00 98.56 384 LEU A CA 1
ATOM 2897 C C . LEU A 1 384 ? 1.005 -21.620 -2.577 1.00 98.56 384 LEU A C 1
ATOM 2899 O O . LEU A 1 384 ? 2.164 -21.864 -2.905 1.00 98.56 384 LEU A O 1
ATOM 2903 N N . GLU A 1 385 ? 0.061 -22.567 -2.588 1.00 98.44 385 GLU A N 1
ATOM 2904 C CA . GLU A 1 385 ? 0.301 -23.959 -3.002 1.00 98.44 385 GLU A CA 1
ATOM 2905 C C . GLU A 1 385 ? 0.744 -24.087 -4.468 1.00 98.44 385 GLU A C 1
ATOM 2907 O O . GLU A 1 385 ? 1.480 -25.017 -4.813 1.00 98.44 385 GLU A O 1
ATOM 2912 N N . ARG A 1 386 ? 0.274 -23.186 -5.339 1.00 98.50 386 ARG A N 1
ATOM 2913 C CA . ARG A 1 386 ? 0.723 -23.059 -6.734 1.00 98.50 386 ARG A CA 1
ATOM 2914 C C . ARG A 1 386 ? 2.054 -22.318 -6.816 1.00 98.50 386 ARG A C 1
ATOM 2916 O O . ARG A 1 386 ? 2.966 -22.777 -7.499 1.00 98.50 386 ARG A O 1
ATOM 2923 N N . LEU A 1 387 ? 2.176 -21.233 -6.057 1.00 98.19 387 LEU A N 1
ATOM 2924 C CA . LEU A 1 387 ? 3.326 -20.341 -6.035 1.00 98.19 387 LEU A CA 1
ATOM 2925 C C . LEU A 1 387 ? 4.623 -21.106 -5.757 1.00 98.19 387 LEU A C 1
ATOM 2927 O O . LEU A 1 387 ? 5.566 -21.004 -6.533 1.00 98.19 387 LEU A O 1
ATOM 2931 N N . VAL A 1 388 ? 4.647 -21.964 -4.730 1.00 97.94 388 VAL A N 1
ATOM 2932 C CA . VAL A 1 388 ? 5.832 -22.785 -4.392 1.00 97.94 388 VAL A CA 1
ATOM 2933 C C . VAL A 1 388 ? 6.167 -23.879 -5.407 1.00 97.94 388 VAL A C 1
ATOM 2935 O O . VAL A 1 388 ? 7.210 -24.515 -5.303 1.00 97.94 388 VAL A O 1
ATOM 2938 N N . LYS A 1 389 ? 5.292 -24.126 -6.387 1.00 98.19 389 LYS A N 1
ATOM 2939 C CA . LYS A 1 389 ? 5.534 -25.049 -7.506 1.00 98.19 389 LYS A CA 1
ATOM 2940 C C . LYS A 1 389 ? 6.013 -24.314 -8.762 1.00 98.19 389 LYS A C 1
ATOM 2942 O O . LYS A 1 389 ? 5.991 -24.909 -9.837 1.00 98.19 389 LYS A O 1
ATOM 2947 N N . GLY A 1 390 ? 6.375 -23.034 -8.647 1.00 97.94 390 GLY A N 1
ATOM 2948 C CA . GLY A 1 390 ? 6.747 -22.196 -9.788 1.00 97.94 390 GLY A CA 1
ATOM 2949 C C . GLY A 1 390 ? 5.562 -21.848 -10.692 1.00 97.94 390 GLY A C 1
ATOM 2950 O O . GLY A 1 390 ? 5.755 -21.622 -11.881 1.00 97.94 390 GLY A O 1
ATOM 2951 N N . GLN A 1 391 ? 4.326 -21.898 -10.176 1.00 98.56 391 GLN A N 1
ATOM 2952 C CA . GLN A 1 391 ? 3.114 -21.667 -10.966 1.00 98.56 391 GLN A CA 1
ATOM 2953 C C . GLN A 1 391 ? 2.456 -20.335 -10.616 1.00 98.56 391 GLN A C 1
ATOM 2955 O O . GLN A 1 391 ? 2.226 -20.036 -9.443 1.00 98.56 391 GLN A O 1
ATOM 2960 N N . ASP A 1 392 ? 2.035 -19.613 -11.650 1.00 98.62 392 ASP A N 1
ATOM 2961 C CA . ASP A 1 392 ? 1.408 -18.301 -11.500 1.00 98.62 392 ASP A CA 1
ATOM 2962 C C . ASP A 1 392 ? -0.090 -18.403 -11.206 1.00 98.62 392 ASP A C 1
ATOM 2964 O O . ASP A 1 392 ? -0.763 -19.360 -11.610 1.00 98.62 392 ASP A O 1
ATOM 2968 N N . THR A 1 393 ? -0.647 -17.408 -10.518 1.00 98.81 393 THR A N 1
ATOM 2969 C CA . THR A 1 393 ? -2.097 -17.310 -10.278 1.00 98.81 393 THR A CA 1
ATOM 2970 C C . THR A 1 393 ? -2.531 -15.852 -10.295 1.00 98.81 393 THR A C 1
ATOM 2972 O O . THR A 1 393 ? -2.027 -15.056 -9.514 1.00 98.81 393 THR A O 1
ATOM 2975 N N . ILE A 1 394 ? -3.497 -15.486 -11.140 1.00 98.88 394 ILE A N 1
ATOM 2976 C CA . ILE A 1 394 ? -4.061 -14.133 -11.123 1.00 98.88 394 ILE A CA 1
ATOM 2977 C C . ILE A 1 394 ? -5.025 -14.016 -9.939 1.00 98.88 394 ILE A C 1
ATOM 2979 O O . ILE A 1 394 ? -6.009 -14.754 -9.843 1.00 98.88 394 ILE A O 1
ATOM 2983 N N . SER A 1 395 ? -4.768 -13.053 -9.059 1.00 98.81 395 SER A N 1
ATOM 2984 C CA . SER A 1 395 ? -5.720 -12.622 -8.037 1.00 98.81 395 SER A CA 1
ATOM 2985 C C . SER A 1 395 ? -6.666 -11.570 -8.622 1.00 98.81 395 SER A C 1
ATOM 2987 O O . SER A 1 395 ? -6.234 -10.567 -9.181 1.00 98.81 395 SER A O 1
ATOM 2989 N N . VAL A 1 396 ? -7.973 -11.799 -8.536 1.00 98.81 396 VAL A N 1
ATOM 2990 C CA . VAL A 1 396 ? -9.006 -10.882 -9.032 1.00 98.81 396 VAL A CA 1
ATOM 2991 C C . VAL A 1 396 ? -9.806 -10.411 -7.826 1.00 98.81 396 VAL A C 1
ATOM 2993 O O . VAL A 1 396 ? -10.535 -11.190 -7.212 1.00 98.81 396 VAL A O 1
ATOM 2996 N N . THR A 1 397 ? -9.613 -9.161 -7.410 1.00 98.81 397 THR A N 1
ATOM 2997 C CA . THR A 1 397 ? -10.015 -8.720 -6.064 1.00 98.81 397 THR A CA 1
ATOM 2998 C C . THR A 1 397 ? -10.730 -7.373 -6.044 1.00 98.81 397 THR A C 1
ATOM 3000 O O . THR A 1 397 ? -10.609 -6.577 -6.976 1.00 98.81 397 THR A O 1
ATOM 3003 N N . GLY A 1 398 ? -11.434 -7.103 -4.940 1.00 98.38 398 GLY A N 1
ATOM 3004 C CA . GLY A 1 398 ? -11.882 -5.756 -4.574 1.00 98.38 398 GLY A CA 1
ATOM 3005 C C . GLY A 1 398 ? -10.716 -4.794 -4.304 1.00 98.38 398 GLY A C 1
ATOM 3006 O O . GLY A 1 398 ? -9.541 -5.174 -4.358 1.00 98.38 398 GLY A O 1
ATOM 3007 N N . ASN A 1 399 ? -11.042 -3.547 -3.988 1.00 97.81 399 ASN A N 1
ATOM 3008 C CA . ASN A 1 399 ? -10.128 -2.413 -3.923 1.00 97.81 399 ASN A CA 1
ATOM 3009 C C . ASN A 1 399 ? -9.103 -2.531 -2.787 1.00 97.81 399 ASN A C 1
ATOM 3011 O O . ASN A 1 399 ? -7.908 -2.326 -3.002 1.00 97.81 399 ASN A O 1
ATOM 3015 N N . VAL A 1 400 ? -9.541 -2.919 -1.584 1.00 96.62 400 VAL A N 1
ATOM 3016 C CA . VAL A 1 400 ? -8.626 -3.086 -0.440 1.00 96.62 400 VAL A CA 1
ATOM 3017 C C . VAL A 1 400 ? -7.657 -4.244 -0.675 1.00 96.62 400 VAL A C 1
ATOM 3019 O O . VAL A 1 400 ? -6.454 -4.090 -0.480 1.00 96.62 400 VAL A O 1
ATOM 3022 N N . LEU A 1 401 ? -8.158 -5.394 -1.141 1.00 97.81 401 LEU A N 1
ATOM 3023 C CA . LEU A 1 401 ? -7.305 -6.548 -1.429 1.00 97.81 401 LEU A CA 1
ATOM 3024 C C . LEU A 1 401 ? -6.382 -6.317 -2.624 1.00 97.81 401 LEU A C 1
ATOM 3026 O O . LEU A 1 401 ? -5.278 -6.846 -2.598 1.00 97.81 401 LEU A O 1
ATOM 3030 N N . ARG A 1 402 ? -6.778 -5.518 -3.628 1.00 97.75 402 ARG A N 1
ATOM 3031 C CA . ARG A 1 402 ? -5.860 -5.088 -4.697 1.00 97.75 402 ARG A CA 1
ATOM 3032 C C . ARG A 1 402 ? -4.613 -4.507 -4.056 1.00 97.75 402 ARG A C 1
ATOM 3034 O O . ARG A 1 402 ? -3.527 -5.019 -4.274 1.00 97.75 402 ARG A O 1
ATOM 3041 N N . ASP A 1 403 ? -4.817 -3.502 -3.214 1.00 95.19 403 ASP A N 1
ATOM 3042 C CA . ASP A 1 403 ? -3.752 -2.780 -2.536 1.00 95.19 403 ASP A CA 1
ATOM 3043 C C . ASP A 1 403 ? -2.868 -3.724 -1.695 1.00 95.19 403 ASP A C 1
ATOM 3045 O O . ASP A 1 403 ? -1.666 -3.841 -1.930 1.00 95.19 403 ASP A O 1
ATOM 3049 N N . TYR A 1 404 ? -3.486 -4.525 -0.818 1.00 96.19 404 TYR A N 1
ATOM 3050 C CA . TYR A 1 404 ? -2.758 -5.431 0.078 1.00 96.19 404 TYR A CA 1
ATOM 3051 C C . TYR A 1 404 ? -1.951 -6.489 -0.676 1.00 96.19 404 TYR A C 1
ATOM 3053 O O . TYR A 1 404 ? -0.826 -6.797 -0.285 1.00 96.19 404 TYR A O 1
ATOM 3061 N N . LEU A 1 405 ? -2.514 -7.072 -1.738 1.00 97.88 405 LEU A N 1
ATOM 3062 C CA . LEU A 1 405 ? -1.858 -8.137 -2.494 1.00 97.88 405 LEU A CA 1
ATOM 3063 C C . LEU A 1 405 ? -0.751 -7.605 -3.407 1.00 97.88 405 LEU A C 1
ATOM 3065 O O . LEU A 1 405 ? 0.256 -8.295 -3.578 1.00 97.88 405 LEU A O 1
ATOM 3069 N N . THR A 1 406 ? -0.903 -6.388 -3.942 1.00 95.75 406 THR A N 1
ATOM 3070 C CA . THR A 1 406 ? 0.132 -5.730 -4.757 1.00 95.75 406 THR A CA 1
ATOM 3071 C C . THR A 1 406 ? 1.323 -5.219 -3.949 1.00 95.75 406 THR A C 1
ATOM 3073 O O . THR A 1 406 ? 2.376 -4.973 -4.530 1.00 95.75 406 THR A O 1
ATOM 3076 N N . ASP A 1 407 ? 1.216 -5.126 -2.622 1.00 93.94 407 ASP A N 1
ATOM 3077 C CA . ASP A 1 407 ? 2.389 -5.034 -1.748 1.00 93.94 407 ASP A CA 1
ATOM 3078 C C . ASP A 1 407 ? 2.898 -6.419 -1.330 1.00 93.94 407 ASP A C 1
ATOM 3080 O O . ASP A 1 407 ? 4.092 -6.709 -1.434 1.00 93.94 407 ASP A O 1
ATOM 3084 N N . LEU A 1 408 ? 1.995 -7.297 -0.884 1.00 96.31 408 LEU A N 1
ATOM 3085 C CA . LEU A 1 408 ? 2.337 -8.587 -0.290 1.00 96.31 408 LEU A CA 1
ATOM 3086 C C . LEU A 1 408 ? 3.166 -9.478 -1.205 1.00 96.31 408 LEU A C 1
ATOM 3088 O O . LEU A 1 408 ? 4.279 -9.852 -0.837 1.00 96.31 408 LEU A O 1
ATOM 3092 N N . PHE A 1 409 ? 2.639 -9.829 -2.374 1.00 97.50 409 PHE A N 1
ATOM 3093 C CA . PHE A 1 409 ? 3.319 -10.774 -3.250 1.00 97.50 409 PHE A CA 1
ATOM 3094 C C . PHE A 1 409 ? 4.595 -10.181 -3.860 1.00 97.50 409 PHE A C 1
ATOM 3096 O O . PHE A 1 409 ? 5.634 -10.820 -3.721 1.00 97.50 409 PHE A O 1
ATOM 3103 N N . PRO A 1 410 ? 4.622 -8.935 -4.371 1.00 94.62 410 PRO A N 1
ATOM 3104 C CA . PRO A 1 410 ? 5.861 -8.329 -4.867 1.00 94.62 410 PRO A CA 1
ATOM 3105 C C . PRO A 1 410 ? 6.973 -8.198 -3.821 1.00 94.62 410 PRO A C 1
ATOM 3107 O O . PRO A 1 410 ? 8.148 -8.416 -4.126 1.00 94.62 410 PRO A O 1
ATOM 3110 N N . ILE A 1 411 ? 6.646 -7.894 -2.559 1.00 92.12 411 ILE A N 1
ATOM 3111 C CA . ILE A 1 411 ? 7.651 -7.867 -1.484 1.00 92.12 411 ILE A CA 1
ATOM 3112 C C . ILE A 1 411 ? 8.213 -9.269 -1.205 1.00 92.12 411 ILE A C 1
ATOM 3114 O O . ILE A 1 411 ? 9.396 -9.389 -0.870 1.00 92.12 411 ILE A O 1
ATOM 3118 N N . LEU A 1 412 ? 7.405 -10.320 -1.351 1.00 92.88 412 LEU A N 1
ATOM 3119 C CA . LEU A 1 412 ? 7.847 -11.708 -1.197 1.00 92.88 412 LEU A CA 1
ATOM 3120 C C . LEU A 1 412 ? 8.608 -12.231 -2.431 1.00 92.88 412 LEU A C 1
ATOM 3122 O O . LEU A 1 412 ? 9.575 -12.968 -2.258 1.00 92.88 412 LEU A O 1
ATOM 3126 N N . GLU A 1 413 ? 8.218 -11.817 -3.638 1.00 94.50 413 GLU A N 1
ATOM 3127 C CA . GLU A 1 413 ? 8.782 -12.246 -4.926 1.00 94.50 413 GLU A CA 1
ATOM 3128 C C . GLU A 1 413 ? 10.084 -11.516 -5.266 1.00 94.50 413 GLU A C 1
ATOM 3130 O O . GLU A 1 413 ? 11.122 -12.138 -5.464 1.00 94.50 413 GLU A O 1
ATOM 3135 N N . VAL A 1 414 ? 10.061 -10.182 -5.295 1.00 90.31 414 VAL A N 1
ATOM 3136 C CA . VAL A 1 414 ? 11.184 -9.354 -5.781 1.00 90.31 414 VAL A CA 1
ATOM 3137 C C . VAL A 1 414 ? 11.739 -8.415 -4.712 1.00 90.31 414 VAL A C 1
ATOM 3139 O O . VAL A 1 414 ? 12.656 -7.625 -4.947 1.00 90.31 414 VAL A O 1
ATOM 3142 N N . GLY A 1 415 ? 11.218 -8.510 -3.489 1.00 87.38 415 GLY A N 1
ATOM 3143 C CA . GLY A 1 415 ? 11.745 -7.801 -2.333 1.00 87.38 415 GLY A CA 1
ATOM 3144 C C . GLY A 1 415 ? 11.303 -6.345 -2.195 1.00 87.38 415 GLY A C 1
ATOM 3145 O O . GLY A 1 415 ? 11.790 -5.668 -1.285 1.00 87.38 415 GLY A O 1
ATOM 3146 N N . THR A 1 416 ? 10.430 -5.856 -3.071 1.00 85.94 416 THR A N 1
ATOM 3147 C CA . THR A 1 416 ? 9.856 -4.506 -3.035 1.00 85.94 416 THR A CA 1
ATOM 3148 C C . THR A 1 416 ? 8.641 -4.432 -3.959 1.00 85.94 416 THR A C 1
ATOM 3150 O O . THR A 1 416 ? 8.643 -5.036 -5.026 1.00 85.94 416 THR A O 1
ATOM 3153 N N . SER A 1 417 ? 7.630 -3.647 -3.601 1.00 86.25 417 SER A N 1
ATOM 3154 C CA . SER A 1 417 ? 6.467 -3.361 -4.453 1.00 86.25 417 SER A CA 1
ATOM 3155 C C . SER A 1 417 ? 6.701 -2.226 -5.461 1.00 86.25 417 SER A C 1
ATOM 3157 O O . SER A 1 417 ? 5.850 -1.942 -6.304 1.00 86.25 417 SER A O 1
ATOM 3159 N N . ALA A 1 418 ? 7.881 -1.597 -5.429 1.00 83.69 418 ALA A N 1
ATOM 3160 C CA . ALA A 1 418 ? 8.276 -0.558 -6.385 1.00 83.69 418 ALA A CA 1
ATOM 3161 C C . ALA A 1 418 ? 8.697 -1.109 -7.764 1.00 83.69 418 ALA A C 1
ATOM 3163 O O . ALA A 1 418 ? 8.841 -0.347 -8.713 1.00 83.69 418 ALA A O 1
ATOM 3164 N N . LYS A 1 419 ? 8.913 -2.426 -7.892 1.00 85.38 419 LYS A N 1
ATOM 3165 C CA . LYS A 1 419 ? 9.355 -3.084 -9.137 1.00 85.38 419 LYS A CA 1
ATOM 3166 C C . LYS A 1 419 ? 8.195 -3.768 -9.859 1.00 85.38 419 LYS A C 1
ATOM 3168 O O . LYS A 1 419 ? 8.309 -4.919 -10.260 1.00 85.38 419 LYS A O 1
ATOM 3173 N N . MET A 1 420 ? 7.074 -3.063 -9.980 1.00 86.06 420 MET A N 1
ATOM 3174 C CA . MET A 1 420 ? 5.830 -3.598 -10.534 1.00 86.06 420 MET A CA 1
ATOM 3175 C C . MET A 1 420 ? 5.308 -2.714 -11.662 1.00 86.06 420 MET A C 1
ATOM 3177 O O . MET A 1 420 ? 5.410 -1.492 -11.599 1.00 86.06 420 MET A O 1
ATOM 3181 N N . LEU A 1 421 ? 4.691 -3.341 -12.663 1.00 88.00 421 LEU A N 1
ATOM 3182 C CA . LEU A 1 421 ? 3.834 -2.653 -13.624 1.00 88.00 421 LEU A CA 1
ATOM 3183 C C . LEU A 1 421 ? 2.446 -2.459 -13.004 1.00 88.00 421 LEU A C 1
ATOM 3185 O O . LEU A 1 421 ? 1.768 -3.443 -12.706 1.00 88.00 421 LEU A O 1
ATOM 3189 N N . SER A 1 422 ? 2.007 -1.209 -12.852 1.00 92.00 422 SER A N 1
ATOM 3190 C CA . SER A 1 422 ? 0.638 -0.870 -12.446 1.00 92.00 422 SER A CA 1
ATOM 3191 C C . SER A 1 422 ? -0.040 -0.089 -13.573 1.00 92.00 422 SER A C 1
ATOM 3193 O O . SER A 1 422 ? 0.210 1.095 -13.797 1.00 92.00 422 SER A O 1
ATOM 3195 N N . ILE A 1 423 ? -0.852 -0.801 -14.357 1.00 91.12 423 ILE A N 1
ATOM 3196 C CA . ILE A 1 423 ? -1.529 -0.269 -15.543 1.00 91.12 423 ILE A CA 1
ATOM 3197 C C . ILE A 1 423 ? -3.012 -0.116 -15.228 1.00 91.12 423 ILE A C 1
ATOM 3199 O O . ILE A 1 423 ? -3.669 -1.071 -14.812 1.00 91.12 423 ILE A O 1
ATOM 3203 N N . VAL A 1 424 ? -3.544 1.069 -15.504 1.00 93.50 424 VAL A N 1
ATOM 3204 C CA . VAL A 1 424 ? -4.947 1.427 -15.321 1.00 93.50 424 VAL A CA 1
ATOM 3205 C C . VAL A 1 424 ? -5.549 1.761 -16.687 1.00 93.50 424 VAL A C 1
ATOM 3207 O O . VAL A 1 424 ? -5.453 2.904 -17.147 1.00 93.50 424 VAL A O 1
ATOM 3210 N N . PRO A 1 425 ? -6.170 0.779 -17.366 1.00 89.94 425 PRO A N 1
ATOM 3211 C CA . PRO A 1 425 ? -6.972 1.049 -18.550 1.00 89.94 425 PRO A CA 1
ATOM 3212 C C . PRO A 1 425 ? -8.146 1.942 -18.144 1.00 89.94 425 PRO A C 1
ATOM 3214 O O . PRO A 1 425 ? -9.028 1.531 -17.392 1.00 89.94 425 PRO A O 1
ATOM 3217 N N . LEU A 1 426 ? -8.144 3.196 -18.590 1.00 90.94 426 LEU A N 1
ATOM 3218 C CA . LEU A 1 426 ? -9.226 4.117 -18.274 1.00 90.94 426 LEU A CA 1
ATOM 3219 C C . LEU A 1 426 ? -10.468 3.686 -19.053 1.00 90.94 426 LEU A C 1
ATOM 3221 O O . LEU A 1 426 ? -10.397 3.447 -20.256 1.00 90.94 426 LEU A O 1
ATOM 3225 N N . ILE A 1 427 ? -11.630 3.683 -18.396 1.00 88.06 427 ILE A N 1
ATOM 3226 C CA . ILE A 1 427 ? -1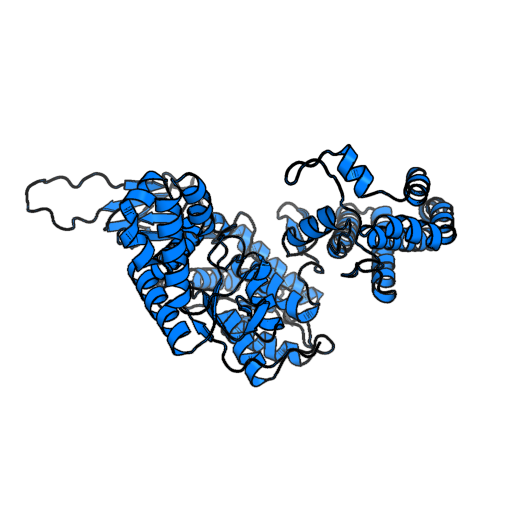2.919 3.320 -19.019 1.00 88.06 427 ILE A CA 1
ATOM 3227 C C . ILE A 1 427 ? -13.192 4.152 -20.290 1.00 88.06 427 ILE A C 1
ATOM 3229 O O . ILE A 1 427 ? -13.814 3.671 -21.232 1.00 88.06 427 ILE A O 1
ATOM 3233 N N . ALA A 1 428 ? -12.688 5.390 -20.345 1.00 89.94 428 ALA A N 1
ATOM 3234 C CA . ALA A 1 428 ? -12.803 6.284 -21.499 1.00 89.94 428 ALA A CA 1
ATOM 3235 C C . ALA A 1 428 ? -11.845 5.960 -22.671 1.00 89.94 428 ALA A C 1
ATOM 3237 O O . ALA A 1 428 ? -11.842 6.684 -23.662 1.00 89.94 428 ALA A O 1
ATOM 3238 N N . GLY A 1 429 ? -11.026 4.909 -22.568 1.00 86.69 429 GLY A N 1
ATOM 3239 C CA . GLY A 1 429 ? -10.119 4.437 -23.620 1.00 86.69 429 GLY A CA 1
ATOM 3240 C C . GLY A 1 429 ? -8.662 4.905 -23.511 1.00 86.69 429 GLY A C 1
ATOM 3241 O O . GLY A 1 429 ? -7.838 4.456 -24.300 1.00 86.69 429 GLY A O 1
ATOM 3242 N N . GLY A 1 430 ? -8.329 5.776 -22.553 1.00 92.44 430 GLY A N 1
ATOM 3243 C CA . GLY A 1 430 ? -6.940 6.164 -22.266 1.00 92.44 430 GLY A CA 1
ATOM 3244 C C . GLY A 1 430 ? -6.198 5.158 -21.376 1.00 92.44 430 GLY A C 1
ATOM 3245 O O . GLY A 1 430 ? -6.784 4.197 -20.879 1.00 92.44 430 GLY A O 1
ATOM 3246 N N . GLY A 1 431 ? -4.917 5.413 -21.123 1.00 92.19 431 GLY A N 1
ATOM 3247 C CA . GLY A 1 431 ? -4.088 4.640 -20.198 1.00 92.19 431 GLY A CA 1
ATOM 3248 C C . GLY A 1 431 ? -3.486 5.525 -19.110 1.00 92.19 431 GLY A C 1
ATOM 3249 O O . GLY A 1 431 ? -2.986 6.612 -19.396 1.00 92.19 431 GLY A O 1
ATOM 3250 N N . LEU A 1 432 ? -3.533 5.055 -17.866 1.00 94.88 432 LEU A N 1
ATOM 3251 C CA . LEU A 1 432 ? -2.776 5.604 -16.744 1.00 94.88 432 LEU A CA 1
ATOM 3252 C C . LEU A 1 432 ? -1.772 4.539 -16.279 1.00 94.88 432 LEU A C 1
ATOM 3254 O O . LEU A 1 432 ? -2.129 3.373 -16.136 1.00 94.88 432 LEU A O 1
ATOM 3258 N N . PHE A 1 433 ? -0.521 4.944 -16.067 1.00 94.62 433 PHE A N 1
ATOM 3259 C CA . PHE A 1 433 ? 0.594 4.053 -15.747 1.00 94.62 433 PHE A CA 1
ATOM 3260 C C . PHE A 1 433 ? 1.224 4.522 -14.441 1.00 94.62 433 PHE A C 1
ATOM 3262 O O . PHE A 1 433 ? 1.936 5.525 -14.406 1.00 94.62 433 PHE A O 1
ATOM 3269 N N . GLU A 1 434 ? 0.905 3.830 -13.357 1.00 92.75 434 GLU A N 1
ATOM 3270 C CA . GLU A 1 434 ? 1.508 4.077 -12.054 1.00 92.75 434 GLU A CA 1
ATOM 3271 C C . GLU A 1 434 ? 2.895 3.423 -12.012 1.00 92.75 434 GLU A C 1
ATOM 3273 O O . GLU A 1 434 ? 3.100 2.307 -12.492 1.00 92.75 434 GLU A O 1
ATOM 3278 N N . THR A 1 435 ? 3.863 4.121 -11.423 1.00 91.31 435 THR A N 1
ATOM 3279 C CA . THR A 1 435 ? 5.287 3.749 -11.452 1.00 91.31 435 THR A CA 1
ATOM 3280 C C . THR A 1 435 ? 5.668 2.695 -10.406 1.00 91.31 435 THR A C 1
ATOM 3282 O O . THR A 1 435 ? 6.843 2.498 -10.118 1.00 91.31 435 THR A O 1
ATOM 3285 N N . GLY A 1 436 ? 4.681 2.037 -9.802 1.00 85.94 436 GLY A N 1
ATOM 3286 C CA . GLY A 1 436 ? 4.828 1.053 -8.733 1.00 85.94 436 GLY A CA 1
ATOM 3287 C C . GLY A 1 436 ? 3.614 1.070 -7.803 1.00 85.94 436 GLY A C 1
ATOM 3288 O O . GLY A 1 436 ? 2.754 1.939 -7.924 1.00 85.94 436 GLY A O 1
ATOM 3289 N N . ALA A 1 437 ? 3.547 0.117 -6.870 1.00 78.50 437 ALA A N 1
ATOM 3290 C CA . ALA A 1 437 ? 2.446 0.024 -5.900 1.00 78.50 437 ALA A CA 1
ATOM 3291 C C . ALA A 1 437 ? 2.790 0.608 -4.513 1.00 78.50 437 ALA A C 1
ATOM 3293 O O . ALA A 1 437 ? 1.913 0.737 -3.667 1.00 78.50 437 ALA A O 1
ATOM 3294 N N . GLY A 1 438 ? 4.057 0.970 -4.274 1.00 76.56 438 GLY A N 1
ATOM 3295 C CA . GLY A 1 438 ? 4.530 1.476 -2.982 1.00 76.56 438 GLY A CA 1
ATOM 3296 C C . GLY A 1 438 ? 4.298 2.978 -2.744 1.00 76.56 438 GLY A C 1
ATOM 3297 O O . GLY A 1 438 ? 3.853 3.722 -3.614 1.00 76.56 438 GLY A O 1
ATOM 3298 N N . GLY A 1 439 ? 4.652 3.447 -1.541 1.00 80.69 439 GLY A N 1
ATOM 3299 C CA . GLY A 1 439 ? 4.580 4.865 -1.155 1.00 80.69 439 GLY A CA 1
ATOM 3300 C C . GLY A 1 439 ? 5.822 5.702 -1.512 1.00 80.69 439 GLY A C 1
ATOM 3301 O O . GLY A 1 439 ? 6.792 5.213 -2.082 1.00 80.69 439 GLY A O 1
ATOM 3302 N N . SER A 1 440 ? 5.848 6.968 -1.079 1.00 86.25 440 SER A N 1
ATOM 3303 C CA . SER A 1 440 ? 6.915 7.951 -1.379 1.00 86.25 440 SER A CA 1
ATOM 3304 C C . SER A 1 440 ? 8.199 7.832 -0.533 1.00 86.25 440 SER A C 1
ATOM 3306 O O . SER A 1 440 ? 9.073 8.695 -0.595 1.00 86.25 440 SER A O 1
ATOM 3308 N N . ALA A 1 441 ? 8.328 6.771 0.271 1.00 86.00 441 ALA A N 1
ATOM 3309 C CA . ALA A 1 441 ? 9.533 6.397 1.024 1.00 86.00 441 ALA A CA 1
ATOM 3310 C C . ALA A 1 441 ? 10.237 7.548 1.802 1.00 86.00 441 ALA A C 1
ATOM 3312 O O . ALA A 1 441 ? 11.400 7.861 1.535 1.00 86.00 441 ALA A O 1
ATOM 3313 N N . PRO A 1 442 ? 9.629 8.128 2.858 1.00 87.56 442 PRO A N 1
ATOM 3314 C CA . PRO A 1 442 ? 10.189 9.279 3.592 1.00 87.56 442 PRO A CA 1
ATOM 3315 C C . PRO A 1 442 ? 11.578 9.028 4.211 1.00 87.56 442 PRO A C 1
ATOM 3317 O O . PRO A 1 442 ? 12.385 9.950 4.338 1.00 87.56 442 PRO A O 1
ATOM 3320 N N . LYS A 1 443 ? 11.908 7.770 4.543 1.00 88.31 443 LYS A N 1
ATOM 3321 C CA . LYS A 1 443 ? 13.244 7.370 5.027 1.00 88.31 443 LYS A CA 1
ATOM 3322 C C . LYS A 1 443 ? 14.341 7.507 3.957 1.00 88.31 443 LYS A C 1
ATOM 3324 O O . LYS A 1 443 ? 15.521 7.455 4.302 1.00 88.31 443 LYS A O 1
ATOM 3329 N N . HIS A 1 444 ? 13.986 7.600 2.674 1.00 94.69 444 HIS A N 1
ATOM 3330 C CA . HIS A 1 444 ? 14.934 7.869 1.588 1.00 94.69 444 HIS A CA 1
ATOM 3331 C C . HIS A 1 444 ? 15.304 9.351 1.576 1.00 94.69 444 HIS A C 1
ATOM 3333 O O . HIS A 1 444 ? 16.480 9.674 1.471 1.00 94.69 444 HIS A O 1
ATOM 3339 N N . VAL A 1 445 ? 14.321 10.233 1.792 1.00 96.62 445 VAL A N 1
ATOM 3340 C CA . VAL A 1 445 ? 14.552 11.680 1.903 1.00 96.62 445 VAL A CA 1
ATOM 3341 C C . VAL A 1 445 ? 15.455 12.001 3.093 1.00 96.62 445 VAL A C 1
ATOM 3343 O O . VAL A 1 445 ? 16.374 12.791 2.946 1.00 96.62 445 VAL A O 1
ATOM 3346 N N . GLN A 1 446 ? 15.259 11.348 4.245 1.00 93.94 446 GLN A N 1
ATOM 3347 C CA . GLN A 1 446 ? 16.142 11.526 5.411 1.00 93.94 446 GLN A CA 1
ATOM 3348 C C . GLN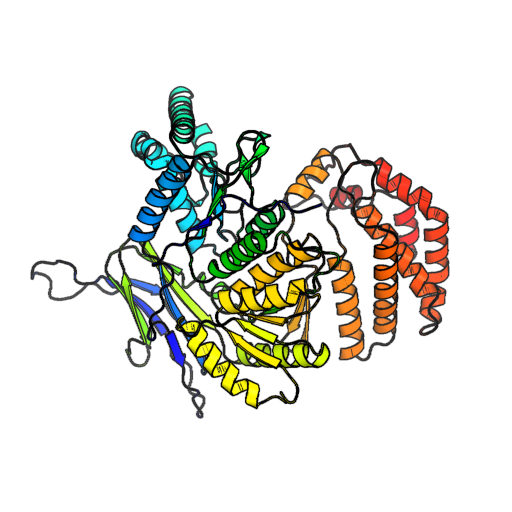 A 1 446 ? 17.608 11.230 5.066 1.00 93.94 446 GLN A C 1
ATOM 3350 O O . GLN A 1 446 ? 18.462 12.084 5.274 1.00 93.94 446 GLN A O 1
ATOM 3355 N N . GLN A 1 447 ? 17.884 10.079 4.441 1.00 96.00 447 GLN A N 1
ATOM 3356 C CA . GLN A 1 447 ? 19.245 9.744 4.011 1.00 96.00 447 GLN A CA 1
ATOM 3357 C C . GLN A 1 447 ? 19.779 10.726 2.962 1.00 96.00 447 GLN A C 1
ATOM 3359 O O . GLN A 1 447 ? 20.947 11.091 3.002 1.00 96.00 447 GLN A O 1
ATOM 3364 N N . PHE A 1 448 ? 18.943 11.169 2.025 1.00 98.12 448 PHE A N 1
ATOM 3365 C CA . PHE A 1 448 ? 19.364 12.137 1.020 1.00 98.12 448 PHE A CA 1
ATOM 3366 C C . PHE A 1 448 ? 19.762 13.479 1.649 1.00 98.12 448 PHE A C 1
ATOM 3368 O O . PHE A 1 448 ? 20.792 14.036 1.291 1.00 98.12 448 PHE A O 1
ATOM 3375 N N . LEU A 1 449 ? 18.999 13.977 2.622 1.00 97.94 449 LEU A N 1
ATOM 3376 C CA . LEU A 1 449 ? 19.321 15.227 3.315 1.00 97.94 449 LEU A CA 1
ATOM 3377 C C . LEU A 1 449 ? 20.570 15.103 4.196 1.00 97.94 449 LEU A C 1
ATOM 3379 O O . LEU A 1 449 ? 21.359 16.040 4.264 1.00 97.94 449 LEU A O 1
ATOM 3383 N N . GLU A 1 450 ? 20.759 13.960 4.855 1.00 97.25 450 GLU A N 1
ATOM 3384 C CA . GLU A 1 450 ? 21.874 13.729 5.784 1.00 97.25 450 GLU A CA 1
ATOM 3385 C C . GLU A 1 450 ? 23.185 13.372 5.063 1.00 97.25 450 GLU A C 1
ATOM 3387 O O . GLU A 1 450 ? 24.254 13.833 5.457 1.00 97.25 450 GLU A O 1
ATOM 3392 N N . GLU A 1 451 ? 23.108 12.573 3.996 1.00 97.94 451 GLU A N 1
ATOM 3393 C CA . GLU A 1 451 ? 24.264 11.916 3.370 1.00 97.94 451 GLU A CA 1
ATOM 3394 C C . GLU A 1 451 ? 24.323 12.092 1.841 1.00 97.94 451 GLU A C 1
ATOM 3396 O O . GLU A 1 451 ? 25.178 11.485 1.194 1.00 97.94 451 GLU A O 1
ATOM 3401 N N . ASN A 1 452 ? 23.407 12.858 1.235 1.00 98.12 452 ASN A N 1
ATOM 3402 C CA . ASN A 1 452 ? 23.307 13.062 -0.218 1.00 98.12 452 ASN A CA 1
ATOM 3403 C C . ASN A 1 452 ? 23.365 11.744 -1.003 1.00 98.12 452 ASN A C 1
ATOM 3405 O O . ASN A 1 452 ? 24.064 11.614 -2.009 1.00 98.12 452 ASN A O 1
ATOM 3409 N N . TYR A 1 453 ? 22.619 10.751 -0.514 1.00 98.38 453 TYR A N 1
ATOM 3410 C CA . TYR A 1 453 ? 22.473 9.432 -1.118 1.00 98.38 453 TYR A CA 1
ATOM 3411 C C . TYR A 1 453 ? 20.994 9.079 -1.248 1.00 98.38 453 TYR A C 1
ATOM 3413 O O . TYR A 1 453 ? 20.289 8.944 -0.245 1.00 98.38 453 TYR A O 1
ATOM 3421 N N . LEU A 1 454 ? 20.515 8.906 -2.483 1.00 98.00 454 LEU A N 1
ATOM 3422 C CA . LEU A 1 454 ? 19.119 8.565 -2.739 1.00 98.00 454 LEU A CA 1
ATOM 3423 C C . LEU A 1 454 ? 18.985 7.101 -3.167 1.00 98.00 454 LEU A C 1
ATOM 3425 O O . LEU A 1 454 ? 19.215 6.749 -4.318 1.00 98.00 454 LEU A O 1
ATOM 3429 N N . ARG A 1 455 ? 18.542 6.241 -2.246 1.00 96.00 455 ARG A N 1
ATOM 3430 C CA . ARG A 1 455 ? 18.319 4.800 -2.495 1.00 96.00 455 ARG A CA 1
ATOM 3431 C C . ARG A 1 455 ? 16.956 4.453 -3.120 1.00 96.00 455 ARG A C 1
ATOM 3433 O O . ARG A 1 455 ? 16.488 3.324 -2.989 1.00 96.00 455 ARG A O 1
ATOM 3440 N N . TRP A 1 456 ? 16.268 5.435 -3.703 1.00 95.25 456 TRP A N 1
ATOM 3441 C CA . TRP A 1 456 ? 15.010 5.210 -4.419 1.00 95.25 456 TRP A CA 1
ATOM 3442 C C . TRP A 1 456 ? 15.282 4.478 -5.732 1.00 95.25 456 TRP A C 1
ATOM 3444 O O . TRP A 1 456 ? 16.116 4.929 -6.512 1.00 95.25 456 TRP A O 1
ATOM 3454 N N . ASP A 1 457 ? 14.583 3.374 -5.975 1.00 93.88 457 ASP A N 1
ATOM 3455 C CA . ASP A 1 457 ? 14.723 2.587 -7.198 1.00 93.88 457 ASP A CA 1
ATOM 3456 C C . ASP A 1 457 ? 13.640 2.994 -8.207 1.00 93.88 457 ASP A C 1
ATOM 3458 O O . ASP A 1 457 ? 12.460 2.728 -7.993 1.00 93.88 457 ASP A O 1
ATOM 3462 N N . SER A 1 458 ? 14.054 3.653 -9.292 1.00 95.94 458 SER A N 1
ATOM 3463 C CA . SER A 1 458 ? 13.163 4.167 -10.341 1.00 95.94 458 SER A CA 1
ATOM 3464 C C . SER A 1 458 ? 12.775 3.124 -11.393 1.00 95.94 458 SER A C 1
ATOM 3466 O O . SER A 1 458 ? 12.164 3.483 -12.394 1.00 95.94 458 SER A O 1
ATOM 3468 N N . LEU A 1 459 ? 13.088 1.838 -11.201 1.00 93.12 459 LEU A N 1
ATOM 3469 C CA . LEU A 1 459 ? 12.770 0.800 -12.188 1.00 93.12 459 LEU A CA 1
ATOM 3470 C C . LEU A 1 459 ? 11.284 0.778 -12.591 1.00 93.12 459 LEU A C 1
ATOM 3472 O O . LEU A 1 459 ? 10.966 0.609 -13.766 1.00 93.12 459 LEU A O 1
ATOM 3476 N N . GLY A 1 460 ? 10.371 1.001 -11.644 1.00 92.81 460 GLY A N 1
ATOM 3477 C CA . GLY A 1 460 ? 8.945 1.081 -11.954 1.00 92.81 460 GLY A CA 1
ATOM 3478 C C . GLY A 1 460 ? 8.559 2.310 -12.795 1.00 92.81 460 GLY A C 1
ATOM 3479 O O . GLY A 1 460 ? 7.645 2.222 -13.611 1.00 92.81 460 GLY A O 1
ATOM 3480 N N . GLU A 1 461 ? 9.298 3.423 -12.704 1.00 96.50 461 GLU A N 1
ATOM 3481 C CA . GLU A 1 461 ? 9.149 4.570 -13.618 1.00 96.50 461 GLU A CA 1
ATOM 3482 C C . GLU A 1 461 ? 9.564 4.182 -15.044 1.00 96.50 461 GLU A C 1
ATOM 3484 O O . GLU A 1 461 ? 8.895 4.549 -16.010 1.00 96.50 461 GLU A O 1
ATOM 3489 N N . PHE A 1 462 ? 10.631 3.390 -15.179 1.00 96.81 462 PHE A N 1
ATOM 3490 C CA . PHE A 1 462 ? 11.144 2.949 -16.476 1.00 96.81 462 PHE A CA 1
ATOM 3491 C C . PHE A 1 462 ? 10.171 1.977 -17.157 1.00 96.81 462 PHE A C 1
ATOM 3493 O O . PHE A 1 462 ? 9.886 2.115 -18.347 1.00 96.81 462 PHE A O 1
ATOM 3500 N N . PHE A 1 463 ? 9.601 1.042 -16.391 1.00 94.38 463 PHE A N 1
ATOM 3501 C CA . PHE A 1 463 ? 8.565 0.126 -16.870 1.00 94.38 463 PHE A CA 1
ATOM 3502 C C . PHE A 1 463 ? 7.262 0.848 -17.232 1.00 94.38 463 PHE A C 1
ATOM 3504 O O . PHE A 1 463 ? 6.678 0.577 -18.282 1.00 94.38 463 PHE A O 1
ATOM 3511 N N . ALA A 1 464 ? 6.816 1.800 -16.408 1.00 96.00 464 ALA A N 1
ATOM 3512 C CA . ALA A 1 464 ? 5.629 2.598 -16.704 1.00 96.00 464 ALA A CA 1
ATOM 3513 C C . ALA A 1 464 ? 5.810 3.448 -17.973 1.00 96.00 464 ALA A C 1
ATOM 3515 O O . ALA A 1 464 ? 4.879 3.564 -18.771 1.00 96.00 464 ALA A O 1
ATOM 3516 N N . LEU A 1 465 ? 7.006 4.005 -18.199 1.00 98.12 465 LEU A N 1
ATOM 3517 C CA . LEU A 1 465 ? 7.316 4.760 -19.413 1.00 98.12 465 LEU A CA 1
ATOM 3518 C C . LEU A 1 465 ? 7.292 3.872 -20.665 1.00 98.12 465 LEU A C 1
ATOM 3520 O O . LEU A 1 465 ? 6.711 4.278 -21.671 1.00 98.12 465 LEU A O 1
ATOM 3524 N N . ALA A 1 466 ? 7.859 2.662 -20.601 1.00 96.56 466 ALA A N 1
ATOM 3525 C CA . ALA A 1 466 ? 7.807 1.704 -21.708 1.00 96.56 466 ALA A CA 1
ATOM 3526 C C . ALA A 1 466 ? 6.356 1.330 -22.057 1.00 96.56 466 ALA A C 1
ATOM 3528 O O . ALA A 1 466 ? 5.940 1.481 -23.207 1.00 96.56 466 ALA A O 1
ATOM 3529 N N . ALA A 1 467 ? 5.548 0.975 -21.051 1.00 94.69 467 ALA A N 1
ATOM 3530 C CA . ALA A 1 467 ? 4.129 0.662 -21.229 1.00 94.69 467 ALA A CA 1
ATOM 3531 C C . ALA A 1 467 ? 3.316 1.858 -21.767 1.00 94.69 467 ALA A C 1
ATOM 3533 O O . ALA A 1 467 ? 2.423 1.690 -22.599 1.00 94.69 467 ALA A O 1
ATOM 3534 N N . SER A 1 468 ? 3.640 3.080 -21.334 1.00 97.31 468 SER A N 1
ATOM 3535 C CA . SER A 1 468 ? 3.016 4.313 -21.831 1.00 97.31 468 SER A CA 1
ATOM 3536 C C . SER A 1 468 ? 3.321 4.558 -23.315 1.00 97.31 468 SER A C 1
ATOM 3538 O O . SER A 1 468 ? 2.416 4.846 -24.103 1.00 97.31 468 SER A O 1
ATOM 3540 N N . LEU A 1 469 ? 4.581 4.382 -23.729 1.00 97.88 469 LEU A N 1
ATOM 3541 C CA . LEU A 1 469 ? 4.998 4.499 -25.129 1.00 97.88 469 LEU A CA 1
ATOM 3542 C C . LEU A 1 469 ? 4.382 3.398 -26.005 1.00 97.88 469 LEU A C 1
ATOM 3544 O O . LEU A 1 469 ? 3.955 3.685 -27.125 1.00 97.88 469 LEU A O 1
ATOM 3548 N N . GLU A 1 470 ? 4.268 2.169 -25.495 1.00 95.62 470 GLU A N 1
ATOM 3549 C CA . GLU A 1 470 ? 3.577 1.068 -26.177 1.00 95.62 470 GLU A CA 1
ATOM 3550 C C . GLU A 1 470 ? 2.078 1.364 -26.350 1.00 95.62 470 GLU A C 1
ATOM 3552 O O . GLU A 1 470 ? 1.509 1.173 -27.431 1.00 95.62 470 GLU A O 1
ATOM 3557 N N . HIS A 1 471 ? 1.426 1.898 -25.317 1.00 93.94 471 HIS A N 1
ATOM 3558 C CA . HIS A 1 471 ? 0.032 2.318 -25.403 1.00 93.94 471 HIS A CA 1
ATOM 3559 C C . HIS A 1 471 ? -0.164 3.427 -26.441 1.00 93.94 471 HIS A C 1
ATOM 3561 O O . HIS A 1 471 ? -1.076 3.341 -27.262 1.00 93.94 471 HIS A O 1
ATOM 3567 N N . LEU A 1 472 ? 0.712 4.435 -26.471 1.00 95.94 472 LEU A N 1
ATOM 3568 C CA . LEU A 1 472 ? 0.694 5.480 -27.497 1.00 95.94 472 LEU A CA 1
ATOM 3569 C C . LEU A 1 472 ? 0.888 4.891 -28.904 1.00 95.94 472 LEU A C 1
ATOM 3571 O O . LEU A 1 472 ? 0.180 5.256 -29.844 1.00 95.94 472 LEU A O 1
ATOM 3575 N N . ALA A 1 473 ? 1.830 3.957 -29.047 1.00 96.12 473 ALA A N 1
ATOM 3576 C CA . ALA A 1 473 ? 2.116 3.290 -30.308 1.00 96.12 473 ALA A CA 1
ATOM 3577 C C . ALA A 1 473 ? 0.912 2.507 -30.837 1.00 96.12 473 ALA A C 1
ATOM 3579 O O . ALA A 1 473 ? 0.605 2.593 -32.023 1.00 96.12 473 ALA A O 1
ATOM 3580 N N . THR A 1 474 ? 0.221 1.771 -29.968 1.00 90.44 474 THR A N 1
ATOM 3581 C CA . THR A 1 474 ? -0.912 0.916 -30.343 1.00 90.44 474 THR A CA 1
ATOM 3582 C C . THR A 1 474 ? -2.195 1.712 -30.564 1.00 90.44 474 THR A C 1
ATOM 3584 O O . THR A 1 474 ? -2.861 1.525 -31.579 1.00 90.44 474 THR A O 1
ATOM 3587 N N . THR A 1 475 ? -2.534 2.631 -29.659 1.00 93.00 475 THR A N 1
ATOM 3588 C CA . THR A 1 475 ? -3.796 3.389 -29.730 1.00 93.00 475 THR A CA 1
ATOM 3589 C C . THR A 1 475 ? -3.813 4.447 -30.828 1.00 93.00 475 THR A C 1
ATOM 3591 O O . THR A 1 475 ? -4.868 4.682 -31.414 1.00 93.00 475 THR A O 1
ATOM 3594 N N . LEU A 1 476 ? -2.665 5.062 -31.139 1.00 94.00 476 LEU A N 1
ATOM 3595 C CA . LEU A 1 476 ? -2.547 6.095 -32.177 1.00 94.00 476 LEU A CA 1
ATOM 3596 C C . LEU A 1 476 ? -1.780 5.635 -33.423 1.00 94.00 476 LEU A C 1
ATOM 3598 O O . LEU A 1 476 ? -1.524 6.448 -34.309 1.00 94.00 476 LEU A O 1
ATOM 3602 N N . ASN A 1 477 ? -1.400 4.355 -33.506 1.00 95.31 477 ASN A N 1
ATOM 3603 C CA . ASN A 1 477 ? -0.568 3.816 -34.587 1.00 95.31 477 ASN A CA 1
ATOM 3604 C C . ASN A 1 477 ? 0.746 4.614 -34.785 1.00 95.31 477 ASN A C 1
ATOM 3606 O O . ASN A 1 477 ? 1.131 4.968 -35.902 1.00 95.31 477 ASN A O 1
ATOM 3610 N N . HIS A 1 478 ? 1.423 4.952 -33.682 1.00 97.06 478 HIS A N 1
ATOM 3611 C CA . HIS A 1 478 ? 2.581 5.850 -33.673 1.00 97.06 478 HIS A CA 1
ATOM 3612 C C . HIS A 1 478 ? 3.915 5.083 -33.761 1.00 97.06 478 HIS A C 1
ATOM 3614 O O . HIS A 1 478 ? 4.527 4.738 -32.747 1.00 97.06 478 HIS A O 1
ATOM 3620 N N . ALA A 1 479 ? 4.419 4.866 -34.981 1.00 96.88 479 ALA A N 1
ATOM 3621 C CA . ALA A 1 479 ? 5.602 4.033 -35.250 1.00 96.88 479 ALA A CA 1
ATOM 3622 C C . ALA A 1 479 ? 6.861 4.408 -34.435 1.00 96.88 479 ALA A C 1
ATOM 3624 O O . ALA A 1 479 ? 7.501 3.536 -33.856 1.00 96.88 479 ALA A O 1
ATOM 3625 N N . LYS A 1 480 ? 7.187 5.702 -34.298 1.00 97.06 480 LYS A N 1
ATOM 3626 C CA . LYS A 1 480 ? 8.344 6.141 -33.487 1.00 97.06 480 LYS A CA 1
ATOM 3627 C C . LYS A 1 480 ? 8.189 5.844 -31.994 1.00 97.06 480 LYS A C 1
ATOM 3629 O O . LYS A 1 480 ? 9.181 5.609 -31.315 1.00 97.06 480 LYS A O 1
ATOM 3634 N N . ALA A 1 481 ? 6.955 5.826 -31.487 1.00 97.94 481 ALA A N 1
ATOM 3635 C CA . ALA A 1 481 ? 6.699 5.513 -30.082 1.00 97.94 481 ALA A CA 1
ATOM 3636 C C . ALA A 1 481 ? 6.939 4.024 -29.829 1.00 97.94 481 ALA A C 1
ATOM 3638 O O . ALA A 1 481 ? 7.505 3.670 -28.802 1.00 97.94 481 ALA A O 1
ATOM 3639 N N . LYS A 1 482 ? 6.620 3.174 -30.817 1.00 97.50 482 LYS A N 1
ATOM 3640 C CA . LYS A 1 482 ? 6.974 1.755 -30.780 1.00 97.50 482 LYS A CA 1
ATOM 3641 C C . LYS A 1 482 ? 8.487 1.554 -30.680 1.00 97.50 482 LYS A C 1
ATOM 3643 O O . LYS A 1 482 ? 8.932 0.806 -29.823 1.00 97.50 482 LYS A O 1
ATOM 3648 N N . VAL A 1 483 ? 9.273 2.248 -31.508 1.00 98.50 483 VAL A N 1
ATOM 3649 C CA . VAL A 1 483 ? 10.744 2.149 -31.453 1.00 98.50 483 VAL A CA 1
ATOM 3650 C C . VAL A 1 483 ? 11.279 2.604 -30.092 1.00 98.50 483 VAL A C 1
ATOM 3652 O O . VAL A 1 483 ? 12.139 1.934 -29.523 1.00 98.50 483 VAL A O 1
ATOM 3655 N N . LEU A 1 484 ? 10.758 3.705 -29.538 1.00 98.56 484 LEU A N 1
ATOM 3656 C CA . LEU A 1 484 ? 11.132 4.174 -28.199 1.00 98.56 484 LEU A CA 1
ATOM 3657 C C . LEU A 1 484 ? 10.783 3.151 -27.104 1.00 98.56 484 LEU A C 1
ATOM 3659 O O . LEU A 1 484 ? 11.619 2.915 -26.238 1.00 98.56 484 LEU A O 1
ATOM 3663 N N . ALA A 1 485 ? 9.602 2.526 -27.161 1.00 97.94 485 ALA A N 1
ATOM 3664 C CA . ALA A 1 485 ? 9.191 1.480 -26.221 1.00 97.94 485 ALA A CA 1
ATOM 3665 C C . ALA A 1 485 ? 10.100 0.241 -26.313 1.00 97.94 485 ALA A C 1
ATOM 3667 O O . ALA A 1 485 ? 10.720 -0.136 -25.323 1.00 97.94 485 ALA A O 1
ATOM 3668 N N . ASP A 1 486 ? 10.268 -0.322 -27.515 1.00 98.06 486 ASP A N 1
ATOM 3669 C CA . ASP A 1 486 ? 11.051 -1.547 -27.741 1.00 98.06 486 ASP A CA 1
ATOM 3670 C C . ASP A 1 486 ? 12.529 -1.367 -27.312 1.00 98.06 486 ASP A C 1
ATOM 3672 O O . ASP A 1 486 ? 13.163 -2.260 -26.737 1.00 98.06 486 ASP A O 1
ATOM 3676 N N . THR A 1 487 ? 13.101 -0.186 -27.577 1.00 98.75 487 THR A N 1
ATOM 3677 C CA . THR A 1 487 ? 14.479 0.144 -27.174 1.00 98.75 487 THR A CA 1
ATOM 3678 C C . THR A 1 487 ? 14.605 0.439 -25.682 1.00 98.75 487 THR A C 1
ATOM 3680 O O . THR A 1 487 ? 15.649 0.128 -25.105 1.00 98.75 487 THR A O 1
ATOM 3683 N N . LEU A 1 488 ? 13.566 0.983 -25.040 1.00 98.56 488 LEU A N 1
ATOM 3684 C CA . LEU A 1 488 ? 13.535 1.164 -23.590 1.00 98.56 488 LEU A CA 1
ATOM 3685 C C . LEU A 1 488 ? 13.438 -0.186 -22.870 1.00 98.56 488 LEU A C 1
ATOM 3687 O O . LEU A 1 488 ? 14.150 -0.394 -21.893 1.00 98.56 488 LEU A O 1
ATOM 3691 N N . ASP A 1 489 ? 12.657 -1.137 -23.384 1.00 97.19 489 ASP A N 1
ATOM 3692 C CA . ASP A 1 489 ? 12.617 -2.506 -22.852 1.00 97.19 489 ASP A CA 1
ATOM 3693 C C . ASP A 1 489 ? 13.969 -3.213 -22.987 1.00 97.19 489 ASP A C 1
ATOM 3695 O O . ASP A 1 489 ? 14.449 -3.843 -22.042 1.00 97.19 489 ASP A O 1
ATOM 3699 N N . THR A 1 490 ? 14.648 -3.029 -24.123 1.00 98.06 490 THR A N 1
ATOM 3700 C CA . THR A 1 490 ? 16.025 -3.516 -24.310 1.00 98.06 490 THR A CA 1
ATOM 3701 C C . THR A 1 490 ? 16.980 -2.897 -23.280 1.00 98.06 490 THR A C 1
ATOM 3703 O O . THR A 1 490 ? 17.811 -3.593 -22.690 1.00 98.06 490 THR A O 1
ATOM 3706 N N . ALA A 1 491 ? 16.853 -1.591 -23.026 1.00 98.44 491 ALA A N 1
ATOM 3707 C CA . ALA A 1 491 ? 17.656 -0.886 -22.032 1.00 98.44 491 ALA A CA 1
ATOM 3708 C C . ALA A 1 491 ? 17.371 -1.367 -20.603 1.00 98.44 491 ALA A C 1
ATOM 3710 O O . ALA A 1 491 ? 18.313 -1.567 -19.838 1.00 98.44 491 ALA A O 1
ATOM 3711 N N . ASN A 1 492 ? 16.102 -1.610 -20.263 1.00 96.81 492 ASN A N 1
ATOM 3712 C CA . ASN A 1 492 ? 15.680 -2.170 -18.981 1.00 96.81 492 ASN A CA 1
ATOM 3713 C C . ASN A 1 492 ? 16.269 -3.572 -18.756 1.00 96.81 492 ASN A C 1
ATOM 3715 O O . ASN A 1 492 ? 16.779 -3.854 -17.672 1.00 96.81 492 ASN A O 1
ATOM 3719 N N . GLY A 1 493 ? 16.269 -4.432 -19.782 1.00 96.25 493 GLY A N 1
ATOM 3720 C CA . GLY A 1 493 ? 16.912 -5.749 -19.720 1.00 96.25 493 GLY A CA 1
ATOM 3721 C C . GLY A 1 493 ? 18.404 -5.637 -19.400 1.00 96.25 493 GLY A C 1
ATOM 3722 O O . GLY A 1 493 ? 18.875 -6.179 -18.400 1.00 96.25 493 GLY A O 1
ATOM 3723 N N . LYS A 1 494 ? 19.132 -4.821 -20.170 1.00 97.81 494 LYS A N 1
ATOM 3724 C CA . LYS A 1 494 ? 20.566 -4.581 -19.948 1.00 97.81 494 LYS A CA 1
ATOM 3725 C C . LYS A 1 494 ? 20.857 -3.934 -18.588 1.00 97.81 494 LYS A C 1
ATOM 3727 O O . LYS A 1 494 ? 21.877 -4.234 -17.967 1.00 97.81 494 LYS A O 1
ATOM 3732 N N . PHE A 1 495 ? 19.977 -3.053 -18.114 1.00 96.81 495 PHE A N 1
ATOM 3733 C CA . PHE A 1 495 ? 20.054 -2.424 -16.794 1.00 96.81 495 PHE A CA 1
ATOM 3734 C C . PHE A 1 495 ? 19.999 -3.456 -15.662 1.00 96.81 495 PHE A C 1
ATOM 3736 O O . PHE A 1 495 ? 20.803 -3.386 -14.729 1.00 96.81 495 PHE A O 1
ATOM 3743 N N . LEU A 1 496 ? 19.085 -4.424 -15.768 1.00 94.50 496 LEU A N 1
ATOM 3744 C CA . LEU A 1 496 ? 18.929 -5.508 -14.801 1.00 94.50 496 LEU A CA 1
ATOM 3745 C C . LEU A 1 496 ? 20.089 -6.506 -14.865 1.00 94.50 496 LEU A C 1
ATOM 3747 O O . LEU A 1 496 ? 20.646 -6.850 -13.827 1.00 94.50 496 LEU A O 1
ATOM 3751 N N . GLU A 1 497 ? 20.501 -6.920 -16.066 1.00 96.56 497 GLU A N 1
ATOM 3752 C CA . GLU A 1 497 ? 21.617 -7.858 -16.274 1.00 96.56 497 GLU A CA 1
ATOM 3753 C C . GLU A 1 497 ? 22.947 -7.343 -15.706 1.00 96.56 497 GLU A C 1
ATOM 3755 O O . GLU A 1 497 ? 23.759 -8.125 -15.214 1.00 96.56 497 GLU A O 1
ATOM 3760 N N . ASN A 1 498 ? 23.169 -6.026 -15.756 1.00 96.31 498 ASN A N 1
ATOM 3761 C CA . ASN A 1 498 ? 24.392 -5.384 -15.267 1.00 96.31 498 ASN A CA 1
ATOM 3762 C C . ASN A 1 498 ? 24.273 -4.829 -13.837 1.00 96.31 498 ASN A C 1
ATOM 3764 O O . ASN A 1 498 ? 25.147 -4.066 -13.417 1.00 96.31 498 ASN A O 1
ATOM 3768 N N . ASP A 1 499 ? 23.197 -5.174 -13.119 1.00 94.56 499 ASP A N 1
ATOM 3769 C CA . ASP A 1 499 ? 22.919 -4.771 -11.734 1.00 94.56 499 ASP A CA 1
ATOM 3770 C C . ASP A 1 499 ? 23.118 -3.263 -11.485 1.00 94.56 499 ASP A C 1
ATOM 3772 O O . ASP A 1 499 ? 23.816 -2.825 -10.570 1.00 94.56 499 ASP A O 1
ATOM 3776 N N . LYS A 1 500 ? 22.523 -2.428 -12.347 1.00 96.50 500 LYS A N 1
ATOM 3777 C CA . LYS A 1 500 ? 22.643 -0.959 -12.263 1.00 96.50 500 LYS A CA 1
ATOM 3778 C C . LYS A 1 500 ? 21.580 -0.301 -11.379 1.00 96.50 500 LYS A C 1
ATOM 3780 O O . LYS A 1 500 ? 21.399 0.917 -11.425 1.00 96.50 500 LYS A O 1
ATOM 3785 N N . SER A 1 501 ? 20.903 -1.094 -10.546 1.00 94.88 501 SER A N 1
ATOM 3786 C CA . SER A 1 501 ? 19.970 -0.594 -9.531 1.00 94.88 501 SER A CA 1
ATOM 3787 C C . SER A 1 501 ? 20.709 0.185 -8.429 1.00 94.88 501 SER A C 1
ATOM 3789 O O . SER A 1 501 ? 21.886 -0.077 -8.169 1.00 94.88 501 SER A O 1
ATOM 3791 N N . PRO A 1 502 ? 20.046 1.130 -7.740 1.00 95.69 502 PRO A N 1
ATOM 3792 C CA . PRO A 1 502 ? 20.634 1.816 -6.596 1.00 95.69 502 PRO A CA 1
ATOM 3793 C C . PRO A 1 502 ? 21.026 0.837 -5.486 1.00 95.69 502 PRO A C 1
ATOM 3795 O O . PRO A 1 502 ? 20.240 -0.019 -5.072 1.00 95.69 502 PRO A O 1
ATOM 3798 N N . GLY A 1 503 ? 22.235 1.002 -4.961 1.00 94.44 503 GLY A N 1
ATOM 3799 C CA . GLY A 1 503 ? 22.677 0.332 -3.752 1.00 94.44 503 GLY A CA 1
ATOM 3800 C C . GLY A 1 503 ? 21.986 0.882 -2.499 1.00 94.44 503 GLY A C 1
ATOM 3801 O O . GLY A 1 503 ? 21.006 1.630 -2.533 1.00 94.44 503 GLY A O 1
ATOM 3802 N N . ARG A 1 504 ? 22.516 0.504 -1.333 1.00 92.62 504 ARG A N 1
ATOM 3803 C CA . ARG A 1 504 ? 22.015 0.982 -0.027 1.00 92.62 504 ARG A CA 1
ATOM 3804 C C . ARG A 1 504 ? 23.099 1.603 0.849 1.00 92.62 504 ARG A C 1
ATOM 3806 O O . ARG A 1 504 ? 22.875 1.787 2.043 1.00 92.62 504 ARG A O 1
ATOM 3813 N N . LYS A 1 505 ? 24.286 1.848 0.292 1.00 93.81 505 LYS A N 1
ATOM 3814 C CA . LYS A 1 505 ? 25.471 2.310 1.024 1.00 93.81 505 LYS A CA 1
ATOM 3815 C C . LYS A 1 505 ? 26.222 3.347 0.204 1.00 93.81 505 LYS A C 1
ATOM 3817 O O . LYS A 1 505 ? 26.310 3.214 -1.016 1.00 93.81 505 LYS A O 1
ATOM 3822 N N . LEU A 1 506 ? 26.815 4.315 0.891 1.00 96.06 506 LEU A N 1
ATOM 3823 C CA . LEU A 1 506 ? 27.722 5.280 0.276 1.00 96.06 506 LEU A CA 1
ATOM 3824 C C . LEU A 1 506 ? 28.847 4.572 -0.494 1.00 96.06 506 LEU A C 1
ATOM 3826 O O . LEU A 1 506 ? 29.256 3.463 -0.143 1.00 96.06 506 LEU A O 1
ATOM 3830 N N . GLY A 1 507 ? 29.329 5.219 -1.552 1.00 95.38 507 GLY A N 1
ATOM 3831 C CA . GLY A 1 507 ? 30.334 4.680 -2.468 1.00 95.38 507 GLY A CA 1
ATOM 3832 C C . GLY A 1 507 ? 29.777 3.709 -3.513 1.00 95.38 507 GLY A C 1
ATOM 3833 O O . GLY A 1 507 ? 30.539 3.208 -4.334 1.00 95.38 507 GLY A O 1
ATOM 3834 N N . THR A 1 508 ? 28.468 3.446 -3.508 1.00 96.31 508 THR A N 1
ATOM 3835 C CA . THR A 1 508 ? 27.783 2.674 -4.558 1.00 96.31 508 THR A CA 1
ATOM 3836 C C . THR A 1 508 ? 26.883 3.577 -5.397 1.00 96.31 508 THR A C 1
ATOM 3838 O O . THR A 1 508 ? 26.565 4.698 -4.993 1.00 96.31 508 THR A O 1
ATOM 3841 N N . THR A 1 509 ? 26.460 3.095 -6.565 1.00 95.44 509 THR A N 1
ATOM 3842 C CA . THR A 1 509 ? 25.464 3.767 -7.410 1.00 95.44 509 THR A CA 1
ATOM 3843 C C . THR A 1 509 ? 24.202 4.067 -6.607 1.00 95.44 509 THR A C 1
ATOM 3845 O O . THR A 1 509 ? 23.680 3.189 -5.926 1.00 95.44 509 THR A O 1
ATOM 3848 N N . ASP A 1 510 ? 23.712 5.300 -6.676 1.00 98.12 510 ASP A N 1
ATOM 3849 C CA . ASP A 1 510 ? 22.412 5.692 -6.132 1.00 98.12 510 ASP A CA 1
ATOM 3850 C C . ASP A 1 510 ? 21.408 5.942 -7.276 1.00 98.12 510 ASP A C 1
ATOM 3852 O O . ASP A 1 510 ? 21.693 5.638 -8.436 1.00 98.12 510 ASP A O 1
ATOM 3856 N N . ASN A 1 511 ? 20.234 6.500 -6.973 1.00 98.44 511 ASN A N 1
ATOM 3857 C CA . ASN A 1 511 ? 19.197 6.813 -7.960 1.00 98.44 511 ASN A CA 1
ATOM 3858 C C . ASN A 1 511 ? 19.706 7.611 -9.176 1.00 98.44 511 ASN A C 1
ATOM 3860 O O . ASN A 1 511 ? 19.340 7.323 -10.311 1.00 98.44 511 ASN A O 1
ATOM 3864 N N . ARG A 1 512 ? 20.592 8.589 -8.976 1.00 98.62 512 ARG A N 1
ATOM 3865 C CA . ARG A 1 512 ? 21.085 9.431 -10.079 1.00 98.62 512 ARG A CA 1
ATOM 3866 C C . ARG A 1 512 ? 21.978 8.629 -11.018 1.00 98.62 512 ARG A C 1
ATOM 3868 O O . ARG A 1 512 ? 21.902 8.769 -12.237 1.00 98.62 512 ARG A O 1
ATOM 3875 N N . GLY A 1 513 ? 22.808 7.758 -10.449 1.00 98.44 513 GLY A N 1
ATOM 3876 C CA . GLY A 1 513 ? 23.637 6.847 -11.228 1.00 98.44 513 GLY A CA 1
ATOM 3877 C C . GLY A 1 513 ? 22.816 5.801 -11.985 1.00 98.44 513 GLY A C 1
ATOM 3878 O O . GLY A 1 513 ? 23.153 5.493 -13.127 1.00 98.44 513 GLY A O 1
ATOM 3879 N N . SER A 1 514 ? 21.715 5.304 -11.412 1.00 98.19 514 SER A N 1
ATOM 3880 C CA . SER A 1 514 ? 20.836 4.368 -12.123 1.00 98.19 514 SER A CA 1
ATOM 3881 C C . SER A 1 514 ? 20.154 5.024 -13.332 1.00 98.19 514 SER A C 1
ATOM 3883 O O . SER A 1 514 ? 20.116 4.430 -14.409 1.00 98.19 514 SER A O 1
ATOM 3885 N N . HIS A 1 515 ? 19.714 6.281 -13.202 1.00 98.75 515 HIS A N 1
ATOM 3886 C CA . HIS A 1 515 ? 19.175 7.076 -14.317 1.00 98.75 515 HIS A CA 1
ATOM 3887 C C . HIS A 1 515 ? 20.205 7.284 -15.432 1.00 98.75 515 HIS A C 1
ATOM 3889 O O . HIS A 1 515 ? 19.873 7.140 -16.609 1.00 98.75 515 HIS A O 1
ATOM 3895 N N . PHE A 1 516 ? 21.464 7.569 -15.080 1.00 98.75 516 PHE A N 1
ATOM 3896 C CA . PHE A 1 516 ? 22.548 7.654 -16.062 1.00 98.75 516 PHE A CA 1
ATOM 3897 C C . PHE A 1 516 ? 22.705 6.345 -16.852 1.00 98.75 516 PHE A C 1
ATOM 3899 O O . PHE A 1 516 ? 22.747 6.374 -18.082 1.00 98.75 516 PHE A O 1
ATOM 3906 N N . TYR A 1 517 ? 22.756 5.201 -16.165 1.00 98.75 517 TYR A N 1
ATOM 3907 C CA . TYR A 1 517 ? 22.918 3.902 -16.821 1.00 98.75 517 TYR A CA 1
ATOM 3908 C C . TYR A 1 517 ? 21.737 3.535 -17.722 1.00 98.75 517 TYR A C 1
ATOM 3910 O O . TYR A 1 517 ? 21.957 3.013 -18.816 1.00 98.75 517 TYR A O 1
ATOM 3918 N N . LEU A 1 518 ? 20.504 3.854 -17.319 1.00 98.69 518 LEU A N 1
ATOM 3919 C CA . LEU A 1 518 ? 19.350 3.695 -18.201 1.00 98.69 518 LEU A CA 1
ATOM 3920 C C . LEU A 1 518 ? 19.494 4.558 -19.461 1.00 98.69 518 LEU A C 1
ATOM 3922 O O . LEU A 1 518 ? 19.333 4.046 -20.565 1.00 98.69 518 LEU A O 1
ATOM 3926 N N . ALA A 1 519 ? 19.834 5.843 -19.313 1.00 98.62 519 ALA A N 1
ATOM 3927 C CA . ALA A 1 519 ? 20.008 6.749 -20.447 1.00 98.62 519 ALA A CA 1
ATOM 3928 C C . ALA A 1 519 ? 21.110 6.265 -21.408 1.00 98.62 519 ALA A C 1
ATOM 3930 O O . ALA A 1 519 ? 20.925 6.303 -22.624 1.00 98.62 519 ALA A O 1
ATOM 3931 N N . LEU A 1 520 ? 22.225 5.756 -20.870 1.00 98.81 520 LEU A N 1
ATOM 3932 C CA . LEU A 1 520 ? 23.302 5.139 -21.645 1.00 98.81 520 LEU A CA 1
ATOM 3933 C C . LEU A 1 520 ? 22.792 3.943 -22.459 1.00 98.81 520 LEU A C 1
ATOM 3935 O O . LEU A 1 520 ? 22.987 3.896 -23.674 1.00 98.81 520 LEU A O 1
ATOM 3939 N N . TYR A 1 521 ? 22.133 2.979 -21.812 1.00 98.88 521 TYR A N 1
ATOM 3940 C CA . TYR A 1 521 ? 21.659 1.770 -22.488 1.00 98.88 521 TYR A CA 1
ATOM 3941 C C . TYR A 1 521 ? 20.532 2.057 -23.480 1.00 98.88 521 TYR A C 1
ATOM 3943 O O . TYR A 1 521 ? 20.493 1.443 -24.546 1.00 98.88 521 TYR A O 1
ATOM 3951 N N . TRP A 1 522 ? 19.670 3.029 -23.188 1.00 98.81 522 TRP A N 1
ATOM 3952 C CA . TRP A 1 522 ? 18.603 3.431 -24.095 1.00 98.81 522 TRP A CA 1
ATOM 3953 C C . TRP A 1 522 ? 19.143 4.149 -25.331 1.00 98.81 522 TRP A C 1
ATOM 3955 O O . TRP A 1 522 ? 18.769 3.794 -26.446 1.00 98.81 522 TRP A O 1
ATOM 3965 N N . ALA A 1 523 ? 20.098 5.072 -25.168 1.00 98.75 523 ALA A N 1
ATOM 3966 C CA . ALA A 1 523 ? 20.775 5.707 -26.297 1.00 98.75 523 ALA A CA 1
ATOM 3967 C C . ALA A 1 523 ? 21.513 4.677 -27.169 1.00 98.75 523 ALA A C 1
ATOM 3969 O O . ALA A 1 523 ? 21.426 4.740 -28.394 1.00 98.75 523 ALA A O 1
ATOM 3970 N N . GLN A 1 524 ? 22.186 3.693 -26.557 1.00 98.75 524 GLN A N 1
ATOM 3971 C CA . GLN A 1 524 ? 22.832 2.590 -27.280 1.00 98.75 524 GLN A CA 1
ATOM 3972 C C . GLN A 1 524 ? 21.821 1.754 -28.080 1.00 98.75 524 GLN A C 1
ATOM 3974 O O . GLN A 1 524 ? 22.063 1.465 -29.250 1.00 98.75 524 GLN A O 1
ATOM 3979 N N . ALA A 1 525 ? 20.680 1.393 -27.485 1.00 98.75 525 ALA A N 1
ATOM 3980 C CA . ALA A 1 525 ? 19.631 0.637 -28.169 1.00 98.75 525 ALA A CA 1
ATOM 3981 C C . ALA A 1 525 ? 18.992 1.442 -29.316 1.00 98.75 525 ALA A C 1
ATOM 3983 O O . ALA A 1 525 ? 18.786 0.909 -30.407 1.00 98.75 525 ALA A O 1
ATOM 3984 N N . LEU A 1 526 ? 18.743 2.739 -29.106 1.00 98.69 526 LEU A N 1
ATOM 3985 C CA . LEU A 1 526 ? 18.220 3.649 -30.129 1.00 98.69 526 LEU A CA 1
ATOM 3986 C C . LEU A 1 526 ? 19.183 3.839 -31.301 1.00 98.69 526 LEU A C 1
ATOM 3988 O O . LEU A 1 526 ? 18.729 3.881 -32.441 1.00 98.69 526 LEU A O 1
ATOM 3992 N N . ALA A 1 527 ? 20.488 3.914 -31.037 1.00 98.56 527 ALA A N 1
ATOM 3993 C CA . ALA A 1 527 ? 21.518 4.006 -32.068 1.00 98.56 527 ALA A CA 1
ATOM 3994 C C . ALA A 1 527 ? 21.696 2.698 -32.864 1.00 98.56 527 ALA A C 1
ATOM 3996 O O . ALA A 1 527 ? 22.093 2.744 -34.026 1.00 98.56 527 ALA A O 1
ATOM 3997 N N . ALA A 1 528 ? 21.424 1.542 -32.248 1.00 98.50 528 ALA A N 1
ATOM 3998 C CA . ALA A 1 528 ? 21.657 0.223 -32.843 1.00 98.50 528 ALA A CA 1
ATOM 3999 C C . ALA A 1 528 ? 20.447 -0.368 -33.590 1.00 98.50 528 ALA A C 1
ATOM 4001 O O . ALA A 1 528 ? 20.623 -1.274 -34.407 1.00 98.50 528 ALA A O 1
ATOM 4002 N N . GLN A 1 529 ? 19.226 0.093 -33.309 1.00 98.38 529 GLN A N 1
ATOM 4003 C CA . GLN A 1 529 ? 18.027 -0.400 -33.993 1.00 98.38 529 GLN A CA 1
ATOM 4004 C C . GLN A 1 529 ? 17.998 -0.009 -35.486 1.00 98.38 529 GLN A C 1
ATOM 4006 O O . GLN A 1 529 ? 18.669 0.920 -35.930 1.00 98.38 529 GLN A O 1
ATOM 4011 N N . THR A 1 530 ? 17.204 -0.736 -36.271 1.00 97.88 530 THR A N 1
ATOM 4012 C CA . THR A 1 530 ? 17.131 -0.651 -37.748 1.00 97.88 530 THR A CA 1
ATOM 4013 C C . THR A 1 530 ? 15.741 -0.282 -38.281 1.00 97.88 530 THR A C 1
ATOM 4015 O O . THR A 1 530 ? 15.520 -0.220 -39.488 1.00 97.88 530 THR A O 1
ATOM 4018 N N . GLN A 1 531 ? 14.794 -0.048 -37.381 1.00 97.50 531 GLN A N 1
ATOM 4019 C CA . GLN A 1 531 ? 13.375 0.161 -37.627 1.00 97.50 531 GLN A CA 1
ATOM 4020 C C . GLN A 1 531 ? 13.092 1.629 -37.978 1.00 97.50 531 GLN A C 1
ATOM 4022 O O . GLN A 1 531 ? 12.203 1.901 -38.781 1.00 97.50 531 GLN A O 1
ATOM 4027 N N . ASP A 1 532 ? 13.871 2.562 -37.423 1.00 98.06 532 ASP A N 1
ATOM 4028 C CA . ASP A 1 532 ? 13.850 3.991 -37.742 1.00 98.06 532 ASP A CA 1
ATOM 4029 C C . ASP A 1 532 ? 15.293 4.526 -37.894 1.00 98.06 532 ASP A C 1
ATOM 4031 O O . ASP A 1 532 ? 15.957 4.838 -36.898 1.00 98.06 532 ASP A O 1
ATOM 4035 N N . PRO A 1 533 ? 15.818 4.619 -39.131 1.00 97.62 533 PRO A N 1
ATOM 4036 C CA . PRO A 1 533 ? 17.187 5.074 -39.380 1.00 97.62 533 PRO A CA 1
ATOM 4037 C C . PRO A 1 533 ? 17.472 6.513 -38.928 1.00 97.62 533 PRO A C 1
ATOM 4039 O O . PRO A 1 533 ? 18.616 6.830 -38.593 1.00 97.62 533 PRO A O 1
ATOM 4042 N N . ASP A 1 534 ? 16.460 7.385 -38.902 1.00 97.56 534 ASP A N 1
ATOM 4043 C CA . ASP A 1 534 ? 16.627 8.777 -38.482 1.00 97.56 534 ASP A CA 1
ATOM 4044 C C . ASP A 1 534 ? 16.830 8.861 -36.966 1.00 97.56 534 ASP A C 1
ATOM 4046 O O . ASP A 1 534 ? 17.731 9.565 -36.508 1.00 97.56 534 ASP A O 1
ATOM 4050 N N . LEU A 1 535 ? 16.054 8.096 -36.186 1.00 97.38 535 LEU A N 1
ATOM 4051 C CA . LEU A 1 535 ? 16.278 7.955 -34.745 1.00 97.38 535 LEU A CA 1
ATOM 4052 C C . LEU A 1 535 ? 17.652 7.344 -34.456 1.00 97.38 535 LEU A C 1
ATOM 4054 O O . LEU A 1 535 ? 18.373 7.867 -33.607 1.00 97.38 535 LEU A O 1
ATOM 4058 N N . ALA A 1 536 ? 18.060 6.306 -35.192 1.00 98.44 536 ALA A N 1
ATOM 4059 C CA . ALA A 1 536 ? 19.389 5.716 -35.025 1.00 98.44 536 ALA A CA 1
ATOM 4060 C C . ALA A 1 536 ? 20.505 6.744 -35.244 1.00 98.44 536 ALA A C 1
ATOM 4062 O O . ALA A 1 536 ? 21.396 6.896 -34.407 1.00 98.44 536 ALA A O 1
ATOM 4063 N N . LYS A 1 537 ? 20.419 7.517 -36.332 1.00 98.12 537 LYS A N 1
ATOM 4064 C CA . LYS A 1 537 ? 21.386 8.572 -36.649 1.00 98.12 537 LYS A CA 1
ATOM 4065 C C . LYS A 1 537 ? 21.394 9.699 -35.612 1.00 98.12 537 LYS A C 1
ATOM 4067 O O . LYS A 1 537 ? 22.467 10.212 -35.305 1.00 98.12 537 LYS A O 1
ATOM 4072 N N . HIS A 1 538 ? 20.229 10.083 -35.085 1.00 97.62 538 HIS A N 1
ATOM 4073 C CA . HIS A 1 538 ? 20.109 11.122 -34.053 1.00 97.62 538 HIS A CA 1
ATOM 4074 C C . HIS A 1 538 ? 20.773 10.700 -32.740 1.00 97.62 538 HIS A C 1
ATOM 4076 O O . HIS A 1 538 ? 21.521 11.474 -32.147 1.00 97.62 538 HIS A O 1
ATOM 4082 N N . PHE A 1 539 ? 20.550 9.455 -32.308 1.00 98.38 539 PHE A N 1
ATOM 4083 C CA . PHE A 1 539 ? 21.061 8.952 -31.031 1.00 98.38 539 PHE A CA 1
ATOM 4084 C C . PHE A 1 539 ? 22.496 8.417 -31.089 1.00 98.38 539 PHE A C 1
ATOM 4086 O O . PHE A 1 539 ? 23.145 8.364 -30.046 1.00 98.38 539 PHE A O 1
ATOM 4093 N N . ALA A 1 540 ? 23.035 8.090 -32.268 1.00 98.44 540 ALA A N 1
ATOM 4094 C CA . ALA A 1 540 ? 24.418 7.632 -32.433 1.00 98.44 540 ALA A CA 1
ATOM 4095 C C . ALA A 1 540 ? 25.478 8.526 -31.742 1.00 98.44 540 ALA A C 1
ATOM 4097 O O . ALA A 1 540 ? 26.207 8.007 -30.893 1.00 98.44 540 ALA A O 1
ATOM 4098 N N . PRO A 1 541 ? 25.556 9.853 -31.994 1.00 98.19 541 PRO A N 1
ATOM 4099 C CA . PRO A 1 541 ? 26.555 10.708 -31.340 1.00 98.19 541 PRO A CA 1
ATOM 4100 C C . PRO A 1 541 ? 26.327 10.871 -29.829 1.00 98.19 541 PRO A C 1
ATOM 4102 O O . PRO A 1 541 ? 27.249 11.226 -29.095 1.00 98.19 541 PRO A O 1
ATOM 4105 N N . ILE A 1 542 ? 25.104 10.647 -29.343 1.00 98.25 542 ILE A N 1
ATOM 4106 C CA . ILE A 1 542 ? 24.775 10.722 -27.915 1.00 98.25 542 ILE A CA 1
ATOM 4107 C C . ILE A 1 542 ? 25.216 9.436 -27.220 1.00 98.25 542 ILE A C 1
ATOM 4109 O O . ILE A 1 542 ? 25.866 9.498 -26.178 1.00 98.25 542 ILE A O 1
ATOM 4113 N N . ALA A 1 543 ? 24.918 8.282 -27.820 1.00 98.62 543 ALA A N 1
ATOM 4114 C CA . ALA A 1 543 ? 25.350 6.977 -27.339 1.00 98.62 543 ALA A CA 1
ATOM 4115 C C . ALA A 1 543 ? 26.881 6.893 -27.248 1.00 98.62 543 ALA A C 1
ATOM 4117 O O . ALA A 1 543 ? 27.399 6.428 -26.234 1.00 98.62 543 ALA A O 1
ATOM 4118 N N . GLU A 1 544 ? 27.594 7.397 -28.261 1.00 98.56 544 GLU A N 1
ATOM 4119 C CA . GLU A 1 544 ? 29.059 7.501 -28.270 1.00 98.56 544 GLU A CA 1
ATOM 4120 C C . GLU A 1 544 ? 29.557 8.357 -27.096 1.00 98.56 544 GLU A C 1
ATOM 4122 O O . GLU A 1 544 ? 30.278 7.860 -26.235 1.00 98.56 544 GLU A O 1
ATOM 4127 N N . LYS A 1 545 ? 29.077 9.603 -26.966 1.00 98.69 545 LYS A N 1
ATOM 4128 C CA . LYS A 1 545 ? 29.499 10.507 -25.881 1.00 98.69 545 LYS A CA 1
ATOM 4129 C C . LYS A 1 545 ? 29.213 9.958 -24.484 1.00 98.69 545 LYS A C 1
ATOM 4131 O O . LYS A 1 545 ? 30.050 10.131 -23.597 1.00 98.69 545 LYS A O 1
ATOM 4136 N N . LEU A 1 546 ? 28.045 9.346 -24.264 1.00 98.75 546 LEU A N 1
ATOM 4137 C CA . LEU A 1 546 ? 27.702 8.735 -22.975 1.00 98.75 546 LEU A CA 1
ATOM 4138 C C . LEU A 1 546 ? 28.607 7.533 -22.675 1.00 98.75 546 LEU A C 1
ATOM 4140 O O . LEU A 1 546 ? 29.030 7.378 -21.532 1.00 98.75 546 LEU A O 1
ATOM 4144 N N . THR A 1 547 ? 28.927 6.721 -23.688 1.00 98.75 547 THR A N 1
ATOM 4145 C CA . THR A 1 547 ? 29.816 5.557 -23.550 1.00 98.75 547 THR A CA 1
ATOM 4146 C C . THR A 1 547 ? 31.246 6.001 -23.229 1.00 98.75 547 THR A C 1
ATOM 4148 O O . THR A 1 547 ? 31.823 5.548 -22.243 1.00 98.75 547 THR A O 1
ATOM 4151 N N . ASP A 1 548 ? 31.789 6.959 -23.981 1.00 98.69 548 ASP A N 1
ATOM 4152 C CA . ASP A 1 548 ? 33.155 7.465 -23.796 1.00 98.69 548 ASP A CA 1
ATOM 4153 C C . ASP A 1 548 ? 33.361 8.159 -22.443 1.00 98.69 548 ASP A C 1
ATOM 4155 O O . ASP A 1 548 ? 34.467 8.180 -21.901 1.00 98.69 548 ASP A O 1
ATOM 4159 N N . ASN A 1 549 ? 32.295 8.737 -21.877 1.00 98.75 549 ASN A N 1
ATOM 4160 C CA . ASN A 1 549 ? 32.341 9.461 -20.607 1.00 98.75 549 ASN A CA 1
ATOM 4161 C C . ASN A 1 549 ? 31.780 8.662 -19.421 1.00 98.75 549 ASN A C 1
ATOM 4163 O O . ASN A 1 549 ? 31.622 9.244 -18.346 1.00 98.75 549 ASN A O 1
ATOM 4167 N N . GLU A 1 550 ? 31.515 7.357 -19.563 1.00 98.62 550 GLU A N 1
ATOM 4168 C CA . GLU A 1 550 ? 30.850 6.560 -18.522 1.00 98.62 550 GLU A CA 1
ATOM 4169 C C . GLU A 1 550 ? 31.545 6.678 -17.160 1.00 98.62 550 GLU A C 1
ATOM 4171 O O . GLU A 1 550 ? 30.926 7.057 -16.164 1.00 98.62 550 GLU A O 1
ATOM 4176 N N . GLN A 1 551 ? 32.855 6.419 -17.119 1.00 98.44 551 GLN A N 1
ATOM 4177 C CA . GLN A 1 551 ? 33.630 6.449 -15.876 1.00 98.44 551 GLN A CA 1
ATOM 4178 C C . GLN A 1 551 ? 33.664 7.845 -15.246 1.00 98.44 551 GLN A C 1
ATOM 4180 O O . GLN A 1 551 ? 33.590 7.980 -14.024 1.00 98.44 551 GLN A O 1
ATOM 4185 N N . LYS A 1 552 ? 33.750 8.889 -16.076 1.00 98.75 552 LYS A N 1
ATOM 4186 C CA . LYS A 1 552 ? 33.783 10.278 -15.615 1.00 98.75 552 LYS A CA 1
ATOM 4187 C C . LYS A 1 552 ? 32.447 10.677 -14.990 1.00 98.75 552 LYS A C 1
ATOM 4189 O O . LYS A 1 552 ? 32.434 11.227 -13.893 1.00 98.75 552 LYS A O 1
ATOM 4194 N N . ILE A 1 553 ? 31.336 10.362 -15.655 1.00 98.81 553 ILE A N 1
ATOM 4195 C CA . ILE A 1 553 ? 29.986 10.648 -15.155 1.00 98.81 553 ILE A CA 1
ATOM 4196 C C . ILE A 1 553 ? 29.733 9.879 -13.855 1.00 98.81 553 ILE A C 1
ATOM 4198 O O . ILE A 1 553 ? 29.297 10.474 -12.871 1.00 98.81 553 ILE A O 1
ATOM 4202 N N . ALA A 1 554 ? 30.065 8.586 -13.809 1.00 98.31 554 ALA A N 1
ATOM 4203 C CA . ALA A 1 554 ? 29.920 7.782 -12.598 1.00 98.31 554 ALA A CA 1
ATOM 4204 C C . ALA A 1 554 ? 30.720 8.366 -11.419 1.00 98.31 554 ALA A C 1
ATOM 4206 O O . ALA A 1 554 ? 30.192 8.472 -10.312 1.00 98.31 554 ALA A O 1
ATOM 4207 N N . ALA A 1 555 ? 31.961 8.806 -11.653 1.00 98.56 555 ALA A N 1
ATOM 4208 C CA . ALA A 1 555 ? 32.784 9.446 -10.628 1.00 98.56 555 ALA A CA 1
ATOM 4209 C C . ALA A 1 555 ? 32.193 10.782 -10.142 1.00 98.56 555 ALA A C 1
ATOM 4211 O O . ALA A 1 555 ? 32.156 11.023 -8.936 1.00 98.56 555 ALA A O 1
ATOM 4212 N N . GLU A 1 556 ? 31.689 11.628 -11.047 1.00 98.69 556 GLU A N 1
ATOM 4213 C CA . GLU A 1 556 ? 31.021 12.892 -10.696 1.00 98.69 556 GLU A CA 1
ATOM 4214 C C . GLU A 1 556 ? 29.773 12.660 -9.822 1.00 98.69 556 GLU A C 1
ATOM 4216 O O . GLU A 1 556 ? 29.561 13.381 -8.847 1.00 98.69 556 GLU A O 1
ATOM 4221 N N . LEU A 1 557 ? 28.970 11.635 -10.131 1.00 98.56 557 LEU A N 1
ATOM 4222 C CA . LEU A 1 557 ? 27.771 11.281 -9.360 1.00 98.56 557 LEU A CA 1
ATOM 4223 C C . LEU A 1 557 ? 28.102 10.673 -7.985 1.00 98.56 557 LEU A C 1
ATOM 4225 O O . LEU A 1 557 ? 27.376 10.909 -7.021 1.00 98.56 557 LEU A O 1
ATOM 4229 N N . LEU A 1 558 ? 29.194 9.911 -7.869 1.00 97.81 558 LEU A N 1
ATOM 4230 C CA . LEU A 1 558 ? 29.652 9.350 -6.591 1.00 97.81 558 LEU A CA 1
ATOM 4231 C C . LEU A 1 558 ? 30.268 10.414 -5.670 1.00 97.81 558 LEU A C 1
ATOM 4233 O O . LEU A 1 558 ? 30.104 10.334 -4.454 1.00 97.81 558 LEU A O 1
ATOM 4237 N N . ALA A 1 559 ? 30.956 11.412 -6.230 1.00 98.06 559 ALA A N 1
ATOM 4238 C CA . ALA A 1 559 ? 31.741 12.389 -5.472 1.00 98.06 559 ALA A CA 1
ATOM 4239 C C . ALA A 1 559 ? 30.920 13.269 -4.511 1.00 98.06 559 ALA A C 1
ATOM 4241 O O . ALA A 1 559 ? 31.485 13.834 -3.577 1.00 98.06 559 ALA A O 1
ATOM 4242 N N . VAL A 1 560 ? 29.605 13.398 -4.722 1.00 97.50 560 VAL A N 1
ATOM 4243 C CA . VAL A 1 560 ? 28.731 14.220 -3.866 1.00 97.50 560 VAL A CA 1
ATOM 4244 C C . VAL A 1 560 ? 28.199 13.489 -2.630 1.00 97.50 560 VAL A C 1
ATOM 4246 O O . VAL A 1 560 ? 27.617 14.126 -1.752 1.00 97.50 560 VAL A O 1
ATOM 4249 N N . GLN A 1 561 ? 28.365 12.165 -2.564 1.00 98.19 561 GLN A N 1
ATOM 4250 C CA . GLN A 1 561 ? 27.853 11.336 -1.473 1.00 98.19 561 GLN A CA 1
ATOM 4251 C C . GLN A 1 561 ? 28.607 11.586 -0.155 1.00 98.19 561 GLN A C 1
ATOM 4253 O O . GLN A 1 561 ? 29.787 11.932 -0.138 1.00 98.19 561 GLN A O 1
ATOM 4258 N N . GLY A 1 562 ? 27.928 11.361 0.971 1.00 97.06 562 GLY A N 1
ATOM 4259 C CA . GLY A 1 562 ? 28.470 11.510 2.325 1.00 97.06 562 GLY A CA 1
ATOM 4260 C C . GLY A 1 562 ? 28.484 12.944 2.859 1.00 97.06 562 GLY A C 1
ATOM 4261 O O . GLY A 1 562 ? 28.984 13.172 3.957 1.00 97.06 562 GLY A O 1
ATOM 4262 N N . GLN A 1 563 ? 27.944 13.901 2.105 1.00 95.00 563 GLN A N 1
ATOM 4263 C CA . GLN A 1 563 ? 27.750 15.286 2.538 1.00 95.00 563 GLN A CA 1
ATOM 4264 C C . GLN A 1 563 ? 26.254 15.581 2.677 1.00 95.00 563 GLN A C 1
ATOM 4266 O O . GLN A 1 563 ? 25.478 15.008 1.920 1.00 95.00 563 GLN A O 1
ATOM 4271 N N . PRO A 1 564 ? 25.818 16.476 3.576 1.00 97.12 564 PRO A N 1
ATOM 4272 C CA . PRO A 1 564 ? 24.416 16.877 3.633 1.00 97.12 564 PRO A CA 1
ATOM 4273 C C . PRO A 1 564 ? 23.954 17.559 2.338 1.00 97.12 564 PRO A C 1
ATOM 4275 O O . PRO A 1 564 ? 24.673 18.392 1.778 1.00 97.12 564 PRO A O 1
ATOM 4278 N N . ALA A 1 565 ? 22.740 17.247 1.880 1.00 96.94 565 ALA A N 1
ATOM 4279 C CA . ALA A 1 565 ? 22.106 17.930 0.754 1.00 96.94 565 ALA A CA 1
ATOM 4280 C C . ALA A 1 565 ? 21.130 19.005 1.255 1.00 96.94 565 ALA A C 1
ATOM 4282 O O . ALA A 1 565 ? 20.255 18.729 2.076 1.00 96.94 565 ALA A O 1
ATOM 4283 N N . ASP A 1 566 ? 21.234 20.223 0.720 1.00 96.19 566 ASP A N 1
ATOM 4284 C CA . ASP A 1 566 ? 20.281 21.304 0.987 1.00 96.19 566 ASP A CA 1
ATOM 4285 C C . ASP A 1 566 ? 19.303 21.450 -0.183 1.00 96.19 566 ASP A C 1
ATOM 4287 O O . ASP A 1 566 ? 19.695 21.819 -1.289 1.00 96.19 566 ASP A O 1
ATOM 4291 N N . ILE A 1 567 ? 18.022 21.190 0.081 1.00 97.50 567 ILE A N 1
ATOM 4292 C CA . ILE A 1 567 ? 16.909 21.410 -0.858 1.00 97.50 567 ILE A CA 1
ATOM 4293 C C . ILE A 1 567 ? 15.963 22.530 -0.400 1.00 97.50 567 ILE A C 1
ATOM 4295 O O . ILE A 1 567 ? 14.873 22.688 -0.938 1.00 97.50 567 ILE A O 1
ATOM 4299 N N . GLY A 1 568 ? 16.334 23.306 0.620 1.00 97.12 568 GLY A N 1
ATOM 4300 C CA . GLY A 1 568 ? 15.566 24.432 1.154 1.00 97.12 568 GLY A CA 1
ATOM 4301 C C . GLY A 1 568 ? 14.404 24.058 2.082 1.00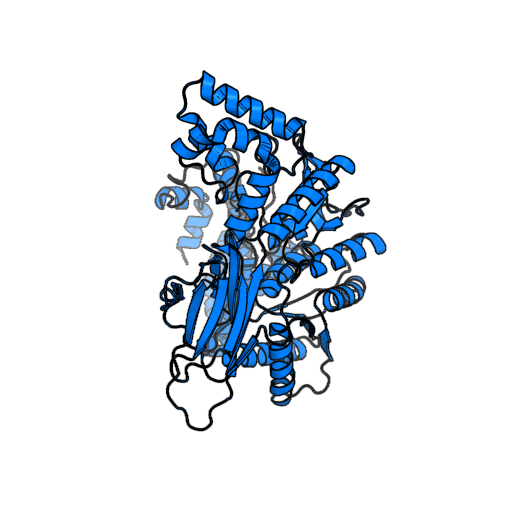 97.12 568 GLY A C 1
ATOM 4302 O O . GLY A 1 568 ? 14.271 24.655 3.146 1.00 97.12 568 GLY A O 1
ATOM 4303 N N . ALA A 1 569 ? 13.563 23.087 1.715 1.00 94.94 569 ALA A N 1
ATOM 4304 C CA . ALA A 1 569 ? 12.436 22.634 2.537 1.00 94.94 569 ALA A CA 1
ATOM 4305 C C . ALA A 1 569 ? 11.971 21.217 2.157 1.00 94.94 569 ALA A C 1
ATOM 4307 O O . ALA A 1 569 ? 12.250 20.737 1.066 1.00 94.94 569 ALA A O 1
ATOM 4308 N N . TYR A 1 570 ? 11.231 20.553 3.054 1.00 94.38 570 TYR A N 1
ATOM 4309 C CA . TYR A 1 570 ? 10.797 19.160 2.869 1.00 94.38 570 TYR A CA 1
ATOM 4310 C C . TYR A 1 570 ? 9.614 19.011 1.895 1.00 94.38 570 TYR A C 1
ATOM 4312 O O . TYR A 1 570 ? 9.747 18.389 0.849 1.00 94.38 570 TYR A O 1
ATOM 4320 N N . TYR A 1 571 ? 8.451 19.595 2.214 1.00 94.38 571 TYR A N 1
ATOM 4321 C CA . TYR A 1 571 ? 7.228 19.429 1.408 1.00 94.38 571 TYR A CA 1
ATOM 4322 C C . TYR A 1 571 ? 7.189 20.302 0.150 1.00 94.38 571 TYR A C 1
ATOM 4324 O O . TYR A 1 571 ? 6.473 19.996 -0.799 1.00 94.38 571 TYR A O 1
ATOM 4332 N N . ARG A 1 572 ? 7.930 21.414 0.157 1.00 95.94 572 ARG A N 1
ATOM 4333 C CA . ARG A 1 572 ? 8.021 22.356 -0.961 1.00 95.94 572 ARG A CA 1
ATOM 4334 C C . ARG A 1 572 ? 9.476 22.801 -1.124 1.00 95.94 572 ARG A C 1
ATOM 4336 O O . ARG A 1 572 ? 9.798 23.913 -0.706 1.00 95.94 572 ARG A O 1
ATOM 4343 N N . PRO A 1 573 ? 10.354 21.922 -1.632 1.00 96.94 573 PRO A N 1
ATOM 4344 C CA . PRO A 1 573 ? 11.762 22.248 -1.807 1.00 96.94 573 PRO A CA 1
ATOM 4345 C C . PRO A 1 573 ? 11.949 23.447 -2.739 1.00 96.94 573 PRO A C 1
ATOM 4347 O O . PRO A 1 573 ? 11.101 23.742 -3.583 1.00 96.94 573 PRO A O 1
ATOM 4350 N N . ASP A 1 574 ? 13.078 24.131 -2.583 1.00 98.50 574 ASP A N 1
ATOM 4351 C CA . ASP A 1 574 ? 13.530 25.127 -3.544 1.00 98.50 574 ASP A CA 1
ATOM 4352 C C . ASP A 1 574 ? 13.960 24.420 -4.836 1.00 98.50 574 ASP A C 1
ATOM 4354 O O . ASP A 1 574 ? 14.813 23.531 -4.819 1.00 98.50 574 ASP A O 1
ATOM 4358 N N . GLU A 1 575 ? 13.348 24.801 -5.957 1.00 97.81 575 GLU A N 1
ATOM 4359 C CA . GLU A 1 575 ? 13.516 24.119 -7.243 1.00 97.81 575 GLU A CA 1
ATOM 4360 C C . GLU A 1 575 ? 14.966 24.167 -7.745 1.00 97.81 575 GLU A C 1
ATOM 4362 O O . GLU A 1 575 ? 15.494 23.162 -8.225 1.00 97.81 575 GLU A O 1
ATOM 4367 N N . ALA A 1 576 ? 15.645 25.307 -7.582 1.00 98.06 576 ALA A N 1
ATOM 4368 C CA . ALA A 1 576 ? 17.020 25.477 -8.035 1.00 98.06 576 ALA A CA 1
ATOM 4369 C C . ALA A 1 576 ? 17.993 24.635 -7.197 1.00 98.06 576 ALA A C 1
ATOM 4371 O O . ALA A 1 576 ? 18.867 23.954 -7.748 1.00 98.06 576 ALA A O 1
ATOM 4372 N N . LYS A 1 577 ? 17.815 24.628 -5.871 1.00 98.31 577 LYS A N 1
ATOM 4373 C CA . LYS A 1 577 ? 18.594 23.787 -4.955 1.00 98.31 577 LYS A CA 1
ATOM 4374 C C . LYS A 1 577 ? 18.366 22.300 -5.219 1.00 98.31 577 LYS A C 1
ATOM 4376 O O . LYS A 1 577 ? 19.335 21.561 -5.385 1.00 98.31 577 LYS A O 1
ATOM 4381 N N . ALA A 1 578 ? 17.109 21.871 -5.337 1.00 97.56 578 ALA A N 1
ATOM 4382 C CA . ALA A 1 578 ? 16.766 20.481 -5.628 1.00 97.56 578 ALA A CA 1
ATOM 4383 C C . ALA A 1 578 ? 17.326 20.026 -6.985 1.00 97.56 578 ALA A C 1
ATOM 4385 O O . ALA A 1 578 ? 17.956 18.973 -7.060 1.00 97.56 578 ALA A O 1
ATOM 4386 N N . SER A 1 579 ? 17.184 20.839 -8.039 1.00 97.81 579 SER A N 1
ATOM 4387 C CA . SER A 1 579 ? 17.753 20.547 -9.361 1.00 97.81 579 SER A CA 1
ATOM 4388 C C . SER A 1 579 ? 19.276 20.406 -9.303 1.00 97.81 579 SER A C 1
ATOM 4390 O O . SER A 1 579 ? 19.829 19.463 -9.868 1.00 97.81 579 SER A O 1
ATOM 4392 N N . THR A 1 580 ? 19.960 21.296 -8.579 1.00 97.50 580 THR A N 1
ATOM 4393 C CA . THR A 1 580 ? 21.420 21.233 -8.404 1.00 97.50 580 THR A CA 1
ATOM 4394 C C . THR A 1 580 ? 21.842 19.954 -7.679 1.00 97.50 580 THR A C 1
ATOM 4396 O O . THR A 1 580 ? 22.746 19.257 -8.136 1.00 97.50 580 THR A O 1
ATOM 4399 N N . ALA A 1 581 ? 21.157 19.603 -6.586 1.00 97.88 581 ALA A N 1
ATOM 4400 C CA . ALA A 1 581 ? 21.451 18.396 -5.817 1.00 97.88 581 ALA A CA 1
ATOM 4401 C C . ALA A 1 581 ? 21.158 17.103 -6.607 1.00 97.88 581 ALA A C 1
ATOM 4403 O O . ALA A 1 581 ? 21.888 16.115 -6.485 1.00 97.88 581 ALA A O 1
ATOM 4404 N N . MET A 1 582 ? 20.120 17.105 -7.449 1.00 98.38 582 MET A N 1
ATOM 4405 C CA . MET A 1 582 ? 19.716 15.943 -8.248 1.00 98.38 582 MET A CA 1
ATOM 4406 C C . MET A 1 582 ? 20.502 15.778 -9.552 1.00 98.38 582 MET A C 1
ATOM 4408 O O . MET A 1 582 ? 20.570 14.669 -10.077 1.00 98.38 582 MET A O 1
ATOM 4412 N N . ARG A 1 583 ? 21.139 16.838 -10.067 1.00 98.50 583 ARG A N 1
ATOM 4413 C CA . ARG A 1 583 ? 21.881 16.820 -11.342 1.00 98.50 583 ARG A CA 1
ATOM 4414 C C . ARG A 1 583 ? 23.347 17.257 -11.184 1.00 98.50 583 ARG A C 1
ATOM 4416 O O . ARG A 1 583 ? 23.775 18.177 -11.884 1.00 98.50 583 ARG A O 1
ATOM 4423 N N . PRO A 1 584 ? 24.147 16.610 -10.314 1.00 98.31 584 PRO A N 1
ATOM 4424 C CA . PRO A 1 584 ? 25.480 17.098 -9.967 1.00 98.31 584 PRO A CA 1
ATOM 4425 C C . PRO A 1 584 ? 26.561 16.815 -11.024 1.00 98.31 584 PRO A C 1
ATOM 4427 O O . PRO A 1 584 ? 27.655 17.355 -10.903 1.00 98.31 584 PRO A O 1
ATOM 4430 N N . SER A 1 585 ? 26.293 15.996 -12.052 1.00 98.75 585 SER A N 1
ATOM 4431 C CA . SER A 1 585 ? 27.261 15.708 -13.124 1.00 98.75 585 SER A CA 1
ATOM 4432 C C . SER A 1 585 ? 27.186 16.762 -14.240 1.00 98.75 585 SER A C 1
ATOM 4434 O O . SER A 1 585 ? 26.266 16.716 -15.067 1.00 98.75 585 SER A O 1
ATOM 4436 N N . PRO A 1 586 ? 28.139 17.715 -14.327 1.00 98.56 586 PRO A N 1
ATOM 4437 C CA . PRO A 1 586 ? 28.184 18.665 -15.435 1.00 98.56 586 PRO A CA 1
ATOM 4438 C C . PRO A 1 586 ? 28.403 17.965 -16.779 1.00 98.56 586 PRO A C 1
ATOM 4440 O O . PRO A 1 586 ? 27.858 18.416 -17.785 1.00 98.56 586 PRO A O 1
ATOM 4443 N N . THR A 1 587 ? 29.150 16.853 -16.805 1.00 98.81 587 THR A N 1
ATOM 4444 C CA . THR A 1 587 ? 29.407 16.099 -18.038 1.00 98.81 587 THR A CA 1
ATOM 4445 C C . THR A 1 587 ? 28.116 15.498 -18.591 1.00 98.81 587 THR A C 1
ATOM 4447 O O . THR A 1 587 ? 27.802 15.705 -19.763 1.00 98.81 587 THR A O 1
ATOM 4450 N N . LEU A 1 588 ? 27.323 14.824 -17.749 1.00 98.69 588 LEU A N 1
ATOM 4451 C CA . LEU A 1 588 ? 26.032 14.266 -18.154 1.00 98.69 588 LEU A CA 1
ATOM 4452 C C . LEU A 1 588 ? 25.071 15.362 -18.625 1.00 98.69 588 LEU A C 1
ATOM 4454 O O . LEU A 1 588 ? 24.474 15.246 -19.694 1.00 98.69 588 LEU A O 1
ATOM 4458 N N . ASN A 1 589 ? 24.963 16.451 -17.859 1.00 98.62 589 ASN A N 1
ATOM 4459 C CA . ASN A 1 589 ? 24.091 17.575 -18.200 1.00 98.62 589 ASN A CA 1
ATOM 4460 C C . ASN A 1 589 ? 24.447 18.191 -19.563 1.00 98.62 589 ASN A C 1
ATOM 4462 O O . ASN A 1 589 ? 23.548 18.491 -20.345 1.00 98.62 589 ASN A O 1
ATOM 4466 N N . ALA A 1 590 ? 25.740 18.355 -19.861 1.00 98.56 590 ALA A N 1
ATOM 4467 C CA . ALA A 1 590 ? 26.198 18.908 -21.132 1.00 98.56 590 ALA A CA 1
ATOM 4468 C C . ALA A 1 590 ? 25.887 17.988 -22.324 1.00 98.56 590 ALA A C 1
ATOM 4470 O O . ALA A 1 590 ? 25.543 18.486 -23.392 1.00 98.56 590 ALA A O 1
ATOM 4471 N N . ILE A 1 591 ? 25.977 16.663 -22.152 1.00 98.50 591 ILE A N 1
ATOM 4472 C CA . ILE A 1 591 ? 25.626 15.699 -23.206 1.00 98.50 591 ILE A CA 1
ATOM 4473 C C . ILE A 1 591 ? 24.116 15.730 -23.473 1.00 98.50 591 ILE A C 1
ATOM 4475 O O . ILE A 1 591 ? 23.703 15.877 -24.623 1.00 98.50 591 ILE A O 1
ATOM 4479 N N . LEU A 1 592 ? 23.290 15.656 -22.424 1.00 97.00 592 LEU A N 1
ATOM 4480 C CA . LEU A 1 592 ? 21.828 15.646 -22.563 1.00 97.00 592 LEU A CA 1
ATOM 4481 C C . LEU A 1 592 ? 21.258 16.974 -23.080 1.00 97.00 592 LEU A C 1
ATOM 4483 O O . LEU A 1 592 ? 20.198 16.974 -23.690 1.00 97.00 592 LEU A O 1
ATOM 4487 N N . ALA A 1 593 ? 21.956 18.097 -22.899 1.00 96.62 593 ALA A N 1
ATOM 4488 C CA . ALA A 1 593 ? 21.559 19.386 -23.472 1.00 96.62 593 ALA A CA 1
ATOM 4489 C C . ALA A 1 593 ? 21.669 19.447 -25.011 1.00 96.62 593 ALA A C 1
ATOM 4491 O O . ALA A 1 593 ? 21.262 20.443 -25.605 1.00 96.62 593 ALA A O 1
ATOM 4492 N N . THR A 1 594 ? 22.240 18.421 -25.656 1.00 94.50 594 THR A N 1
ATOM 4493 C CA . THR A 1 594 ? 22.354 18.336 -27.124 1.00 94.50 594 THR A CA 1
ATOM 4494 C C . THR A 1 594 ? 21.198 17.594 -27.804 1.00 94.50 594 THR A C 1
ATOM 4496 O O . THR A 1 594 ? 21.207 17.501 -29.031 1.00 94.50 594 THR A O 1
ATOM 4499 N N . LEU A 1 595 ? 20.251 17.059 -27.020 1.00 90.25 595 LEU A N 1
ATOM 4500 C CA . LEU A 1 595 ? 19.095 16.284 -27.487 1.00 90.25 595 LEU A CA 1
ATOM 4501 C C . LEU A 1 595 ? 17.993 17.120 -28.136 1.00 90.25 595 LEU A C 1
ATOM 4503 O O . LEU A 1 595 ? 17.721 18.237 -27.639 1.00 90.25 595 LEU A O 1
#